Protein AF-A0A3B0SCQ0-F1 (afdb_monomer_lite)

Structure (mmCIF, N/CA/C/O backbone):
data_AF-A0A3B0SCQ0-F1
#
_entry.id   AF-A0A3B0SCQ0-F1
#
loop_
_atom_site.group_PDB
_atom_site.id
_atom_site.type_symbol
_atom_site.label_atom_id
_atom_site.label_alt_id
_atom_site.label_comp_id
_atom_site.label_asym_id
_atom_site.label_entity_id
_atom_site.label_seq_id
_atom_site.pdbx_PDB_ins_code
_atom_site.Cartn_x
_atom_site.Cartn_y
_atom_site.Cartn_z
_atom_site.occupancy
_atom_site.B_iso_or_equiv
_atom_site.auth_seq_id
_atom_site.auth_comp_id
_atom_site.auth_asym_id
_atom_site.auth_atom_id
_atom_site.pdbx_PDB_model_num
ATOM 1 N N . MET A 1 1 ? 14.635 -11.995 -42.615 1.00 39.50 1 MET A N 1
ATOM 2 C CA . MET A 1 1 ? 13.377 -12.780 -42.603 1.00 39.50 1 MET A CA 1
ATOM 3 C C . MET A 1 1 ? 13.585 -14.270 -42.326 1.00 39.50 1 MET A C 1
ATOM 5 O O . MET A 1 1 ? 12.798 -14.796 -41.558 1.00 39.50 1 MET A O 1
ATOM 9 N N . SER A 1 2 ? 14.580 -14.974 -42.897 1.00 44.69 2 SER A N 1
ATOM 10 C CA . SER A 1 2 ? 14.822 -16.396 -42.554 1.00 44.69 2 SER A CA 1
ATOM 11 C C . SER A 1 2 ? 15.549 -16.602 -41.219 1.00 44.69 2 SER A C 1
ATOM 13 O O . SER A 1 2 ? 15.285 -17.588 -40.541 1.00 44.69 2 SER A O 1
ATOM 15 N N . ASP A 1 3 ? 16.427 -15.673 -40.830 1.00 44.16 3 ASP A N 1
ATOM 16 C CA . ASP A 1 3 ? 17.225 -15.799 -39.599 1.00 44.16 3 ASP A CA 1
ATOM 17 C C . ASP A 1 3 ? 16.449 -15.396 -38.329 1.00 44.16 3 ASP A C 1
ATOM 19 O O . ASP A 1 3 ? 16.656 -15.998 -37.280 1.00 44.16 3 ASP A O 1
ATOM 23 N N . ASP A 1 4 ? 15.475 -14.480 -38.445 1.00 48.34 4 ASP A N 1
ATOM 24 C CA . ASP A 1 4 ? 14.573 -14.051 -37.352 1.00 48.34 4 ASP A CA 1
ATOM 25 C C . ASP A 1 4 ? 13.775 -15.212 -36.753 1.00 48.34 4 ASP A C 1
ATOM 27 O O . ASP A 1 4 ? 13.618 -15.334 -35.540 1.00 48.34 4 ASP A O 1
ATOM 31 N N . LYS A 1 5 ? 13.283 -16.102 -37.622 1.00 51.44 5 LYS A N 1
ATOM 32 C CA . LYS A 1 5 ? 12.475 -17.246 -37.199 1.00 51.44 5 LYS A CA 1
ATOM 33 C C . LYS A 1 5 ? 13.329 -18.305 -36.504 1.00 51.44 5 LYS A C 1
ATOM 35 O O . LYS A 1 5 ? 12.887 -18.949 -35.565 1.00 51.44 5 LYS A O 1
ATOM 40 N N . ARG A 1 6 ? 14.590 -18.431 -36.922 1.00 54.72 6 ARG A N 1
ATOM 41 C CA . ARG A 1 6 ? 15.514 -19.453 -36.432 1.00 54.72 6 ARG A CA 1
ATOM 42 C C . ARG A 1 6 ? 15.878 -19.248 -34.964 1.00 54.72 6 ARG A C 1
ATOM 44 O O . ARG A 1 6 ? 15.978 -20.228 -34.232 1.00 54.72 6 ARG A O 1
ATOM 51 N N . TRP A 1 7 ? 16.056 -18.000 -34.533 1.00 55.81 7 TRP A N 1
ATOM 52 C CA . TRP A 1 7 ? 16.328 -17.685 -33.129 1.00 55.81 7 TRP A CA 1
ATOM 53 C C . TRP A 1 7 ? 15.081 -17.876 -32.252 1.00 55.81 7 TRP A C 1
ATOM 55 O O . TRP A 1 7 ? 15.172 -18.520 -31.211 1.00 55.81 7 TRP A O 1
ATOM 65 N N . GLN A 1 8 ? 13.906 -17.422 -32.705 1.00 49.59 8 GLN A N 1
ATOM 66 C CA . GLN A 1 8 ? 12.634 -17.624 -31.993 1.00 49.59 8 GLN A CA 1
ATOM 67 C C . GLN A 1 8 ? 12.306 -19.112 -31.811 1.00 49.59 8 GLN A C 1
ATOM 69 O O . GLN A 1 8 ? 11.962 -19.539 -30.709 1.00 49.59 8 GLN A O 1
ATOM 74 N N . ASP A 1 9 ? 12.487 -19.907 -32.869 1.00 66.50 9 ASP A N 1
ATOM 75 C CA . ASP A 1 9 ? 12.312 -21.360 -32.829 1.00 66.50 9 ASP A CA 1
ATOM 76 C C . ASP A 1 9 ? 13.331 -22.005 -31.869 1.00 66.50 9 ASP A C 1
ATOM 78 O O . ASP A 1 9 ? 12.976 -22.895 -31.099 1.00 66.50 9 ASP A O 1
ATOM 82 N N . SER A 1 10 ? 14.576 -21.509 -31.842 1.00 62.53 10 SER A N 1
ATOM 83 C CA . SER A 1 10 ? 15.622 -22.005 -30.932 1.00 62.53 10 SER A CA 1
ATOM 84 C C . SER A 1 10 ? 15.316 -21.701 -29.461 1.00 62.53 10 SER A C 1
ATOM 86 O O . SER A 1 10 ? 15.533 -22.555 -28.602 1.00 62.53 10 SER A O 1
ATOM 88 N N . VAL A 1 11 ? 14.785 -20.511 -29.160 1.00 56.16 11 VAL A N 1
ATOM 89 C CA . VAL A 1 11 ? 14.360 -20.135 -27.802 1.00 56.16 11 VAL A CA 1
ATOM 90 C C . VAL A 1 11 ? 13.149 -20.959 -27.375 1.00 56.16 11 VAL A C 1
ATOM 92 O O . VAL A 1 11 ? 13.151 -21.508 -26.275 1.00 56.16 11 VAL A O 1
ATOM 95 N N . SER A 1 12 ? 12.148 -21.109 -28.247 1.00 63.22 12 SER A N 1
ATOM 96 C CA . SER A 1 12 ? 10.970 -21.936 -27.966 1.00 63.22 12 SER A CA 1
ATOM 97 C C . SER A 1 12 ? 11.367 -23.389 -27.687 1.00 63.22 12 SER A C 1
ATOM 99 O O . SER A 1 12 ? 10.937 -23.967 -26.692 1.00 63.22 12 SER A O 1
ATOM 101 N N . GLU A 1 13 ? 12.256 -23.964 -28.502 1.00 73.69 13 GLU A N 1
ATOM 102 C CA . GLU A 1 13 ? 12.743 -25.333 -28.317 1.00 73.69 13 GLU A CA 1
ATOM 103 C C . GLU A 1 13 ? 13.554 -25.494 -27.017 1.00 73.69 13 GLU A C 1
ATOM 105 O O . GLU A 1 13 ? 13.452 -26.520 -26.337 1.00 73.69 13 GLU A O 1
ATOM 110 N N . ALA A 1 14 ? 14.351 -24.488 -26.639 1.00 63.28 14 ALA A N 1
ATOM 111 C CA . ALA A 1 14 ? 15.098 -24.490 -25.382 1.00 63.28 14 ALA A CA 1
ATOM 112 C C . ALA A 1 14 ? 14.163 -24.443 -24.160 1.00 63.28 14 ALA A C 1
ATOM 114 O O . ALA A 1 14 ? 14.353 -25.211 -23.212 1.00 63.28 14 ALA A O 1
ATOM 115 N N . VAL A 1 15 ? 13.125 -23.602 -24.206 1.00 61.44 15 VAL A N 1
ATOM 116 C CA . VAL A 1 15 ? 12.103 -23.489 -23.152 1.00 61.44 15 VAL A CA 1
ATOM 117 C C . VAL A 1 15 ? 11.300 -24.784 -23.014 1.00 61.44 15 VAL A C 1
ATOM 119 O O . VAL A 1 15 ? 11.105 -25.266 -21.894 1.00 61.44 15 VAL A O 1
ATOM 122 N N . ASP A 1 16 ? 10.898 -25.404 -24.124 1.00 71.50 16 ASP A N 1
ATOM 123 C CA . ASP A 1 16 ? 10.155 -26.670 -24.106 1.00 71.50 16 ASP A CA 1
ATOM 124 C C . ASP A 1 16 ? 10.996 -27.814 -23.520 1.00 71.50 16 ASP A C 1
ATOM 126 O O . ASP A 1 16 ? 10.514 -28.603 -22.695 1.00 71.50 16 ASP A O 1
ATOM 130 N N . LYS A 1 17 ? 12.286 -27.881 -23.878 1.00 67.25 17 LYS A N 1
ATOM 131 C CA . LYS A 1 17 ? 13.232 -28.854 -23.307 1.00 67.25 17 LYS A CA 1
ATOM 132 C C . LYS A 1 17 ? 13.451 -28.632 -21.814 1.00 67.25 17 LYS A C 1
ATOM 134 O O . LYS A 1 17 ? 13.465 -29.607 -21.061 1.00 67.25 17 LYS A O 1
ATOM 139 N N . ALA A 1 18 ? 13.601 -27.381 -21.379 1.00 56.62 18 ALA A N 1
ATOM 140 C CA . ALA A 1 18 ? 13.775 -27.044 -19.969 1.00 56.62 18 ALA A CA 1
ATOM 141 C C . ALA A 1 18 ? 12.530 -27.420 -19.149 1.00 56.62 18 ALA A C 1
ATOM 143 O O . ALA A 1 18 ? 12.647 -28.085 -18.119 1.00 56.62 18 ALA A O 1
ATOM 144 N N . THR A 1 19 ? 11.340 -27.085 -19.653 1.00 64.44 19 THR A N 1
ATOM 145 C CA . THR A 1 19 ? 10.046 -27.406 -19.028 1.00 64.44 19 THR A CA 1
ATOM 146 C C . THR A 1 19 ? 9.832 -28.915 -18.913 1.00 64.44 19 THR A C 1
ATOM 148 O O . THR A 1 19 ? 9.455 -29.420 -17.854 1.00 64.44 19 THR A O 1
ATOM 151 N N . THR A 1 20 ? 10.135 -29.661 -19.979 1.00 72.69 20 THR A N 1
ATOM 152 C CA . THR A 1 20 ? 10.007 -31.125 -19.996 1.00 72.69 20 THR A CA 1
ATOM 153 C C . THR A 1 20 ? 10.978 -31.778 -19.012 1.00 72.69 20 THR A C 1
ATOM 155 O O . THR A 1 20 ? 10.569 -32.604 -18.196 1.00 72.69 20 THR A O 1
ATOM 158 N N . ALA A 1 21 ? 12.249 -31.361 -19.017 1.00 60.12 21 ALA A N 1
ATOM 159 C CA . ALA A 1 21 ? 13.259 -31.879 -18.096 1.00 60.12 21 ALA A CA 1
ATOM 160 C C . ALA A 1 21 ? 12.921 -31.574 -16.626 1.00 60.12 21 ALA A C 1
ATOM 162 O O . ALA A 1 21 ? 13.124 -32.428 -15.761 1.00 60.12 21 ALA A O 1
ATOM 163 N N . ALA A 1 22 ? 12.373 -30.389 -16.341 1.00 54.84 22 ALA A N 1
ATOM 164 C CA . ALA A 1 22 ? 11.893 -30.022 -15.012 1.00 54.84 22 ALA A CA 1
ATOM 165 C C . ALA A 1 22 ? 10.693 -30.885 -14.576 1.00 54.84 22 ALA A C 1
ATOM 167 O O . ALA A 1 22 ? 10.657 -31.364 -13.442 1.00 54.84 22 ALA A O 1
ATOM 168 N N . SER A 1 23 ? 9.750 -31.159 -15.485 1.00 65.75 23 SER A N 1
ATOM 169 C CA . SER A 1 23 ? 8.582 -32.011 -15.220 1.00 65.75 23 SER A CA 1
ATOM 170 C C . SER A 1 23 ? 8.946 -33.486 -14.981 1.00 65.75 23 SER A C 1
ATOM 172 O O . SER A 1 23 ? 8.359 -34.148 -14.125 1.00 65.75 23 SER A O 1
ATOM 174 N N . GLU A 1 24 ? 9.936 -34.021 -15.699 1.00 65.75 24 GLU A N 1
ATOM 175 C CA . GLU A 1 24 ? 10.439 -35.386 -15.482 1.00 65.75 24 GLU A CA 1
ATOM 176 C C . GLU A 1 24 ? 11.224 -35.504 -14.170 1.00 65.75 24 GLU A C 1
ATOM 178 O O . GLU A 1 24 ? 11.070 -36.477 -13.429 1.00 65.75 24 GLU A O 1
ATOM 183 N N . ALA A 1 25 ? 12.021 -34.486 -13.845 1.00 53.38 25 ALA A N 1
ATOM 184 C CA . ALA A 1 25 ? 12.753 -34.399 -12.589 1.00 53.38 25 ALA A CA 1
ATOM 185 C C . ALA A 1 25 ? 11.845 -34.335 -11.359 1.00 53.38 25 ALA A C 1
ATOM 187 O O . ALA A 1 25 ? 12.168 -34.922 -10.325 1.00 53.38 25 ALA A O 1
ATOM 188 N N . TRP A 1 26 ? 10.701 -33.661 -11.494 1.00 52.06 26 TRP A N 1
ATOM 189 C CA . TRP A 1 26 ? 9.668 -33.555 -10.467 1.00 52.06 26 TRP A CA 1
ATOM 190 C C . TRP A 1 26 ? 9.130 -34.925 -10.016 1.00 52.06 26 TRP A C 1
ATOM 192 O O . TRP A 1 26 ? 8.751 -35.107 -8.862 1.00 52.06 26 TRP A O 1
ATOM 202 N N . LYS A 1 27 ? 9.156 -35.928 -10.903 1.00 58.03 27 LYS A N 1
ATOM 203 C CA . LYS A 1 27 ? 8.615 -37.274 -10.650 1.00 58.03 27 LYS A CA 1
ATOM 204 C C . LYS A 1 27 ? 9.628 -38.268 -10.065 1.00 58.03 27 LYS A C 1
ATOM 206 O O . LYS A 1 27 ? 9.261 -39.417 -9.827 1.00 58.03 27 LYS A O 1
ATOM 211 N N . ALA A 1 28 ? 10.884 -37.876 -9.841 1.00 57.88 28 ALA A N 1
ATOM 212 C CA . ALA A 1 28 ? 11.955 -38.796 -9.449 1.00 57.88 28 ALA A CA 1
ATOM 213 C C . ALA A 1 28 ? 12.608 -38.457 -8.090 1.00 57.88 28 ALA A C 1
ATOM 215 O O . ALA A 1 28 ? 12.527 -37.342 -7.576 1.00 57.88 28 ALA A O 1
ATOM 216 N N . THR A 1 29 ? 13.257 -39.461 -7.488 1.00 60.50 29 THR A N 1
ATOM 217 C CA . THR A 1 29 ? 13.896 -39.412 -6.157 1.00 60.50 29 THR A CA 1
ATOM 218 C C . THR A 1 29 ? 14.990 -38.340 -6.021 1.00 60.50 29 THR A C 1
ATOM 220 O O . THR A 1 29 ? 15.521 -37.839 -7.006 1.00 60.50 29 THR A O 1
ATOM 223 N N . GLU A 1 30 ? 15.382 -38.026 -4.784 1.00 53.97 30 GLU A N 1
ATOM 224 C CA . GLU A 1 30 ? 16.301 -36.940 -4.388 1.00 53.97 30 GLU A CA 1
ATOM 225 C C . GLU A 1 30 ? 17.635 -36.867 -5.168 1.00 53.97 30 GLU A C 1
ATOM 227 O O . GLU A 1 30 ? 18.092 -35.775 -5.512 1.00 53.97 30 GLU A O 1
ATOM 232 N N . ALA A 1 31 ? 18.221 -38.007 -5.553 1.00 53.59 31 ALA A N 1
ATOM 233 C CA . ALA A 1 31 ? 19.426 -38.056 -6.392 1.00 53.59 31 ALA A CA 1
ATOM 234 C C . ALA A 1 31 ? 19.212 -37.472 -7.809 1.00 53.59 31 ALA A C 1
ATOM 236 O O . ALA A 1 31 ? 20.138 -36.924 -8.411 1.00 53.59 31 ALA A O 1
ATOM 237 N N . THR A 1 32 ? 17.983 -37.526 -8.326 1.00 57.38 32 THR A N 1
ATOM 238 C CA . THR A 1 32 ? 17.595 -37.031 -9.653 1.00 57.38 32 THR A CA 1
ATOM 239 C C . THR A 1 32 ? 17.348 -35.517 -9.651 1.00 57.38 32 THR A C 1
ATOM 241 O O . THR A 1 32 ? 17.580 -34.863 -10.667 1.00 57.38 32 THR A O 1
ATOM 244 N N . ARG A 1 33 ? 16.996 -34.916 -8.500 1.00 57.94 33 ARG A N 1
ATOM 245 C CA . ARG A 1 33 ? 16.785 -33.458 -8.363 1.00 57.94 33 ARG A CA 1
ATOM 246 C C . ARG A 1 33 ? 18.075 -32.652 -8.529 1.00 57.94 33 ARG A C 1
ATOM 248 O O . ARG A 1 33 ? 18.051 -31.608 -9.170 1.00 57.94 33 ARG A O 1
ATOM 255 N N . LYS A 1 34 ? 19.221 -33.146 -8.036 1.00 58.84 34 LYS A N 1
ATOM 256 C CA . LYS A 1 34 ? 20.532 -32.489 -8.251 1.00 58.84 34 LYS A CA 1
ATOM 257 C C . LYS A 1 34 ? 20.982 -32.548 -9.713 1.00 58.84 34 LYS A C 1
ATOM 259 O O . LYS A 1 34 ? 21.531 -31.575 -10.226 1.00 58.84 34 LYS A O 1
ATOM 264 N N . ALA A 1 35 ? 20.718 -33.660 -10.402 1.00 57.94 35 ALA A N 1
ATOM 265 C CA . ALA A 1 35 ? 20.992 -33.786 -11.834 1.00 57.94 35 ALA A CA 1
ATOM 266 C C . ALA A 1 35 ? 20.074 -32.878 -12.674 1.00 57.94 35 ALA A C 1
ATOM 268 O O . ALA A 1 35 ? 20.520 -32.279 -13.651 1.00 57.94 35 ALA A O 1
ATOM 269 N N . ALA A 1 36 ? 18.816 -32.727 -12.259 1.00 53.22 36 ALA A N 1
ATOM 270 C CA . ALA A 1 36 ? 17.857 -31.829 -12.884 1.00 53.22 36 ALA A CA 1
ATOM 271 C C . ALA A 1 36 ? 18.165 -30.350 -12.650 1.00 53.22 36 ALA A C 1
ATOM 273 O O . ALA A 1 36 ? 18.107 -29.579 -13.596 1.00 53.22 36 ALA A O 1
ATOM 274 N N . ALA A 1 37 ? 18.567 -29.962 -11.437 1.00 55.97 37 ALA A N 1
ATOM 275 C CA . ALA A 1 37 ? 19.024 -28.606 -11.142 1.00 55.97 37 ALA A CA 1
ATOM 276 C C . ALA A 1 37 ? 20.257 -28.236 -11.981 1.00 55.97 37 ALA A C 1
ATOM 278 O O . ALA A 1 37 ? 20.351 -27.119 -12.485 1.00 55.97 37 ALA A O 1
ATOM 279 N N . ARG A 1 38 ? 21.171 -29.193 -12.207 1.00 68.06 38 ARG A N 1
ATOM 280 C CA . ARG A 1 38 ? 22.312 -28.990 -13.109 1.00 68.06 38 ARG A CA 1
ATOM 281 C C . ARG A 1 38 ? 21.869 -28.815 -14.563 1.00 68.06 38 ARG A C 1
ATOM 283 O O . ARG A 1 38 ? 22.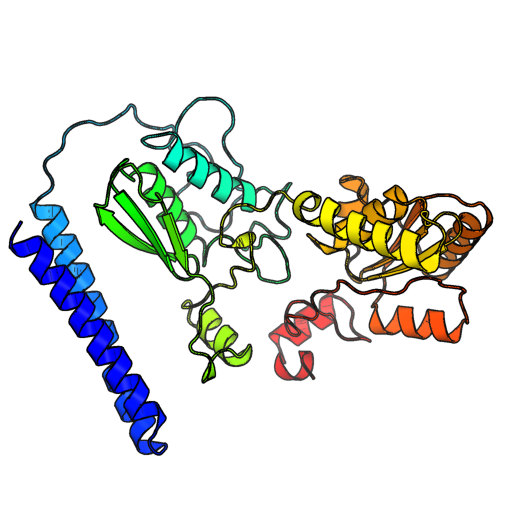313 -27.872 -15.200 1.00 68.06 38 ARG A O 1
ATOM 290 N N . LYS A 1 39 ? 20.951 -29.652 -15.059 1.00 61.22 39 LYS A N 1
ATOM 291 C CA . LYS A 1 39 ? 20.372 -29.502 -16.408 1.00 61.22 39 LYS A CA 1
ATOM 292 C C . LYS A 1 39 ? 19.574 -28.206 -16.579 1.00 61.22 39 LYS A C 1
ATOM 294 O O . LYS A 1 39 ? 19.633 -27.606 -17.642 1.00 61.22 39 LYS A O 1
ATOM 299 N N . ALA A 1 40 ? 18.841 -27.774 -15.556 1.00 53.88 40 ALA A N 1
ATOM 300 C CA . ALA A 1 40 ? 18.094 -26.521 -15.564 1.00 53.88 40 ALA A CA 1
ATOM 301 C C . ALA A 1 40 ? 19.045 -25.322 -15.607 1.00 53.88 40 ALA A C 1
ATOM 303 O O . ALA A 1 40 ? 18.818 -24.405 -16.384 1.00 53.88 40 ALA A O 1
ATOM 304 N N . LYS A 1 41 ? 20.150 -25.368 -14.850 1.00 63.81 41 LYS A N 1
ATOM 305 C CA . LYS A 1 41 ? 21.222 -24.372 -14.930 1.00 63.81 41 LYS A CA 1
ATOM 306 C C . LYS A 1 41 ? 21.895 -24.362 -16.305 1.00 63.81 41 LYS A C 1
ATOM 308 O O . LYS A 1 41 ? 22.014 -23.303 -16.896 1.00 63.81 41 LYS A O 1
ATOM 313 N N . GLU A 1 42 ? 22.243 -25.527 -16.853 1.00 68.56 42 GLU A N 1
ATOM 314 C CA . GLU A 1 42 ? 22.797 -25.651 -18.211 1.00 68.56 42 GLU A CA 1
ATOM 315 C C . GLU A 1 42 ? 21.825 -25.094 -19.277 1.00 68.56 42 GLU A C 1
ATOM 317 O O . GLU A 1 42 ? 22.255 -24.433 -20.219 1.00 68.56 42 GLU A O 1
ATOM 322 N N . ALA A 1 43 ? 20.513 -25.302 -19.116 1.00 56.47 43 ALA A N 1
ATOM 323 C CA . ALA A 1 43 ? 19.488 -24.738 -19.997 1.00 56.47 43 ALA A CA 1
ATOM 324 C C . ALA A 1 43 ? 19.319 -23.220 -19.818 1.00 56.47 43 ALA A C 1
ATOM 326 O O . ALA A 1 43 ? 19.109 -22.510 -20.801 1.00 56.47 43 ALA A O 1
ATOM 327 N N . LEU A 1 44 ? 19.438 -22.711 -18.590 1.00 52.41 44 LEU A N 1
ATOM 328 C CA . LEU A 1 44 ? 19.401 -21.280 -18.289 1.00 52.41 44 LEU A CA 1
ATOM 329 C C . LEU A 1 44 ? 20.628 -20.565 -18.873 1.00 52.41 44 LEU A C 1
ATOM 331 O O . LEU A 1 44 ? 20.482 -19.534 -19.521 1.00 52.41 44 LEU A O 1
ATOM 335 N N . ASP A 1 45 ? 21.813 -21.159 -18.724 1.00 63.47 45 ASP A N 1
ATOM 336 C CA . ASP A 1 45 ? 23.075 -20.663 -19.280 1.00 63.47 45 ASP A CA 1
ATOM 337 C C . ASP A 1 45 ? 23.039 -20.686 -20.822 1.00 63.47 45 ASP A C 1
ATOM 339 O O . ASP A 1 45 ? 23.477 -19.737 -21.479 1.00 63.47 45 ASP A O 1
ATOM 343 N N . ALA A 1 46 ? 22.442 -21.726 -21.419 1.00 61.72 46 ALA A N 1
ATOM 344 C CA . ALA A 1 46 ? 22.204 -21.801 -22.862 1.00 61.72 46 ALA A CA 1
ATOM 345 C C . ALA A 1 46 ? 21.179 -20.760 -23.346 1.00 61.72 46 ALA A C 1
ATOM 347 O O . ALA A 1 46 ? 21.361 -20.170 -24.409 1.00 61.72 46 ALA A O 1
ATOM 348 N N . THR A 1 47 ? 20.134 -20.493 -22.558 1.00 51.03 47 THR A N 1
ATOM 349 C CA . THR A 1 47 ? 19.135 -19.453 -22.855 1.00 51.03 47 THR A CA 1
ATOM 350 C C . THR A 1 47 ? 19.763 -18.064 -22.774 1.00 51.03 47 THR A C 1
ATOM 352 O O . THR A 1 47 ? 19.555 -17.251 -23.668 1.00 51.03 47 THR A O 1
ATOM 355 N N . SER A 1 48 ? 20.594 -17.809 -21.760 1.00 52.81 48 SER A N 1
ATOM 356 C CA . SER A 1 48 ? 21.348 -16.559 -21.627 1.00 52.81 48 SER A CA 1
ATOM 357 C C . SER A 1 48 ? 22.302 -16.360 -22.807 1.00 52.81 48 SER A C 1
ATOM 359 O O . SER A 1 48 ? 22.313 -15.294 -23.410 1.00 52.81 48 SER A O 1
ATOM 361 N N . SER A 1 49 ? 23.010 -17.417 -23.218 1.00 59.94 49 SER A N 1
ATOM 362 C CA . SER A 1 49 ? 23.898 -17.375 -24.388 1.00 59.94 49 SER A CA 1
ATOM 363 C C . SER A 1 49 ? 23.130 -17.108 -25.691 1.00 59.94 49 SER A C 1
ATOM 365 O O . SER A 1 49 ? 23.590 -16.340 -26.530 1.00 59.94 49 SER A O 1
ATOM 367 N N . ALA A 1 50 ? 21.936 -17.690 -25.857 1.00 53.44 50 ALA A N 1
ATOM 368 C CA . ALA A 1 50 ? 21.073 -17.439 -27.013 1.00 53.44 50 ALA A CA 1
ATOM 369 C C . ALA A 1 50 ? 20.488 -16.015 -27.018 1.00 53.44 50 ALA A C 1
ATOM 371 O O . ALA A 1 50 ? 20.271 -15.437 -28.084 1.00 53.44 50 ALA A O 1
ATOM 372 N N . ILE A 1 51 ? 20.235 -15.434 -25.842 1.00 49.62 51 ILE A N 1
ATOM 373 C CA . ILE A 1 51 ? 19.834 -14.029 -25.697 1.00 49.62 51 ILE A CA 1
ATOM 374 C C . ILE A 1 51 ? 20.997 -13.112 -26.095 1.00 49.62 51 ILE A C 1
ATOM 376 O O . ILE A 1 51 ? 20.793 -12.210 -26.905 1.00 49.62 51 ILE A O 1
ATOM 380 N N . ASP A 1 52 ? 22.214 -13.384 -25.618 1.00 57.88 52 ASP A N 1
ATOM 381 C CA . ASP A 1 52 ? 23.413 -12.608 -25.961 1.00 57.88 52 ASP A CA 1
ATOM 382 C C . ASP A 1 52 ? 23.715 -12.653 -27.473 1.00 57.88 52 ASP A C 1
ATOM 384 O O . ASP A 1 52 ? 24.038 -11.635 -28.091 1.00 57.88 52 ASP A O 1
ATOM 388 N N . GLU A 1 53 ? 23.527 -13.812 -28.110 1.00 57.22 53 GLU A N 1
ATOM 389 C CA . GLU A 1 53 ? 23.688 -13.981 -29.559 1.00 57.22 53 GLU A CA 1
ATOM 390 C C . GLU A 1 53 ? 22.592 -13.243 -30.360 1.00 57.22 53 GLU A C 1
ATOM 392 O O . GLU A 1 53 ? 22.860 -12.666 -31.423 1.00 57.22 53 GLU A O 1
ATOM 397 N N . GLY A 1 54 ? 21.368 -13.183 -29.823 1.00 49.66 54 GLY A N 1
ATOM 398 C CA . GLY A 1 54 ? 20.269 -12.369 -30.352 1.00 49.66 54 GLY A CA 1
ATOM 399 C C . GLY A 1 54 ? 20.549 -10.865 -30.254 1.00 49.66 54 GLY A C 1
ATOM 400 O O . GLY A 1 54 ? 20.308 -10.127 -31.211 1.00 49.66 54 GLY A O 1
ATOM 401 N N . VAL A 1 55 ? 21.149 -10.418 -29.146 1.00 49.59 55 VAL A N 1
ATOM 402 C CA . VAL A 1 55 ? 21.589 -9.029 -28.938 1.00 49.59 55 VAL A CA 1
ATOM 403 C C . VAL A 1 55 ? 22.695 -8.640 -29.928 1.00 49.59 55 VAL A C 1
ATOM 405 O O . VAL A 1 55 ? 22.627 -7.573 -30.539 1.00 49.59 55 VAL A O 1
ATOM 408 N N . GLU A 1 56 ? 23.688 -9.502 -30.158 1.00 52.69 56 GLU A N 1
ATOM 409 C CA . GLU A 1 56 ? 24.751 -9.252 -31.148 1.00 52.69 56 GLU A CA 1
ATOM 410 C C . GLU A 1 56 ? 24.242 -9.285 -32.597 1.00 52.69 56 GLU A C 1
ATOM 412 O O . GLU A 1 56 ? 24.716 -8.531 -33.454 1.00 52.69 56 GLU A O 1
ATOM 417 N N . THR A 1 57 ? 23.231 -10.109 -32.879 1.00 48.56 57 THR A N 1
ATOM 418 C CA . THR A 1 57 ? 22.553 -10.126 -34.182 1.00 48.56 57 THR A CA 1
ATOM 419 C C . THR A 1 57 ? 21.782 -8.825 -34.413 1.00 48.56 57 THR A C 1
ATOM 421 O O . THR A 1 57 ? 21.941 -8.208 -35.468 1.00 48.56 57 THR A O 1
ATOM 424 N N . ALA A 1 58 ? 21.050 -8.341 -33.403 1.00 46.12 58 ALA A N 1
ATOM 425 C CA . ALA A 1 58 ? 20.325 -7.073 -33.448 1.00 46.12 58 ALA A CA 1
ATOM 426 C C . ALA A 1 58 ? 21.259 -5.868 -33.674 1.00 46.12 58 ALA A C 1
ATOM 428 O O . ALA A 1 58 ? 20.950 -4.992 -34.487 1.00 46.12 58 ALA A O 1
ATOM 429 N N . LYS A 1 59 ? 22.445 -5.864 -33.043 1.00 48.16 59 LYS A N 1
ATOM 430 C CA . LYS A 1 59 ? 23.488 -4.842 -33.256 1.00 48.16 59 LYS A CA 1
ATOM 431 C C . LYS A 1 59 ? 24.014 -4.804 -34.696 1.00 48.16 59 LYS A C 1
ATOM 433 O O . LYS A 1 59 ? 24.351 -3.730 -35.185 1.00 48.16 59 LYS A O 1
ATOM 438 N N . ARG A 1 60 ? 24.075 -5.942 -35.402 1.00 49.06 60 ARG A N 1
ATOM 439 C CA . ARG A 1 60 ? 24.550 -6.008 -36.803 1.00 49.06 60 ARG A CA 1
ATOM 440 C C . ARG A 1 60 ? 23.515 -5.549 -37.827 1.00 49.06 60 ARG A C 1
ATOM 442 O O . ARG A 1 60 ? 23.894 -5.110 -38.911 1.00 49.06 60 ARG A O 1
ATOM 449 N N . THR A 1 61 ? 22.230 -5.661 -37.510 1.00 42.81 61 THR A N 1
ATOM 450 C CA . THR A 1 61 ? 21.121 -5.279 -38.401 1.00 42.81 61 THR A CA 1
ATOM 451 C C . THR A 1 61 ? 20.622 -3.848 -38.201 1.00 42.81 61 THR A C 1
ATOM 453 O O . THR A 1 61 ? 19.791 -3.386 -38.982 1.00 42.81 61 THR A O 1
ATOM 456 N N . TYR A 1 62 ? 21.134 -3.125 -37.201 1.00 38.78 62 TYR A N 1
ATOM 457 C CA . TYR A 1 62 ? 20.748 -1.743 -36.924 1.00 38.78 62 TYR A CA 1
ATOM 458 C C . TYR A 1 62 ? 21.271 -0.773 -38.002 1.00 38.78 62 TYR A C 1
ATOM 460 O O . TYR A 1 62 ? 22.469 -0.515 -38.114 1.00 38.78 62 TYR A O 1
ATOM 468 N N . LYS A 1 63 ? 20.351 -0.215 -38.796 1.00 48.19 63 LYS A N 1
ATOM 469 C CA . LYS A 1 63 ? 20.540 1.002 -39.598 1.00 48.19 63 LYS A CA 1
ATOM 470 C C . LYS A 1 63 ? 19.284 1.856 -39.454 1.00 48.19 63 LYS A C 1
ATOM 472 O O . LYS A 1 63 ? 18.275 1.558 -40.087 1.00 48.19 63 LYS A O 1
ATOM 477 N N . GLY A 1 64 ? 19.351 2.894 -38.629 1.00 39.78 64 GLY A N 1
ATOM 478 C CA . GLY A 1 64 ? 18.258 3.842 -38.441 1.00 39.78 64 GLY A CA 1
ATOM 479 C C . GLY A 1 64 ? 18.760 5.129 -37.806 1.00 39.78 64 GLY A C 1
ATOM 480 O O . GLY A 1 64 ? 19.017 5.166 -36.606 1.00 39.78 64 GLY A O 1
ATOM 481 N N . ASP A 1 65 ? 18.924 6.153 -38.641 1.00 47.72 65 ASP A N 1
ATOM 482 C CA . ASP A 1 65 ? 19.057 7.550 -38.241 1.00 47.72 65 ASP A CA 1
ATOM 483 C C . ASP A 1 65 ? 17.667 8.100 -37.904 1.00 47.72 65 ASP A C 1
ATOM 485 O O . ASP A 1 65 ? 16.800 8.091 -38.773 1.00 47.72 65 ASP A O 1
ATOM 489 N N . THR A 1 66 ? 17.491 8.590 -36.676 1.00 39.72 66 THR A N 1
ATOM 490 C CA . THR A 1 66 ? 16.834 9.864 -36.315 1.00 39.72 66 THR A CA 1
ATOM 491 C C . THR A 1 66 ? 16.994 10.041 -34.807 1.00 39.72 66 THR A C 1
ATOM 493 O O . THR A 1 66 ? 16.365 9.322 -34.033 1.00 39.72 66 THR A O 1
ATOM 496 N N . ALA A 1 67 ? 17.841 10.980 -34.385 1.00 36.56 67 ALA A N 1
ATOM 497 C CA . ALA A 1 67 ? 17.890 11.432 -32.999 1.00 36.56 67 ALA A CA 1
ATOM 498 C C . ALA A 1 67 ? 16.812 12.516 -32.799 1.00 36.56 67 ALA A C 1
ATOM 500 O O . ALA A 1 67 ? 16.829 13.504 -33.539 1.00 36.56 67 ALA A O 1
ATOM 501 N N . PRO A 1 68 ? 15.864 12.354 -31.861 1.00 39.03 68 PRO A N 1
ATOM 502 C CA . PRO A 1 68 ? 15.124 13.484 -31.307 1.00 39.03 68 PRO A CA 1
ATOM 503 C C . PRO A 1 68 ? 16.077 14.373 -30.490 1.00 39.03 68 PRO A C 1
ATOM 505 O O . PRO A 1 68 ? 17.152 13.914 -30.099 1.00 39.03 68 PRO A O 1
ATOM 508 N N . ASP A 1 69 ? 15.683 15.625 -30.236 1.00 37.91 69 ASP A N 1
ATOM 509 C CA . ASP A 1 69 ? 16.431 16.561 -29.384 1.00 37.91 69 ASP A CA 1
ATOM 510 C C . ASP A 1 69 ? 16.836 15.906 -28.048 1.00 37.91 69 ASP A C 1
ATOM 512 O O . ASP A 1 69 ? 16.052 15.164 -27.450 1.00 37.91 69 ASP A O 1
ATOM 516 N N . GLU A 1 70 ? 18.073 16.152 -27.601 1.00 39.25 70 GLU A N 1
ATOM 517 C CA . GLU A 1 70 ? 18.627 15.536 -26.391 1.00 39.25 70 GLU A CA 1
ATOM 518 C C . GLU A 1 70 ? 17.797 15.922 -25.146 1.00 39.25 70 GLU A C 1
ATOM 520 O O . GLU A 1 70 ? 17.597 17.115 -24.895 1.00 39.25 70 GLU A O 1
ATOM 525 N N . PRO A 1 71 ? 17.310 14.942 -24.356 1.00 44.56 71 PRO A N 1
ATOM 526 C CA . PRO A 1 71 ? 16.663 15.198 -23.072 1.00 44.56 71 PRO A CA 1
ATOM 527 C C . PRO A 1 71 ? 17.591 15.938 -22.101 1.00 44.56 71 PRO A C 1
ATOM 529 O O . PRO A 1 71 ? 18.811 15.793 -22.168 1.00 44.56 71 PRO A O 1
ATOM 532 N N . ASP A 1 72 ? 17.012 16.667 -21.144 1.00 46.94 72 ASP A N 1
ATOM 533 C CA . ASP A 1 72 ? 17.751 17.182 -19.986 1.00 46.94 72 ASP A CA 1
ATOM 534 C C . ASP A 1 72 ? 18.154 16.013 -19.068 1.00 46.94 72 ASP A C 1
ATOM 536 O O . ASP A 1 72 ? 17.432 15.621 -18.147 1.00 46.94 72 ASP A O 1
ATOM 540 N N . TRP A 1 73 ? 19.302 15.407 -19.376 1.00 44.19 73 TRP A N 1
ATOM 541 C CA . TRP A 1 73 ? 19.890 14.305 -18.615 1.00 44.19 73 TRP A CA 1
ATOM 542 C C . TRP A 1 73 ? 20.356 14.720 -17.211 1.00 44.19 73 TRP A C 1
ATOM 544 O O . TRP A 1 73 ? 20.652 13.842 -16.402 1.00 44.19 73 TRP A O 1
ATOM 554 N N . ASP A 1 74 ? 20.394 16.023 -16.906 1.00 45.88 74 ASP A N 1
ATOM 555 C CA . ASP A 1 74 ? 20.779 16.548 -15.595 1.00 45.88 74 ASP A CA 1
ATOM 556 C C . ASP A 1 74 ? 19.588 16.624 -14.616 1.00 45.88 74 ASP A C 1
ATOM 558 O O . ASP A 1 74 ? 19.769 16.954 -13.438 1.00 45.88 74 ASP A O 1
ATOM 562 N N . ALA A 1 75 ? 18.362 16.287 -15.046 1.00 54.00 75 ALA A N 1
ATOM 563 C CA . ALA A 1 75 ? 17.222 16.245 -14.137 1.00 54.00 75 ALA A CA 1
ATOM 564 C C . ALA A 1 75 ? 17.380 15.108 -13.095 1.00 54.00 75 ALA A C 1
ATOM 566 O O . ALA A 1 75 ? 17.734 13.981 -13.455 1.00 54.00 75 ALA A O 1
ATOM 567 N N . PRO A 1 76 ? 17.057 15.340 -11.803 1.00 51.25 76 PRO A N 1
ATOM 568 C CA . PRO A 1 76 ? 17.299 14.378 -10.716 1.00 51.25 76 PRO A CA 1
ATOM 569 C C . PRO A 1 76 ? 16.717 12.971 -10.935 1.00 51.25 76 PRO A C 1
ATOM 571 O O . PRO A 1 76 ? 17.281 11.988 -10.454 1.00 51.25 76 PRO A O 1
ATOM 574 N N . ALA A 1 77 ? 15.620 12.858 -11.692 1.00 49.69 77 ALA A N 1
ATOM 575 C CA . ALA A 1 77 ? 14.981 11.586 -12.036 1.00 49.69 77 ALA A CA 1
ATOM 576 C C . ALA A 1 77 ? 15.831 10.687 -12.964 1.00 49.69 77 ALA A C 1
ATOM 578 O O . ALA A 1 77 ? 15.572 9.487 -13.041 1.00 49.69 77 ALA A O 1
ATOM 579 N N . PHE A 1 78 ? 16.848 11.239 -13.637 1.00 55.88 78 PHE A N 1
ATOM 580 C CA . PHE A 1 78 ? 17.703 10.547 -14.612 1.00 55.88 78 PHE A CA 1
ATOM 581 C C . PHE A 1 78 ? 19.173 10.468 -14.177 1.00 55.88 78 PHE A C 1
ATOM 583 O O . PHE A 1 78 ? 20.045 10.196 -14.999 1.00 55.88 78 PHE A O 1
ATOM 590 N N . ALA A 1 79 ? 19.468 10.667 -12.886 1.00 57.78 79 ALA A N 1
ATOM 591 C CA . ALA A 1 79 ? 20.811 10.527 -12.320 1.00 57.78 79 ALA A CA 1
ATOM 592 C C . ALA A 1 79 ? 21.259 9.046 -12.260 1.00 57.78 79 ALA A C 1
ATOM 594 O O . ALA A 1 79 ? 21.345 8.441 -11.184 1.00 57.78 79 ALA A O 1
ATOM 595 N N . TYR A 1 80 ? 21.519 8.458 -13.431 1.00 51.88 80 TYR A N 1
ATOM 596 C CA . TYR A 1 80 ? 21.902 7.058 -13.618 1.00 51.88 80 TYR A CA 1
ATOM 597 C C . TYR A 1 80 ? 23.117 6.668 -12.767 1.00 51.88 80 TYR A C 1
ATOM 599 O O . TYR A 1 80 ? 24.111 7.393 -12.708 1.00 51.88 80 TYR A O 1
ATOM 607 N N . GLY A 1 81 ? 23.071 5.483 -12.151 1.00 53.47 81 GLY A N 1
ATOM 608 C CA . GLY A 1 81 ? 24.217 4.914 -11.434 1.00 53.47 81 GLY A CA 1
ATOM 609 C C . GLY A 1 81 ? 24.439 5.482 -10.032 1.00 53.47 81 GLY A C 1
ATOM 610 O O . GLY A 1 81 ? 25.450 5.174 -9.399 1.00 53.47 81 GLY A O 1
ATOM 611 N N . THR A 1 82 ? 23.503 6.285 -9.524 1.00 58.22 82 THR A N 1
ATOM 612 C CA . THR A 1 82 ? 23.473 6.652 -8.106 1.00 58.22 82 THR A CA 1
ATOM 613 C C . THR A 1 82 ? 22.682 5.595 -7.316 1.00 58.22 82 THR A C 1
ATOM 615 O O . THR A 1 82 ? 21.919 4.818 -7.890 1.00 58.22 82 THR A O 1
ATOM 618 N N . GLY A 1 83 ? 22.920 5.465 -6.012 1.00 76.44 83 GLY A N 1
ATOM 619 C CA . GLY A 1 83 ? 22.159 4.551 -5.152 1.00 76.44 83 GLY A CA 1
ATOM 620 C C . GLY A 1 83 ? 20.727 5.055 -4.892 1.00 76.44 83 GLY A C 1
ATOM 621 O O . GLY A 1 83 ? 20.151 5.729 -5.745 1.00 76.44 83 GLY A O 1
ATOM 622 N N . PRO A 1 84 ? 20.158 4.778 -3.707 1.00 90.44 84 PRO A N 1
ATOM 623 C CA . PRO A 1 84 ? 18.880 5.347 -3.280 1.00 90.44 84 PRO A CA 1
ATOM 624 C C . PRO A 1 84 ? 18.769 6.861 -3.499 1.00 90.44 84 PRO A C 1
ATOM 626 O O . PRO A 1 84 ? 19.678 7.610 -3.135 1.00 90.44 84 PRO A O 1
ATOM 629 N N . ARG A 1 85 ? 17.653 7.306 -4.094 1.00 90.31 85 ARG A N 1
ATOM 630 C CA . ARG A 1 85 ? 17.374 8.717 -4.416 1.00 90.31 85 ARG A CA 1
ATOM 631 C C . ARG A 1 85 ? 15.879 9.024 -4.413 1.00 90.31 85 ARG A C 1
ATOM 633 O O . ARG A 1 85 ? 15.055 8.136 -4.610 1.00 90.31 85 ARG A O 1
ATOM 640 N N . THR A 1 86 ? 15.541 10.299 -4.244 1.00 90.56 86 THR A N 1
ATOM 641 C CA . THR A 1 86 ? 14.173 10.789 -4.439 1.00 90.56 86 THR A CA 1
ATOM 642 C C . THR A 1 86 ? 13.809 10.759 -5.920 1.00 90.56 86 THR A C 1
ATOM 644 O O . THR A 1 86 ? 14.567 11.247 -6.758 1.00 90.56 86 THR A O 1
ATOM 647 N N . VAL A 1 87 ? 12.639 10.206 -6.231 1.00 90.69 87 VAL A N 1
ATOM 648 C CA . VAL A 1 87 ? 12.105 10.082 -7.589 1.00 90.69 87 VAL A CA 1
ATOM 649 C C . VAL A 1 87 ? 10.746 10.766 -7.639 1.00 90.69 87 VAL A C 1
ATOM 651 O O . VAL A 1 87 ? 9.939 10.556 -6.748 1.00 90.69 87 VAL A O 1
ATOM 654 N N . THR A 1 88 ? 10.490 11.568 -8.671 1.00 90.62 88 THR A N 1
ATOM 655 C CA . THR A 1 88 ? 9.179 12.184 -8.921 1.00 90.62 88 THR A CA 1
ATOM 656 C C . THR A 1 88 ? 8.848 12.112 -10.408 1.00 90.62 88 THR A C 1
ATOM 658 O O . THR A 1 88 ? 9.740 12.111 -11.266 1.00 90.62 88 THR A O 1
ATOM 661 N N . ALA A 1 89 ? 7.561 12.002 -10.738 1.00 92.88 89 ALA A N 1
ATOM 662 C CA . ALA A 1 89 ? 7.129 11.930 -12.130 1.00 92.88 89 ALA A CA 1
ATOM 663 C C . ALA A 1 89 ? 7.190 13.317 -12.803 1.00 92.88 89 ALA A C 1
ATOM 665 O O . ALA A 1 89 ? 6.693 14.291 -12.238 1.00 92.88 89 ALA A O 1
ATOM 666 N N . PRO A 1 90 ? 7.727 13.442 -14.032 1.00 90.75 90 PRO A N 1
ATOM 667 C CA . PRO A 1 90 ? 7.718 14.712 -14.744 1.00 90.75 90 PRO A CA 1
ATOM 668 C C . PRO A 1 90 ? 6.292 15.145 -15.120 1.00 90.75 90 PRO A C 1
ATOM 670 O O . PRO A 1 90 ? 5.434 14.338 -15.496 1.00 90.75 90 PRO A O 1
ATOM 673 N N . HIS A 1 91 ? 6.053 16.455 -15.072 1.00 88.00 91 HIS A N 1
ATOM 674 C CA . HIS A 1 91 ? 4.768 17.078 -15.393 1.00 88.00 91 HIS A CA 1
ATOM 675 C C . HIS A 1 91 ? 4.810 17.853 -16.720 1.00 88.00 91 HIS A C 1
ATOM 677 O O . HIS A 1 91 ? 5.865 18.089 -17.304 1.00 88.00 91 HIS A O 1
ATOM 683 N N . GLY A 1 92 ? 3.640 18.270 -17.210 1.00 93.06 92 GLY A N 1
ATOM 684 C CA . GLY A 1 92 ? 3.522 19.018 -18.465 1.00 93.06 92 GLY A CA 1
ATOM 685 C C . GLY A 1 92 ? 3.672 18.146 -19.716 1.00 93.06 92 GLY A C 1
ATOM 686 O O . GLY A 1 92 ? 3.543 16.921 -19.662 1.00 93.06 92 GLY A O 1
ATOM 687 N N . THR A 1 93 ? 3.897 18.792 -20.863 1.00 90.81 93 THR A N 1
ATOM 688 C CA . THR A 1 93 ? 3.825 18.163 -22.196 1.00 90.81 93 THR A CA 1
ATOM 689 C C . THR A 1 93 ? 5.175 17.800 -22.812 1.00 90.81 93 THR A C 1
ATOM 691 O O . THR A 1 93 ? 5.192 17.217 -23.892 1.00 90.81 93 THR A O 1
ATOM 694 N N . ALA A 1 94 ? 6.292 18.168 -22.179 1.00 90.88 94 ALA A N 1
ATOM 695 C CA . ALA A 1 94 ? 7.623 17.794 -22.652 1.00 90.88 94 ALA A CA 1
ATOM 696 C C . ALA A 1 94 ? 7.829 16.279 -22.501 1.00 90.88 94 ALA A C 1
ATOM 698 O O . ALA A 1 94 ? 7.425 15.707 -21.489 1.00 90.88 94 ALA A O 1
ATOM 699 N N . LEU A 1 95 ? 8.421 15.643 -23.512 1.00 90.81 95 LEU A N 1
ATOM 700 C CA . LEU A 1 95 ? 8.683 14.204 -23.534 1.00 90.81 95 LEU A CA 1
ATOM 701 C C . LEU A 1 95 ? 10.147 13.918 -23.197 1.00 90.81 95 LEU A C 1
ATOM 703 O O . LEU A 1 95 ? 11.029 14.661 -23.617 1.00 90.81 95 LEU A O 1
ATOM 707 N N . HIS A 1 96 ? 10.383 12.806 -22.504 1.00 91.19 96 HIS A N 1
ATOM 708 C CA . HIS A 1 96 ? 11.712 12.248 -22.213 1.00 91.19 96 HIS A CA 1
ATOM 709 C C . HIS A 1 96 ? 11.944 10.921 -22.951 1.00 91.19 96 HIS A C 1
ATOM 711 O O . HIS A 1 96 ? 13.004 10.306 -22.861 1.00 91.19 96 HIS A O 1
ATOM 717 N N . THR A 1 97 ? 10.925 10.460 -23.668 1.00 95.12 97 THR A N 1
ATOM 718 C CA . THR A 1 97 ? 10.889 9.215 -24.431 1.00 95.12 97 THR A CA 1
ATOM 719 C C . THR A 1 97 ? 10.494 9.514 -25.881 1.00 95.12 97 THR A C 1
ATOM 721 O O . THR A 1 97 ? 10.044 10.613 -26.209 1.00 95.12 97 THR A O 1
ATOM 724 N N . LYS A 1 98 ? 10.615 8.522 -26.770 1.00 93.75 98 LYS A N 1
ATOM 725 C CA . LYS A 1 98 ? 10.304 8.673 -28.206 1.00 93.75 98 LYS A CA 1
ATOM 726 C C . LYS A 1 98 ? 8.809 8.829 -28.525 1.00 93.75 98 LYS A C 1
ATOM 728 O O . LYS A 1 98 ? 8.453 9.079 -29.675 1.00 93.75 98 LYS A O 1
ATOM 733 N N . GLY A 1 99 ? 7.920 8.690 -27.539 1.00 92.88 99 GLY A N 1
ATOM 734 C CA . GLY A 1 99 ? 6.481 8.825 -27.741 1.00 92.88 99 GLY A CA 1
ATOM 735 C C . GLY A 1 99 ? 5.664 8.740 -26.454 1.00 92.88 99 GLY A C 1
ATOM 736 O O . GLY A 1 99 ? 6.116 8.252 -25.423 1.00 92.88 99 GLY A O 1
ATOM 737 N N . TRP A 1 100 ? 4.410 9.190 -26.520 1.00 96.50 100 TRP A N 1
ATOM 738 C CA . TRP A 1 100 ? 3.528 9.268 -25.349 1.00 96.50 100 TRP A CA 1
ATOM 739 C C . TRP A 1 100 ? 3.227 7.921 -24.683 1.00 96.50 100 TRP A C 1
ATOM 741 O O . TRP A 1 100 ? 2.979 7.891 -23.482 1.00 96.50 100 TRP A O 1
ATOM 751 N N . LEU A 1 101 ? 3.243 6.810 -25.426 1.00 96.44 101 LEU A N 1
ATOM 752 C CA . LEU A 1 101 ? 3.008 5.490 -24.832 1.00 96.44 101 LEU A CA 1
ATOM 753 C C . LEU A 1 101 ? 4.171 5.070 -23.926 1.00 96.44 101 LEU A C 1
ATOM 755 O O . LEU A 1 101 ? 3.939 4.513 -22.860 1.00 96.44 101 LEU A O 1
ATOM 759 N N . GLN A 1 102 ? 5.408 5.357 -24.328 1.00 98.06 102 GLN A N 1
ATOM 760 C CA . GLN A 1 102 ? 6.605 5.139 -23.521 1.00 98.06 102 GLN A CA 1
ATOM 761 C C . GLN A 1 102 ? 6.647 6.122 -22.347 1.00 98.06 102 GLN A C 1
ATOM 763 O O . GLN A 1 102 ? 6.887 5.716 -21.211 1.00 98.06 102 GLN A O 1
ATOM 768 N N . GLU A 1 103 ? 6.334 7.394 -22.608 1.00 97.50 103 GLU A N 1
ATOM 769 C CA . GLU A 1 103 ? 6.300 8.450 -21.596 1.00 97.50 103 GLU A CA 1
ATOM 770 C C . GLU A 1 103 ? 5.302 8.133 -20.483 1.00 97.50 103 GLU A C 1
ATOM 772 O O . GLU A 1 103 ? 5.616 8.299 -19.309 1.00 97.50 103 GLU A O 1
ATOM 777 N N . ALA A 1 104 ? 4.105 7.657 -20.838 1.00 97.62 104 ALA A N 1
ATOM 778 C CA . ALA A 1 104 ? 3.085 7.285 -19.867 1.00 97.62 104 ALA A CA 1
ATOM 779 C C . ALA A 1 104 ? 3.597 6.188 -18.928 1.00 97.62 104 ALA A C 1
ATOM 781 O O . ALA A 1 104 ? 3.489 6.322 -17.713 1.00 97.62 104 ALA A O 1
ATOM 782 N N . VAL A 1 105 ? 4.220 5.143 -19.481 1.00 98.19 105 VAL A N 1
ATOM 783 C CA . VAL A 1 105 ? 4.808 4.056 -18.689 1.00 98.19 105 VAL A CA 1
ATOM 784 C C . VAL A 1 105 ? 5.917 4.577 -17.774 1.00 98.19 105 VAL A C 1
ATOM 786 O O . VAL A 1 105 ? 5.930 4.242 -16.591 1.00 98.19 105 VAL A O 1
ATOM 789 N N . LEU A 1 106 ? 6.812 5.423 -18.295 1.00 98.19 106 LEU A N 1
ATOM 790 C CA . LEU A 1 106 ? 7.874 6.046 -17.507 1.00 98.19 106 LEU A CA 1
ATOM 791 C C . LEU A 1 106 ? 7.287 6.850 -16.342 1.00 98.19 106 LEU A C 1
ATOM 793 O O . LEU A 1 106 ? 7.643 6.615 -15.194 1.00 98.19 106 LEU A O 1
ATOM 797 N N . ARG A 1 107 ? 6.345 7.756 -16.608 1.00 98.06 107 ARG A N 1
ATOM 798 C CA . ARG A 1 107 ? 5.730 8.594 -15.568 1.00 98.06 107 ARG A CA 1
ATOM 799 C C . ARG A 1 107 ? 5.003 7.772 -14.517 1.00 98.06 107 ARG A C 1
ATOM 801 O O . ARG A 1 107 ? 5.109 8.091 -13.340 1.00 98.06 107 ARG A O 1
AT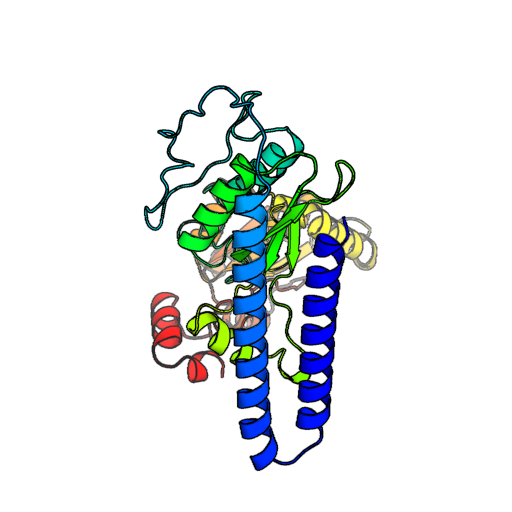OM 808 N N . CYS A 1 108 ? 4.310 6.711 -14.914 1.00 98.38 108 CYS A N 1
ATOM 809 C CA . CYS A 1 108 ? 3.648 5.822 -13.971 1.00 98.38 108 CYS A CA 1
ATOM 810 C C . CYS A 1 108 ? 4.644 5.045 -13.088 1.00 98.38 108 CYS A C 1
ATOM 812 O O . CYS A 1 108 ? 4.407 4.913 -11.888 1.00 98.38 108 CYS A O 1
ATOM 814 N N . LEU A 1 109 ? 5.778 4.589 -13.637 1.00 98.44 109 LEU A N 1
ATOM 815 C CA . LEU A 1 109 ? 6.868 4.000 -12.845 1.00 98.44 109 LEU A CA 1
ATOM 816 C C . LEU A 1 109 ? 7.413 5.003 -11.819 1.00 98.44 109 LEU A C 1
ATOM 818 O O . LEU A 1 109 ? 7.578 4.651 -10.654 1.00 98.44 109 LEU A O 1
ATOM 822 N N . LEU A 1 110 ? 7.678 6.241 -12.244 1.00 97.56 110 LEU A N 1
ATOM 823 C CA . LEU A 1 110 ? 8.212 7.285 -11.367 1.00 97.56 110 LEU A CA 1
ATOM 824 C C . LEU A 1 110 ? 7.192 7.698 -10.293 1.00 97.56 110 LEU A C 1
ATOM 826 O O . LEU A 1 110 ? 7.564 7.850 -9.136 1.00 97.56 110 LEU A O 1
ATOM 830 N N . ASN A 1 111 ? 5.904 7.789 -10.641 1.00 97.62 111 ASN A N 1
ATOM 831 C CA . ASN A 1 111 ? 4.816 8.084 -9.702 1.00 97.62 111 ASN A CA 1
ATOM 832 C C . ASN A 1 111 ? 4.707 7.030 -8.593 1.00 97.62 111 ASN A C 1
ATOM 834 O O . ASN A 1 111 ? 4.452 7.366 -7.443 1.00 97.62 111 ASN A O 1
ATOM 838 N N . ASN A 1 112 ? 4.936 5.754 -8.916 1.00 98.19 112 ASN A N 1
ATOM 839 C CA . ASN A 1 112 ? 4.960 4.689 -7.913 1.00 98.19 112 ASN A CA 1
ATOM 840 C C . ASN A 1 112 ? 6.051 4.884 -6.843 1.00 98.19 112 ASN A C 1
ATOM 842 O O . ASN A 1 112 ? 5.954 4.264 -5.790 1.00 98.19 112 ASN A O 1
ATOM 846 N N . LEU A 1 113 ? 7.080 5.692 -7.105 1.00 97.44 113 LEU A N 1
ATOM 847 C CA . LEU A 1 113 ? 8.188 5.971 -6.185 1.00 97.44 113 LEU A CA 1
ATOM 848 C C . LEU A 1 113 ? 8.191 7.413 -5.670 1.00 97.44 113 LEU A C 1
ATOM 850 O O . LEU A 1 113 ? 9.132 7.810 -4.984 1.00 97.44 113 LEU A O 1
ATOM 854 N N . ASP A 1 114 ? 7.153 8.183 -5.985 1.00 95.25 114 ASP A N 1
ATOM 855 C CA . ASP A 1 114 ? 7.011 9.540 -5.482 1.00 95.25 114 ASP A CA 1
ATOM 856 C C . ASP A 1 114 ? 6.885 9.523 -3.944 1.00 95.25 114 ASP A C 1
ATOM 858 O O . ASP A 1 114 ? 6.115 8.706 -3.424 1.00 95.25 114 ASP A O 1
ATOM 862 N N . PRO A 1 115 ? 7.614 10.371 -3.189 1.00 92.25 115 PRO A N 1
ATOM 863 C CA . PRO A 1 115 ? 7.495 10.450 -1.732 1.00 92.25 115 PRO A CA 1
ATOM 864 C C . PRO A 1 115 ? 6.079 10.714 -1.220 1.00 92.25 115 PRO A C 1
ATOM 866 O O . PRO A 1 115 ? 5.738 10.267 -0.126 1.00 92.25 115 PRO A O 1
ATOM 869 N N . GLU A 1 116 ? 5.244 11.403 -2.003 1.00 90.62 116 GLU A N 1
ATOM 870 C CA . GLU A 1 116 ? 3.844 11.649 -1.643 1.00 90.62 116 GLU A CA 1
ATOM 871 C C . GLU A 1 116 ? 2.956 10.407 -1.846 1.00 90.62 116 GLU A C 1
ATOM 873 O O . GLU A 1 116 ? 1.843 10.330 -1.323 1.00 90.62 116 GLU A O 1
ATOM 878 N N . VAL A 1 117 ? 3.442 9.411 -2.592 1.00 92.56 117 VAL A N 1
ATOM 879 C CA . VAL A 1 117 ? 2.680 8.229 -3.009 1.00 92.56 117 VAL A CA 1
ATOM 880 C C . VAL A 1 117 ? 3.162 6.967 -2.294 1.00 92.56 117 VAL A C 1
ATOM 882 O O . VAL A 1 117 ? 2.356 6.244 -1.704 1.00 92.56 117 VAL A O 1
ATOM 885 N N . ALA A 1 118 ? 4.458 6.673 -2.365 1.00 93.94 118 ALA A N 1
ATOM 886 C CA . ALA A 1 118 ? 5.055 5.442 -1.867 1.00 93.94 118 ALA A CA 1
ATOM 887 C C . ALA A 1 118 ? 5.147 5.404 -0.333 1.00 93.94 118 ALA A C 1
ATOM 889 O O . ALA A 1 118 ? 5.214 6.424 0.355 1.00 93.94 118 ALA A O 1
ATOM 890 N N . GLU A 1 119 ? 5.178 4.198 0.228 1.00 90.06 119 GLU A N 1
ATOM 891 C CA . GLU A 1 119 ? 5.328 3.989 1.669 1.00 90.06 119 GLU A CA 1
ATOM 892 C C . GLU A 1 119 ? 6.792 3.989 2.132 1.00 90.06 119 GLU A C 1
ATOM 894 O O . GLU A 1 119 ? 7.032 4.382 3.273 1.00 90.06 119 GLU A O 1
ATOM 899 N N . ASN A 1 120 ? 7.743 3.566 1.286 1.00 92.88 120 ASN A N 1
ATOM 900 C CA . ASN A 1 120 ? 9.191 3.691 1.509 1.00 92.88 120 ASN A CA 1
ATOM 901 C C . ASN A 1 120 ? 9.949 3.717 0.152 1.00 92.88 120 ASN A C 1
ATOM 903 O O . ASN A 1 120 ? 10.489 2.698 -0.298 1.00 92.88 120 ASN A O 1
ATOM 907 N N . PRO A 1 121 ? 9.982 4.874 -0.537 1.00 94.12 121 PRO A N 1
ATOM 908 C CA . PRO A 1 121 ? 10.489 4.972 -1.908 1.00 94.12 121 PRO A CA 1
ATOM 909 C C . PRO A 1 121 ? 11.999 4.742 -2.050 1.00 94.12 121 PRO A C 1
ATOM 911 O O . PRO A 1 121 ? 12.441 4.285 -3.103 1.00 94.12 121 PRO A O 1
ATOM 914 N N . LEU A 1 122 ? 12.803 5.017 -1.014 1.00 93.50 122 LEU A N 1
ATOM 915 C CA . LEU A 1 122 ? 14.263 4.847 -1.073 1.00 93.50 122 LEU A CA 1
ATOM 916 C C . LEU A 1 122 ? 14.674 3.373 -1.214 1.00 93.50 122 LEU A C 1
ATOM 918 O O . LEU A 1 122 ? 15.677 3.072 -1.866 1.00 93.50 122 LEU A O 1
ATOM 922 N N . ASP A 1 123 ? 13.846 2.463 -0.699 1.00 93.88 123 ASP A N 1
ATOM 923 C CA . ASP A 1 123 ? 13.993 1.013 -0.866 1.00 93.88 123 ASP A CA 1
ATOM 924 C C . ASP A 1 123 ? 13.178 0.458 -2.047 1.00 93.88 123 ASP A C 1
ATOM 926 O O . ASP A 1 123 ? 13.004 -0.758 -2.185 1.00 93.88 123 ASP A O 1
ATOM 930 N N . LEU A 1 124 ? 12.674 1.347 -2.913 1.00 97.25 124 LEU A N 1
ATOM 931 C CA . LEU A 1 124 ? 11.784 1.060 -4.043 1.00 97.25 124 LEU A CA 1
ATOM 932 C C . LEU A 1 124 ? 10.423 0.474 -3.639 1.00 97.25 124 LEU A C 1
ATOM 934 O O . LEU A 1 124 ? 9.696 -0.037 -4.498 1.00 97.25 124 LEU A O 1
ATOM 938 N N . VAL A 1 125 ? 10.082 0.520 -2.348 1.00 96.38 125 VAL A N 1
ATOM 939 C CA . VAL A 1 125 ? 8.860 -0.054 -1.784 1.00 96.38 125 VAL A CA 1
ATOM 940 C C . VAL A 1 125 ? 7.707 0.931 -1.941 1.00 96.38 125 VAL A C 1
ATOM 942 O O . VAL A 1 125 ? 7.710 2.038 -1.405 1.00 96.38 125 VAL A O 1
ATOM 945 N N . VAL A 1 126 ? 6.676 0.479 -2.647 1.00 96.56 126 VAL A N 1
ATOM 946 C CA . VAL A 1 126 ? 5.460 1.242 -2.915 1.00 96.56 126 VAL A CA 1
ATOM 947 C C . VAL A 1 126 ? 4.442 1.028 -1.795 1.00 96.56 126 VAL A C 1
ATOM 949 O O . VAL A 1 126 ? 4.016 2.003 -1.187 1.00 96.56 126 VAL A O 1
ATOM 952 N N . TYR A 1 127 ? 4.050 -0.221 -1.500 1.00 92.62 127 TYR A N 1
ATOM 953 C CA . TYR A 1 127 ? 3.101 -0.558 -0.423 1.00 92.62 127 TYR A CA 1
ATOM 954 C C . TYR A 1 127 ? 3.071 -2.065 -0.094 1.00 92.62 127 TYR A C 1
ATOM 956 O O . TYR A 1 127 ? 3.625 -2.889 -0.821 1.00 92.62 127 TYR A O 1
ATOM 964 N N . GLY A 1 128 ? 2.343 -2.431 0.973 1.00 86.94 128 GLY A N 1
ATOM 965 C CA . GLY A 1 128 ? 1.949 -3.817 1.269 1.00 86.94 128 GLY A CA 1
ATOM 966 C C . GLY A 1 128 ? 3.096 -4.711 1.746 1.00 86.94 128 GLY A C 1
ATOM 967 O O . GLY A 1 128 ? 3.282 -5.806 1.211 1.00 86.94 128 GLY A O 1
ATOM 968 N N . GLY A 1 129 ? 3.880 -4.234 2.714 1.00 86.38 129 GLY A N 1
ATOM 969 C CA . GLY A 1 129 ? 5.140 -4.860 3.113 1.00 86.38 129 GLY A CA 1
ATOM 970 C C . GLY A 1 129 ? 6.237 -4.490 2.118 1.00 86.38 129 GLY A C 1
ATOM 971 O O . GLY A 1 129 ? 6.523 -3.312 1.932 1.00 86.38 129 GLY A O 1
ATOM 972 N N . LYS A 1 130 ? 6.816 -5.480 1.429 1.00 89.31 130 LYS A N 1
ATOM 973 C CA . LYS A 1 130 ? 7.911 -5.301 0.453 1.00 89.31 130 LYS A CA 1
ATOM 974 C C . LYS A 1 130 ? 7.459 -5.175 -1.013 1.00 89.31 130 LYS A C 1
ATOM 976 O O . LYS A 1 130 ? 8.206 -5.535 -1.921 1.00 89.31 130 LYS A O 1
ATOM 981 N N . GLY A 1 131 ? 6.241 -4.704 -1.287 1.00 95.31 131 GLY A N 1
ATOM 982 C CA . GLY A 1 131 ? 5.768 -4.517 -2.664 1.00 95.31 131 GLY A CA 1
ATOM 983 C C . GLY A 1 131 ? 6.558 -3.420 -3.381 1.00 95.31 131 GLY A C 1
ATOM 984 O O . GLY A 1 131 ? 6.393 -2.247 -3.056 1.00 95.31 131 GLY A O 1
ATOM 985 N N . LYS A 1 132 ? 7.405 -3.780 -4.352 1.00 98.25 132 LYS A N 1
ATOM 986 C CA . LYS A 1 132 ? 8.374 -2.873 -4.997 1.00 98.25 132 LYS A CA 1
ATOM 987 C C . LYS A 1 132 ? 8.025 -2.517 -6.442 1.00 98.25 132 LYS A C 1
ATOM 989 O O . LYS A 1 132 ? 7.378 -3.294 -7.145 1.00 98.25 132 LYS A O 1
ATOM 994 N N . ALA A 1 133 ? 8.511 -1.358 -6.895 1.00 98.44 133 ALA A N 1
ATOM 995 C CA . ALA A 1 133 ? 8.380 -0.904 -8.285 1.00 98.44 133 ALA A CA 1
ATOM 996 C C . ALA A 1 133 ? 9.445 -1.498 -9.227 1.00 98.44 133 ALA A C 1
ATOM 998 O O . ALA A 1 133 ? 9.166 -1.756 -10.400 1.00 98.44 133 ALA A O 1
ATOM 999 N N . ALA A 1 134 ? 10.654 -1.735 -8.716 1.00 98.25 134 ALA A N 1
ATOM 1000 C CA . ALA A 1 134 ? 11.767 -2.362 -9.424 1.00 98.25 134 ALA A CA 1
ATOM 1001 C C . ALA A 1 134 ? 12.595 -3.214 -8.451 1.00 98.25 134 ALA A C 1
ATOM 1003 O O . ALA A 1 134 ? 12.538 -3.016 -7.237 1.00 98.25 134 ALA A O 1
ATOM 1004 N N . ARG A 1 135 ? 13.355 -4.186 -8.976 1.00 97.44 135 ARG A N 1
ATOM 1005 C CA . ARG A 1 135 ? 14.043 -5.186 -8.138 1.00 97.44 135 ARG A CA 1
ATOM 1006 C C . ARG A 1 135 ? 15.092 -4.556 -7.222 1.00 97.44 135 ARG A C 1
ATOM 1008 O O . ARG A 1 135 ? 15.215 -4.922 -6.058 1.00 97.44 135 ARG A O 1
ATOM 1015 N N . ASN A 1 136 ? 15.864 -3.642 -7.791 1.00 93.81 136 ASN A N 1
ATOM 1016 C CA . ASN A 1 136 ? 16.917 -2.864 -7.157 1.00 93.81 136 ASN A CA 1
ATOM 1017 C C . ASN A 1 136 ? 17.173 -1.607 -8.009 1.00 93.81 136 ASN A C 1
ATOM 1019 O O . ASN A 1 136 ? 16.618 -1.470 -9.103 1.00 93.81 136 ASN A O 1
ATOM 1023 N N . TRP A 1 137 ? 18.003 -0.689 -7.515 1.00 93.75 137 TRP A N 1
ATOM 1024 C CA . TRP A 1 137 ? 18.268 0.584 -8.195 1.00 93.75 137 TRP A CA 1
ATOM 1025 C C . TRP A 1 137 ? 18.950 0.421 -9.560 1.00 93.75 137 TRP A C 1
ATOM 1027 O O . TRP A 1 137 ? 18.630 1.155 -10.488 1.00 93.75 137 TRP A O 1
ATOM 1037 N N . GLU A 1 138 ? 19.803 -0.594 -9.728 1.00 90.44 138 GLU A N 1
ATOM 1038 C CA . GLU A 1 138 ? 20.398 -0.924 -11.031 1.00 90.44 138 GLU A CA 1
ATOM 1039 C C . GLU A 1 138 ? 19.322 -1.324 -12.054 1.00 90.44 138 GLU A C 1
ATOM 1041 O O . GLU A 1 138 ? 19.313 -0.848 -13.190 1.00 90.44 138 GLU A O 1
ATOM 1046 N N . ALA A 1 139 ? 18.373 -2.171 -11.648 1.00 93.94 139 ALA A N 1
ATOM 1047 C CA . ALA A 1 139 ? 17.254 -2.568 -12.488 1.00 93.94 139 ALA A CA 1
ATOM 1048 C C . ALA A 1 139 ? 16.317 -1.392 -12.789 1.00 93.94 139 ALA A C 1
ATOM 1050 O O . ALA A 1 139 ? 15.855 -1.274 -13.922 1.00 93.94 139 ALA A O 1
ATOM 1051 N N . PHE A 1 140 ? 16.062 -0.521 -11.808 1.00 97.06 140 PHE A N 1
ATOM 1052 C CA . PHE A 1 140 ? 15.300 0.712 -12.003 1.00 97.06 140 PHE A CA 1
ATOM 1053 C C . PHE A 1 140 ? 15.938 1.591 -13.086 1.00 97.06 140 PHE A C 1
ATOM 1055 O O . PHE A 1 140 ? 15.273 1.937 -14.061 1.00 97.06 140 PHE A O 1
ATOM 1062 N N . ASP A 1 141 ? 17.240 1.865 -12.975 1.00 91.38 141 ASP A N 1
ATOM 1063 C CA . ASP A 1 141 ? 17.982 2.661 -13.956 1.00 91.38 141 ASP A CA 1
ATOM 1064 C C . ASP A 1 141 ? 17.948 2.044 -15.350 1.00 91.38 141 ASP A C 1
ATOM 1066 O O . ASP A 1 141 ? 17.716 2.732 -16.347 1.00 91.38 141 ASP A O 1
ATOM 1070 N N . ALA A 1 142 ? 18.115 0.725 -15.428 1.00 89.62 142 ALA A N 1
ATOM 1071 C CA . ALA A 1 142 ? 18.019 0.008 -16.687 1.00 89.62 142 ALA A CA 1
ATOM 1072 C C . ALA A 1 142 ? 16.603 0.074 -17.292 1.00 89.62 142 ALA A C 1
ATOM 1074 O O . ALA A 1 142 ? 16.481 0.141 -18.516 1.00 89.62 142 ALA A O 1
ATOM 1075 N N . ILE A 1 143 ? 15.536 0.080 -16.479 1.00 96.56 143 ILE A N 1
ATOM 1076 C CA . ILE A 1 143 ? 14.153 0.236 -16.961 1.00 96.56 143 ILE A CA 1
ATOM 1077 C C . ILE A 1 143 ? 13.953 1.643 -17.511 1.00 96.56 143 ILE A C 1
ATOM 1079 O O . ILE A 1 143 ? 13.480 1.777 -18.639 1.00 96.56 143 ILE A O 1
ATOM 1083 N N . VAL A 1 144 ? 14.342 2.673 -16.755 1.00 96.06 144 VAL A N 1
ATOM 1084 C CA . VAL A 1 144 ? 14.218 4.074 -17.179 1.00 96.06 144 VAL A CA 1
ATOM 1085 C C . VAL A 1 144 ? 14.945 4.282 -18.507 1.00 96.06 144 VAL A C 1
ATOM 1087 O O . VAL A 1 144 ? 14.324 4.722 -19.472 1.00 96.06 144 VAL A O 1
ATOM 1090 N N . LYS A 1 145 ? 16.206 3.843 -18.607 1.00 91.12 145 LYS A N 1
ATOM 1091 C CA . LYS A 1 145 ? 16.975 3.898 -19.857 1.00 91.12 145 LYS A CA 1
ATOM 1092 C C . LYS A 1 145 ? 16.306 3.124 -20.996 1.00 91.12 145 LYS A C 1
ATOM 1094 O O . LYS A 1 145 ? 16.257 3.584 -22.132 1.00 91.12 145 LYS A O 1
ATOM 1099 N N . SER A 1 146 ? 15.779 1.935 -20.707 1.00 91.50 146 SER A N 1
ATOM 1100 C CA . SER A 1 146 ? 15.102 1.133 -21.728 1.00 91.50 146 SER A CA 1
ATOM 1101 C C . SER A 1 146 ? 13.868 1.846 -22.275 1.00 91.50 146 SER A C 1
ATOM 1103 O O . SER A 1 146 ? 13.643 1.791 -23.477 1.00 91.50 146 SER A O 1
ATOM 1105 N N . LEU A 1 147 ? 13.088 2.518 -21.421 1.00 96.38 147 LEU A N 1
ATOM 1106 C CA . LEU A 1 147 ? 11.878 3.251 -21.807 1.00 96.38 147 LEU A CA 1
ATOM 1107 C C . LEU A 1 147 ? 12.181 4.520 -22.614 1.00 96.38 147 LEU A C 1
ATOM 1109 O O . LEU A 1 147 ? 11.431 4.828 -23.539 1.00 96.38 147 LEU A O 1
ATOM 1113 N N . THR A 1 148 ? 13.267 5.235 -22.305 1.00 93.25 148 THR A N 1
ATOM 1114 C CA . THR A 1 148 ? 13.679 6.427 -23.072 1.00 93.25 148 THR A CA 1
ATOM 1115 C C . THR A 1 148 ? 14.148 6.073 -24.482 1.00 93.25 148 THR A C 1
ATOM 1117 O O . THR A 1 148 ? 13.898 6.824 -25.425 1.00 93.25 148 THR A O 1
ATOM 1120 N N . GLU A 1 149 ? 14.743 4.891 -24.660 1.00 91.62 149 GLU A N 1
ATOM 1121 C CA . GLU A 1 149 ? 15.234 4.409 -25.953 1.00 91.62 149 GLU A CA 1
ATOM 1122 C C . GLU A 1 149 ? 14.209 3.581 -26.762 1.00 91.62 149 GLU A C 1
ATOM 1124 O O . GLU A 1 149 ? 14.450 3.343 -27.949 1.00 91.62 149 GLU A O 1
ATOM 1129 N N . LEU A 1 150 ? 13.096 3.142 -26.154 1.00 93.62 150 LEU A N 1
ATOM 1130 C CA . LEU A 1 150 ? 12.118 2.196 -26.722 1.00 93.62 150 LEU A CA 1
ATOM 1131 C C . LEU A 1 150 ? 11.366 2.765 -27.938 1.00 93.62 150 LEU A C 1
ATOM 1133 O O . LEU A 1 150 ? 10.677 3.783 -27.832 1.00 93.62 150 LEU A O 1
ATOM 1137 N N . GLU A 1 151 ? 11.420 2.068 -29.074 1.00 96.44 151 GLU A N 1
ATOM 1138 C CA . GLU A 1 151 ? 10.676 2.450 -30.283 1.00 96.44 151 GLU A CA 1
ATOM 1139 C C . GLU A 1 151 ? 9.167 2.168 -30.176 1.00 96.44 151 GLU A C 1
ATOM 1141 O O . GLU A 1 151 ? 8.694 1.418 -29.315 1.00 96.44 151 GLU A O 1
ATOM 1146 N N . SER A 1 152 ? 8.371 2.779 -31.064 1.00 95.44 152 SER A N 1
ATOM 1147 C CA . SER A 1 152 ? 6.913 2.580 -31.113 1.00 95.44 152 SER A CA 1
ATOM 1148 C C . SER A 1 152 ? 6.507 1.162 -31.511 1.00 95.44 152 SER A C 1
ATOM 1150 O O . SER A 1 152 ? 5.410 0.737 -31.160 1.00 95.44 152 SER A O 1
ATOM 1152 N N . ASP A 1 153 ? 7.368 0.421 -32.205 1.00 95.75 153 ASP A N 1
ATOM 1153 C CA . ASP A 1 153 ? 7.138 -0.954 -32.643 1.00 95.75 153 ASP A CA 1
ATOM 1154 C C . ASP A 1 153 ? 7.952 -1.981 -31.846 1.00 95.75 153 ASP A C 1
ATOM 1156 O O . ASP A 1 153 ? 8.105 -3.117 -32.288 1.00 95.75 153 ASP A O 1
ATOM 1160 N N . GLU A 1 154 ? 8.441 -1.609 -30.663 1.00 94.19 154 GLU A N 1
ATOM 1161 C CA . GLU A 1 154 ? 9.141 -2.494 -29.735 1.00 94.19 154 GLU A CA 1
ATOM 1162 C C . GLU A 1 154 ? 8.329 -2.740 -28.448 1.00 94.19 154 GLU A C 1
ATOM 1164 O O . GLU A 1 154 ? 7.442 -1.967 -28.059 1.00 94.19 154 GLU A O 1
ATOM 1169 N N . THR A 1 155 ? 8.662 -3.841 -27.772 1.00 94.75 155 THR A N 1
ATOM 1170 C CA . THR A 1 155 ? 8.134 -4.226 -26.459 1.00 94.75 155 THR A CA 1
ATOM 1171 C C . THR A 1 155 ? 9.284 -4.582 -25.513 1.00 94.75 155 THR A C 1
ATOM 1173 O O . THR A 1 155 ? 10.110 -5.442 -25.826 1.00 94.75 155 THR A O 1
ATOM 1176 N N . LEU A 1 156 ? 9.320 -3.942 -24.342 1.00 96.62 156 LEU A N 1
ATOM 1177 C CA . LEU A 1 156 ? 10.216 -4.254 -23.225 1.00 96.62 156 LEU A CA 1
ATOM 1178 C C . LEU A 1 156 ? 9.633 -5.394 -22.375 1.00 96.62 156 LEU A C 1
ATOM 1180 O O . LEU A 1 156 ? 8.455 -5.371 -22.017 1.00 96.62 156 LEU A O 1
ATOM 1184 N N . LEU A 1 157 ? 10.461 -6.370 -22.010 1.00 96.00 157 LEU A N 1
ATOM 1185 C CA . LEU A 1 157 ? 10.109 -7.423 -21.060 1.00 96.00 157 LEU A CA 1
ATOM 1186 C C . LEU A 1 157 ? 10.718 -7.124 -19.691 1.00 96.00 157 LEU A C 1
ATOM 1188 O O . LEU A 1 157 ? 11.936 -6.958 -19.570 1.00 96.00 157 LEU A O 1
ATOM 1192 N N . VAL A 1 158 ? 9.876 -7.117 -18.658 1.00 97.56 158 VAL A N 1
ATOM 1193 C CA . VAL A 1 158 ? 10.287 -6.960 -17.260 1.00 97.56 158 VAL A CA 1
ATOM 1194 C C . VAL A 1 158 ? 9.938 -8.225 -16.484 1.00 97.56 158 VAL A C 1
ATOM 1196 O O . VAL A 1 158 ? 8.770 -8.581 -16.326 1.00 97.56 158 VAL A O 1
ATOM 1199 N N . GLN A 1 159 ? 10.966 -8.906 -15.989 1.00 96.50 159 GLN A N 1
ATOM 1200 C CA . GLN A 1 159 ? 10.842 -10.116 -15.183 1.00 96.50 159 GLN A CA 1
ATOM 1201 C C . GLN A 1 159 ? 11.174 -9.775 -13.734 1.00 96.50 159 GLN A C 1
ATOM 1203 O O . GLN A 1 159 ? 12.292 -9.349 -13.450 1.00 96.50 159 GLN A O 1
ATOM 1208 N N . SER A 1 160 ? 10.216 -9.942 -12.819 1.00 97.56 160 SER A N 1
ATOM 1209 C CA . SER A 1 160 ? 10.346 -9.603 -11.389 1.00 97.56 160 SER A CA 1
ATOM 1210 C C . SER A 1 160 ? 11.131 -8.306 -11.169 1.00 97.56 160 SER A C 1
ATOM 1212 O O . SER A 1 160 ? 12.204 -8.316 -10.566 1.00 97.56 160 SER A O 1
ATOM 1214 N N . GLY A 1 161 ? 10.646 -7.212 -11.762 1.00 97.12 161 GLY A N 1
ATOM 1215 C CA . GLY A 1 161 ? 11.234 -5.876 -11.632 1.00 97.12 161 GLY A CA 1
ATOM 1216 C C . GLY A 1 161 ? 12.603 -5.656 -12.278 1.00 97.12 161 GLY A C 1
ATOM 1217 O O . GLY A 1 161 ? 13.249 -4.669 -11.939 1.00 97.12 161 GLY A O 1
ATOM 1218 N N . LYS A 1 162 ? 13.070 -6.553 -13.159 1.00 94.56 162 LYS A N 1
ATOM 1219 C CA . LYS A 1 162 ? 14.314 -6.402 -13.932 1.00 94.56 162 LYS A CA 1
ATOM 1220 C C . LYS A 1 162 ? 14.015 -6.370 -15.434 1.00 94.56 162 LYS A C 1
ATOM 1222 O O . LYS A 1 162 ? 13.294 -7.252 -15.903 1.00 94.56 162 LYS A O 1
ATOM 1227 N N . PRO A 1 163 ? 14.564 -5.416 -16.205 1.00 94.69 163 PRO A N 1
ATOM 1228 C CA . PRO A 1 163 ? 14.424 -5.416 -17.657 1.00 94.69 163 PRO A CA 1
ATOM 1229 C C . PRO A 1 163 ? 15.333 -6.506 -18.239 1.00 94.69 163 PRO A C 1
ATOM 1231 O O . PRO A 1 163 ? 16.536 -6.515 -17.982 1.00 94.69 163 PRO A O 1
ATOM 1234 N N . VAL A 1 164 ? 14.762 -7.459 -18.979 1.00 86.56 164 VAL A N 1
ATOM 1235 C CA . VAL A 1 164 ? 15.493 -8.653 -19.460 1.00 86.56 164 VAL A CA 1
ATOM 1236 C C . VAL A 1 164 ? 15.616 -8.738 -20.977 1.00 86.56 164 VAL A C 1
ATOM 1238 O O . VAL A 1 164 ? 16.401 -9.534 -21.481 1.00 86.56 164 VAL A O 1
ATOM 1241 N N . GLY A 1 165 ? 14.866 -7.928 -21.719 1.00 80.25 165 GLY A N 1
ATOM 1242 C CA . GLY A 1 165 ? 14.969 -7.906 -23.172 1.00 80.25 165 GLY A CA 1
ATOM 1243 C C . GLY A 1 165 ? 14.013 -6.921 -23.823 1.00 80.25 165 GLY A C 1
ATOM 1244 O O . GLY A 1 165 ? 13.003 -6.535 -23.238 1.00 80.25 165 GLY A O 1
ATOM 1245 N N . ARG A 1 166 ? 14.339 -6.539 -25.055 1.00 90.19 166 ARG A N 1
ATOM 1246 C CA . ARG A 1 166 ? 13.531 -5.683 -25.923 1.00 90.19 166 ARG A CA 1
ATOM 1247 C C . ARG A 1 166 ? 13.371 -6.389 -27.259 1.00 90.19 166 ARG A C 1
ATOM 1249 O O . ARG A 1 166 ? 14.361 -6.837 -27.832 1.00 90.19 166 ARG A O 1
ATOM 1256 N N . PHE A 1 167 ? 12.138 -6.501 -27.739 1.00 83.00 167 PHE A N 1
ATOM 1257 C CA . PHE A 1 167 ? 11.828 -7.212 -28.977 1.00 83.00 167 PHE A CA 1
ATOM 1258 C C . PHE A 1 167 ? 10.997 -6.344 -29.900 1.00 83.00 167 PHE A C 1
ATOM 1260 O O . PHE A 1 167 ? 10.078 -5.659 -29.452 1.00 83.00 167 PHE A O 1
ATOM 1267 N N . LYS A 1 168 ? 11.291 -6.418 -31.198 1.00 91.25 168 LYS A N 1
ATOM 1268 C CA . LYS A 1 168 ? 10.443 -5.823 -32.224 1.00 91.25 168 LYS A CA 1
ATOM 1269 C C . LYS A 1 168 ? 9.111 -6.576 -32.268 1.00 91.25 168 LYS A C 1
ATOM 1271 O O . LYS A 1 168 ? 9.079 -7.799 -32.398 1.00 91.25 168 LYS A O 1
ATOM 1276 N N . THR A 1 169 ? 8.025 -5.833 -32.153 1.00 93.38 169 THR A N 1
ATOM 1277 C CA . THR A 1 169 ? 6.641 -6.289 -32.224 1.00 93.38 169 THR A CA 1
ATOM 1278 C C . THR A 1 169 ? 5.910 -5.472 -33.295 1.00 93.38 169 THR A C 1
ATOM 1280 O O . THR A 1 169 ? 6.171 -5.651 -34.484 1.00 93.38 169 THR A O 1
ATOM 1283 N N . HIS A 1 170 ? 4.981 -4.601 -32.903 1.00 93.88 170 HIS A N 1
ATOM 1284 C CA . HIS A 1 170 ? 4.251 -3.680 -33.771 1.00 93.88 170 HIS A CA 1
ATOM 1285 C C . HIS A 1 170 ? 3.603 -2.567 -32.934 1.00 93.88 170 HIS A C 1
ATOM 1287 O O . HIS A 1 170 ? 3.393 -2.721 -31.731 1.00 93.88 170 HIS A O 1
ATOM 1293 N N . GLU A 1 171 ? 3.188 -1.469 -33.563 1.00 89.94 171 GLU A N 1
ATOM 1294 C CA . GLU A 1 171 ? 2.680 -0.275 -32.861 1.00 89.94 171 GLU A CA 1
ATOM 1295 C C . GLU A 1 171 ? 1.487 -0.543 -31.930 1.00 89.94 171 GLU A C 1
ATOM 1297 O O . GLU A 1 171 ? 1.416 0.013 -30.838 1.00 89.94 171 GLU A O 1
ATOM 1302 N N . MET A 1 172 ? 0.598 -1.468 -32.304 1.00 91.94 172 MET A N 1
ATOM 1303 C CA . MET A 1 172 ? -0.575 -1.842 -31.496 1.00 91.94 172 MET A CA 1
ATOM 1304 C C . MET A 1 172 ? -0.281 -2.810 -30.333 1.00 91.94 172 MET A C 1
ATOM 1306 O O . MET A 1 172 ? -1.197 -3.166 -29.595 1.00 91.94 172 MET A O 1
ATOM 1310 N N . ALA A 1 173 ? 0.956 -3.296 -30.190 1.00 93.88 173 ALA A N 1
ATOM 1311 C CA . ALA A 1 173 ? 1.334 -4.176 -29.087 1.00 93.88 173 ALA A CA 1
ATOM 1312 C C . ALA A 1 173 ? 1.530 -3.364 -27.791 1.00 93.88 173 ALA A C 1
ATOM 1314 O O . ALA A 1 173 ? 1.768 -2.156 -27.850 1.00 93.88 173 ALA A O 1
ATOM 1315 N N . PRO A 1 174 ? 1.479 -3.998 -26.608 1.00 97.50 174 PRO A N 1
ATOM 1316 C CA . PRO A 1 174 ? 1.930 -3.357 -25.379 1.00 97.50 174 PRO A CA 1
ATOM 1317 C C . PRO A 1 174 ? 3.395 -2.915 -25.487 1.00 97.50 174 PRO A C 1
ATOM 1319 O O . PRO A 1 174 ? 4.240 -3.664 -25.981 1.00 97.50 174 PRO A O 1
ATOM 1322 N N . ARG A 1 175 ? 3.716 -1.718 -24.981 1.00 98.06 175 ARG A N 1
ATOM 1323 C CA . ARG A 1 175 ? 5.110 -1.245 -24.885 1.00 98.06 175 ARG A CA 1
ATOM 1324 C C . ARG A 1 175 ? 5.911 -2.016 -23.842 1.00 98.06 175 ARG A C 1
ATOM 1326 O O . ARG A 1 175 ? 7.113 -2.186 -24.009 1.00 98.06 175 ARG A O 1
ATOM 1333 N N . VAL A 1 176 ? 5.254 -2.513 -22.795 1.00 98.69 176 VAL A N 1
ATOM 1334 C CA . VAL A 1 176 ? 5.893 -3.298 -21.735 1.00 98.69 176 VAL A CA 1
ATOM 1335 C C . VAL A 1 176 ? 5.033 -4.503 -21.385 1.00 98.69 176 VAL A C 1
ATOM 1337 O O . VAL A 1 176 ? 3.814 -4.387 -21.260 1.00 98.69 176 VAL A O 1
ATOM 1340 N N . LEU A 1 177 ? 5.676 -5.655 -21.214 1.00 98.50 177 LEU A N 1
ATOM 1341 C CA . LEU A 1 177 ? 5.087 -6.851 -20.620 1.00 98.50 177 LEU A CA 1
ATOM 1342 C C . LEU A 1 177 ? 5.809 -7.150 -19.308 1.00 98.50 177 LEU A C 1
ATOM 1344 O O . LEU A 1 177 ? 7.038 -7.225 -19.273 1.00 98.50 177 LEU A O 1
ATOM 1348 N N . ILE A 1 178 ? 5.037 -7.315 -18.235 1.00 98.75 178 ILE A N 1
ATOM 1349 C CA . ILE A 1 178 ? 5.557 -7.471 -16.877 1.00 98.75 178 ILE A CA 1
ATOM 1350 C C . ILE A 1 178 ? 5.085 -8.806 -16.305 1.00 98.75 178 ILE A C 1
ATOM 1352 O O . ILE A 1 178 ? 3.890 -9.095 -16.289 1.00 98.75 178 ILE A O 1
ATOM 1356 N N . ALA A 1 179 ? 6.027 -9.600 -15.801 1.00 98.31 179 ALA A N 1
ATOM 1357 C CA . ALA A 1 179 ? 5.750 -10.825 -15.062 1.00 98.31 179 ALA A CA 1
ATOM 1358 C C . ALA A 1 179 ? 6.544 -10.811 -13.751 1.00 98.31 179 ALA A C 1
ATOM 1360 O O . ALA A 1 179 ? 7.742 -11.097 -13.735 1.00 98.31 179 ALA A O 1
ATOM 1361 N N . ASN A 1 180 ? 5.872 -10.477 -12.649 1.00 98.25 180 ASN A N 1
ATOM 1362 C CA . ASN A 1 180 ? 6.485 -10.377 -11.326 1.00 98.25 180 ASN A CA 1
ATOM 1363 C C . ASN A 1 180 ? 6.059 -11.530 -10.425 1.00 98.25 180 ASN A C 1
ATOM 1365 O O . ASN A 1 180 ? 4.912 -11.961 -10.464 1.00 98.25 180 ASN A O 1
ATOM 1369 N N . SER A 1 181 ? 6.990 -11.989 -9.589 1.00 97.56 181 SER A N 1
ATOM 1370 C CA . SER A 1 181 ? 6.724 -12.881 -8.451 1.00 97.56 181 SER A CA 1
ATOM 1371 C C . SER A 1 181 ? 6.135 -14.260 -8.789 1.00 97.56 181 SER A C 1
ATOM 1373 O O . SER A 1 181 ? 5.773 -15.009 -7.887 1.00 97.56 181 SER A O 1
ATOM 1375 N N . ASN A 1 182 ? 6.068 -14.624 -10.070 1.00 97.81 182 ASN A N 1
ATOM 1376 C CA . ASN A 1 182 ? 5.572 -15.925 -10.500 1.00 97.81 182 ASN A CA 1
ATOM 1377 C C . ASN A 1 182 ? 6.559 -17.029 -10.105 1.00 97.81 182 ASN A C 1
ATOM 1379 O O . ASN A 1 182 ? 7.734 -16.980 -10.473 1.00 97.81 182 ASN A O 1
ATOM 1383 N N . LEU A 1 183 ? 6.056 -18.043 -9.405 1.00 96.38 183 LEU A N 1
ATOM 1384 C CA . LEU A 1 183 ? 6.779 -19.260 -9.049 1.00 96.38 183 LEU A CA 1
ATOM 1385 C C . LEU A 1 183 ? 5.996 -20.470 -9.547 1.00 96.38 183 LEU A C 1
ATOM 1387 O O . LEU A 1 183 ? 4.766 -20.449 -9.613 1.00 96.38 183 LEU A O 1
ATOM 1391 N N . VAL A 1 184 ? 6.714 -21.538 -9.893 1.00 97.44 184 VAL A N 1
ATOM 1392 C CA . VAL A 1 184 ? 6.075 -22.834 -10.141 1.00 97.44 184 VAL A CA 1
ATOM 1393 C C . VAL A 1 184 ? 5.327 -23.237 -8.860 1.00 97.44 184 VAL A C 1
ATOM 1395 O O . VAL A 1 184 ? 5.908 -23.076 -7.786 1.00 97.44 184 VAL A O 1
ATOM 1398 N N . PRO A 1 185 ? 4.077 -23.743 -8.931 1.00 95.88 185 PRO A N 1
ATOM 1399 C CA . PRO A 1 185 ? 3.211 -23.865 -7.755 1.00 95.88 185 PRO A CA 1
ATOM 1400 C C . PRO A 1 185 ? 3.831 -24.587 -6.557 1.00 95.88 185 PRO A C 1
ATOM 1402 O O . PRO A 1 185 ? 3.668 -24.139 -5.428 1.00 95.88 185 PRO A O 1
ATOM 1405 N N . ASP A 1 186 ? 4.608 -25.645 -6.789 1.00 94.94 186 ASP A N 1
ATOM 1406 C CA . ASP A 1 186 ? 5.243 -26.406 -5.708 1.00 94.94 186 ASP A CA 1
ATOM 1407 C C . ASP A 1 186 ? 6.345 -25.641 -4.950 1.00 94.94 186 ASP A C 1
ATOM 1409 O O . ASP A 1 186 ? 6.751 -26.038 -3.859 1.00 94.94 186 ASP A O 1
ATOM 1413 N N . TRP A 1 187 ? 6.823 -24.536 -5.520 1.00 95.69 187 TRP A N 1
ATOM 1414 C CA . TRP A 1 187 ? 7.814 -23.634 -4.937 1.00 95.69 187 TRP A CA 1
ATOM 1415 C C . TRP A 1 187 ? 7.224 -22.278 -4.551 1.00 95.69 187 TRP A C 1
ATOM 1417 O O . TRP A 1 187 ? 7.966 -21.404 -4.112 1.00 95.69 187 TRP A O 1
ATOM 1427 N N . ALA A 1 188 ? 5.913 -22.078 -4.705 1.00 96.06 188 ALA A N 1
ATOM 1428 C CA . ALA A 1 188 ? 5.234 -20.827 -4.381 1.00 96.06 188 ALA A CA 1
ATOM 1429 C C . ALA A 1 188 ? 5.031 -20.672 -2.860 1.00 96.06 188 ALA A C 1
ATOM 1431 O O . ALA A 1 188 ? 3.908 -20.593 -2.366 1.00 96.06 188 ALA A O 1
ATOM 1432 N N . THR A 1 189 ? 6.137 -20.661 -2.113 1.00 94.44 189 THR A N 1
ATOM 1433 C CA . THR A 1 189 ? 6.187 -20.467 -0.660 1.00 94.44 189 THR A CA 1
ATOM 1434 C C . THR A 1 189 ? 7.006 -19.228 -0.317 1.00 94.44 189 THR A C 1
ATOM 1436 O O . THR A 1 189 ? 7.915 -18.850 -1.059 1.00 94.44 189 THR A O 1
ATOM 1439 N N . TRP A 1 190 ? 6.719 -18.613 0.833 1.00 90.31 190 TRP A N 1
ATOM 1440 C CA . TRP A 1 190 ? 7.466 -17.445 1.302 1.00 90.31 190 TRP A CA 1
ATOM 1441 C C . TRP A 1 190 ? 8.947 -17.734 1.526 1.00 90.31 190 TRP A C 1
ATOM 1443 O O . TRP A 1 190 ? 9.777 -16.957 1.073 1.00 90.31 190 TRP A O 1
ATOM 1453 N N . GLN A 1 191 ? 9.290 -18.883 2.117 1.00 92.19 191 GLN A N 1
ATOM 1454 C CA . GLN A 1 191 ? 10.693 -19.250 2.310 1.00 92.19 191 GLN A CA 1
ATOM 1455 C C . GLN A 1 191 ? 11.454 -19.285 0.980 1.00 92.19 191 GLN A C 1
ATOM 1457 O O . GLN A 1 191 ? 12.518 -18.690 0.866 1.00 92.19 191 GLN A O 1
ATOM 1462 N N . HIS A 1 192 ? 10.892 -19.930 -0.047 1.00 94.94 192 HIS A N 1
ATOM 1463 C CA . HIS A 1 192 ? 11.554 -19.987 -1.347 1.00 94.94 192 HIS A CA 1
ATOM 1464 C C . HIS A 1 192 ? 11.608 -18.617 -2.031 1.00 94.94 192 HIS A C 1
ATOM 1466 O O . HIS A 1 192 ? 12.592 -18.290 -2.692 1.00 94.94 192 HIS A O 1
ATOM 1472 N N . PHE A 1 193 ? 10.561 -17.805 -1.864 1.00 94.88 193 PHE A N 1
ATOM 1473 C CA . PHE A 1 193 ? 10.556 -16.421 -2.317 1.00 94.88 193 PHE A CA 1
ATOM 1474 C C . PHE A 1 193 ? 11.706 -15.620 -1.680 1.00 94.88 193 PHE A C 1
ATOM 1476 O O . PHE A 1 193 ? 12.432 -14.950 -2.412 1.00 94.88 193 PHE A O 1
ATOM 1483 N N . TRP A 1 194 ? 11.895 -15.709 -0.357 1.00 91.19 194 TRP A N 1
ATOM 1484 C CA . TRP A 1 194 ? 12.953 -14.995 0.367 1.00 91.19 194 TRP A CA 1
ATOM 1485 C C . TRP A 1 194 ? 14.346 -15.484 -0.033 1.00 91.19 194 TRP A C 1
ATOM 1487 O O . TRP A 1 194 ? 15.194 -14.658 -0.349 1.00 91.19 194 TRP A O 1
ATOM 1497 N N . ASP A 1 195 ? 14.550 -16.799 -0.172 1.00 91.38 195 ASP A N 1
ATOM 1498 C CA . ASP A 1 195 ? 15.820 -17.357 -0.661 1.00 91.38 195 ASP A CA 1
ATOM 1499 C C . ASP A 1 195 ? 16.202 -16.782 -2.047 1.00 91.38 195 ASP A C 1
ATOM 1501 O O . ASP A 1 195 ? 17.373 -16.520 -2.337 1.00 91.38 195 ASP A O 1
ATOM 1505 N N . LEU A 1 196 ? 15.213 -16.582 -2.930 1.00 94.88 196 LEU A N 1
ATOM 1506 C CA . LEU A 1 196 ? 15.419 -15.973 -4.247 1.00 94.88 196 LEU A CA 1
ATOM 1507 C C . LEU A 1 196 ? 15.576 -14.445 -4.180 1.00 94.88 196 LEU A C 1
ATOM 1509 O O . LEU A 1 196 ? 16.293 -13.883 -5.011 1.00 94.88 196 LEU A O 1
ATOM 1513 N N . GLU A 1 197 ? 14.907 -13.766 -3.246 1.00 91.75 197 GLU A N 1
ATOM 1514 C CA . GLU A 1 197 ? 15.081 -12.327 -2.996 1.00 91.75 197 GLU A CA 1
ATOM 1515 C C . GLU A 1 197 ? 16.517 -12.044 -2.537 1.00 91.75 197 GLU A C 1
ATOM 1517 O O . GLU A 1 197 ? 17.189 -11.213 -3.151 1.00 91.75 197 GLU A O 1
ATOM 1522 N N . ASP A 1 198 ? 17.022 -12.808 -1.567 1.00 87.50 198 ASP A N 1
ATOM 1523 C CA . ASP A 1 198 ? 18.389 -12.700 -1.041 1.00 87.50 198 ASP A CA 1
ATOM 1524 C C . ASP A 1 198 ? 19.448 -12.978 -2.119 1.00 87.50 198 ASP A C 1
ATOM 1526 O O . ASP A 1 198 ? 20.508 -12.352 -2.157 1.00 87.50 198 ASP A O 1
ATOM 1530 N N . ALA A 1 199 ? 19.143 -13.876 -3.060 1.00 90.12 199 ALA A N 1
ATOM 1531 C CA . ALA A 1 199 ? 19.983 -14.141 -4.226 1.00 90.12 199 ALA A CA 1
ATOM 1532 C C . ALA A 1 199 ? 19.882 -13.065 -5.333 1.00 90.12 199 ALA A C 1
ATOM 1534 O O . ALA A 1 199 ? 20.533 -13.193 -6.374 1.00 90.12 199 ALA A O 1
ATOM 1535 N N . GLY A 1 200 ? 19.051 -12.028 -5.169 1.00 90.12 200 GLY A N 1
ATOM 1536 C CA . GLY A 1 200 ? 18.821 -10.979 -6.172 1.00 90.12 200 GLY A CA 1
ATOM 1537 C C . GLY A 1 200 ? 18.012 -11.438 -7.396 1.00 90.12 200 GLY A C 1
ATOM 1538 O O . GLY A 1 200 ? 18.036 -10.804 -8.460 1.00 90.12 200 GLY A O 1
ATOM 1539 N N . LEU A 1 201 ? 17.294 -12.557 -7.282 1.00 94.50 201 LEU A N 1
ATOM 1540 C CA . LEU A 1 201 ? 16.523 -13.183 -8.360 1.00 94.50 201 LEU A CA 1
ATOM 1541 C C . LEU A 1 201 ? 15.028 -12.855 -8.304 1.00 94.50 201 LEU A C 1
ATOM 1543 O O . LEU A 1 201 ? 14.325 -13.080 -9.293 1.00 94.50 201 LEU A O 1
ATOM 1547 N N . MET A 1 202 ? 14.551 -12.293 -7.193 1.00 96.62 202 MET A N 1
ATOM 1548 C CA . MET A 1 202 ? 13.131 -12.067 -6.952 1.00 96.62 202 MET A CA 1
ATOM 1549 C C . MET A 1 202 ? 12.805 -10.629 -6.556 1.00 96.62 202 MET A C 1
ATOM 1551 O O . MET A 1 202 ? 13.639 -9.887 -6.051 1.00 96.62 202 MET A O 1
ATOM 1555 N N . MET A 1 203 ? 11.561 -10.249 -6.827 1.00 97.88 203 MET A N 1
ATOM 1556 C CA . MET A 1 203 ? 10.928 -9.022 -6.357 1.00 97.88 203 MET A CA 1
ATOM 1557 C C . MET A 1 203 ? 9.469 -9.346 -6.055 1.00 97.88 203 MET A C 1
ATOM 1559 O O . MET A 1 203 ? 8.831 -10.060 -6.840 1.00 97.88 203 MET A O 1
ATOM 1563 N N . TYR A 1 204 ? 8.927 -8.799 -4.966 1.00 97.38 204 TYR A N 1
ATOM 1564 C CA . TYR A 1 204 ? 7.496 -8.859 -4.693 1.00 97.38 204 TYR A CA 1
ATOM 1565 C C . TYR A 1 204 ? 6.805 -7.704 -5.417 1.00 97.38 204 TYR A C 1
ATOM 1567 O O . TYR A 1 204 ? 7.036 -6.539 -5.104 1.00 97.38 204 TYR A O 1
ATOM 1575 N N . GLY A 1 205 ? 5.993 -8.015 -6.428 1.00 97.19 205 GLY A N 1
ATOM 1576 C CA . GLY A 1 205 ? 5.325 -7.003 -7.248 1.00 97.19 205 GLY A CA 1
ATOM 1577 C C . GLY A 1 205 ? 4.007 -6.493 -6.674 1.00 97.19 205 GLY A C 1
ATOM 1578 O O . GLY A 1 205 ? 3.480 -5.511 -7.193 1.00 97.19 205 GLY A O 1
ATOM 1579 N N . GLN A 1 206 ? 3.463 -7.142 -5.637 1.00 95.12 206 GLN A N 1
ATOM 1580 C CA . GLN A 1 206 ? 2.079 -6.919 -5.203 1.00 95.12 206 GLN A CA 1
ATOM 1581 C C . GLN A 1 206 ? 1.148 -6.962 -6.446 1.00 95.12 206 GLN A C 1
ATOM 1583 O O . GLN A 1 206 ? 1.357 -7.775 -7.346 1.00 95.12 206 GLN A O 1
ATOM 1588 N N . MET A 1 207 ? 0.145 -6.097 -6.526 1.00 95.75 207 MET A N 1
ATOM 1589 C CA . MET A 1 207 ? -0.722 -5.893 -7.677 1.00 95.75 207 MET A CA 1
ATOM 1590 C C . MET A 1 207 ? -0.217 -4.696 -8.479 1.00 95.75 207 MET A C 1
ATOM 1592 O O . MET A 1 207 ? 0.276 -4.861 -9.588 1.00 95.75 207 MET A O 1
ATOM 1596 N N . THR A 1 208 ? -0.297 -3.492 -7.902 1.00 97.56 208 THR A N 1
ATOM 1597 C CA . THR A 1 208 ? -0.027 -2.229 -8.618 1.00 97.56 208 THR A CA 1
ATOM 1598 C C . THR A 1 208 ? 1.354 -1.631 -8.353 1.00 97.56 208 THR A C 1
ATOM 1600 O O . THR A 1 208 ? 1.741 -0.673 -9.028 1.00 97.56 208 THR A O 1
ATOM 1603 N N . ALA A 1 209 ? 2.120 -2.200 -7.412 1.00 97.25 209 ALA A N 1
ATOM 1604 C CA . ALA A 1 209 ? 3.483 -1.762 -7.111 1.00 97.25 209 ALA A CA 1
ATOM 1605 C C . ALA A 1 209 ? 4.429 -2.090 -8.278 1.00 97.25 209 ALA A C 1
ATOM 1607 O O . ALA A 1 209 ? 5.004 -1.196 -8.895 1.00 97.25 209 ALA A O 1
ATOM 1608 N N . GLY A 1 210 ? 4.516 -3.364 -8.651 1.00 98.19 210 GLY A N 1
ATOM 1609 C CA . GLY A 1 210 ? 5.378 -3.839 -9.730 1.00 98.19 210 GLY A CA 1
ATOM 1610 C C . GLY A 1 210 ? 4.783 -3.671 -11.129 1.00 98.19 210 GLY A C 1
ATOM 1611 O O . GLY A 1 210 ? 5.469 -3.972 -12.102 1.00 98.19 210 GLY A O 1
ATOM 1612 N N . SER A 1 211 ? 3.522 -3.238 -11.238 1.00 98.31 211 SER A N 1
ATOM 1613 C CA . SER A 1 211 ? 2.848 -2.959 -12.515 1.00 98.31 211 SER A CA 1
ATOM 1614 C C . SER A 1 211 ? 2.680 -1.465 -12.805 1.00 98.31 211 SER A C 1
ATOM 1616 O O . SER A 1 211 ? 2.032 -1.119 -13.790 1.00 98.31 211 SER A O 1
ATOM 1618 N N . TRP A 1 212 ? 3.219 -0.605 -11.936 1.00 98.50 212 TRP A N 1
ATOM 1619 C CA . TRP A 1 212 ? 3.316 0.841 -12.143 1.00 98.50 212 TRP A CA 1
ATOM 1620 C C . TRP A 1 212 ? 1.964 1.513 -12.381 1.00 98.50 212 TRP A C 1
ATOM 1622 O O . TRP A 1 212 ? 1.739 2.139 -13.408 1.00 98.50 212 TRP A O 1
ATOM 1632 N N . ILE A 1 213 ? 1.020 1.335 -11.459 1.00 98.12 213 ILE A N 1
ATOM 1633 C CA . ILE A 1 213 ? -0.278 2.026 -11.531 1.00 98.12 213 ILE A CA 1
ATOM 1634 C C . ILE A 1 213 ? -0.857 2.308 -10.139 1.00 98.12 213 ILE A C 1
ATOM 1636 O O . ILE A 1 213 ? -2.069 2.350 -9.932 1.00 98.12 213 ILE A O 1
ATOM 1640 N N . TYR A 1 214 ? 0.017 2.447 -9.143 1.00 97.50 214 TYR A N 1
ATOM 1641 C CA . TYR A 1 214 ? -0.394 2.803 -7.796 1.00 97.50 214 TYR A CA 1
ATOM 1642 C C . TYR A 1 214 ? -0.602 4.317 -7.704 1.00 97.50 214 TYR A C 1
ATOM 1644 O O . TYR A 1 214 ? 0.213 5.102 -8.182 1.00 97.50 214 TYR A O 1
ATOM 1652 N N . ILE A 1 215 ? -1.714 4.717 -7.092 1.00 95.81 215 ILE A N 1
ATOM 1653 C CA . ILE A 1 215 ? -2.167 6.115 -7.010 1.00 95.81 215 ILE A CA 1
ATOM 1654 C C . ILE A 1 215 ? -2.357 6.548 -5.553 1.00 95.81 215 ILE A C 1
ATOM 1656 O O . ILE A 1 215 ? -3.260 7.312 -5.219 1.00 95.81 215 ILE A O 1
ATOM 1660 N N . GLY A 1 216 ? -1.540 5.981 -4.666 1.00 91.25 216 GLY A N 1
ATOM 1661 C CA . GLY A 1 216 ? -1.684 6.170 -3.232 1.00 91.25 216 GLY A CA 1
ATOM 1662 C C . GLY A 1 216 ? -2.930 5.482 -2.674 1.00 91.25 216 GLY A C 1
ATOM 1663 O O . GLY A 1 216 ? -3.569 4.634 -3.309 1.00 91.25 216 GLY A O 1
ATOM 1664 N N . THR A 1 217 ? -3.299 5.896 -1.468 1.00 87.19 217 THR A N 1
ATOM 1665 C CA . THR A 1 217 ? -4.413 5.337 -0.692 1.00 87.19 217 THR A CA 1
ATOM 1666 C C . THR A 1 217 ? -5.765 5.440 -1.409 1.00 87.19 217 THR A C 1
ATOM 1668 O O . THR A 1 217 ? -6.638 4.594 -1.207 1.00 87.19 217 THR A O 1
ATOM 1671 N N . GLN A 1 218 ? -5.928 6.394 -2.336 1.00 90.94 218 GLN A N 1
ATOM 1672 C CA . GLN A 1 218 ? -7.156 6.537 -3.127 1.00 90.94 218 GLN A CA 1
ATOM 1673 C C . GLN A 1 218 ? -7.487 5.268 -3.926 1.00 90.94 218 GLN A C 1
ATOM 1675 O O . GLN A 1 218 ? -8.663 4.957 -4.119 1.00 90.94 218 GLN A O 1
ATOM 1680 N N . GLY A 1 219 ? -6.469 4.513 -4.357 1.00 86.81 219 GLY A N 1
ATOM 1681 C CA . GLY A 1 219 ? -6.650 3.315 -5.178 1.00 86.81 219 GLY A CA 1
ATOM 1682 C C . GLY A 1 219 ? -7.532 2.243 -4.533 1.00 86.81 219 GLY A C 1
ATOM 1683 O O . GLY A 1 219 ? -8.219 1.518 -5.248 1.00 86.81 219 GLY A O 1
ATOM 1684 N N . ILE A 1 220 ? -7.558 2.164 -3.197 1.00 92.00 220 ILE A N 1
ATOM 1685 C CA . ILE A 1 220 ? -8.394 1.207 -2.455 1.00 92.00 220 ILE A CA 1
ATOM 1686 C C . ILE A 1 220 ? -9.614 1.865 -1.790 1.00 92.00 220 ILE A C 1
ATOM 1688 O O . ILE A 1 220 ? -10.577 1.169 -1.474 1.00 92.00 220 ILE A O 1
ATOM 1692 N N . LEU A 1 221 ? -9.621 3.197 -1.636 1.00 94.56 221 LEU A N 1
ATOM 1693 C CA . LEU A 1 221 ? -10.656 3.940 -0.906 1.00 94.56 221 LEU A CA 1
ATOM 1694 C C . LEU A 1 221 ? -12.074 3.602 -1.365 1.00 94.56 221 LEU A C 1
ATOM 1696 O O . LEU A 1 221 ? -12.923 3.288 -0.534 1.00 94.56 221 LEU A O 1
ATOM 1700 N N . GLN A 1 222 ? -12.338 3.612 -2.675 1.00 93.94 222 GLN A N 1
ATOM 1701 C CA . GLN A 1 222 ? -13.673 3.286 -3.181 1.00 93.94 222 GLN A CA 1
ATOM 1702 C C . GLN A 1 222 ? -14.073 1.841 -2.842 1.00 93.94 222 GLN A C 1
ATOM 1704 O O . GLN A 1 222 ? -15.227 1.594 -2.500 1.00 93.94 222 GLN A O 1
ATOM 1709 N N . GLY A 1 223 ? -13.141 0.889 -2.924 1.00 94.56 223 GLY A N 1
ATOM 1710 C CA . GLY A 1 223 ? -13.402 -0.514 -2.599 1.00 94.56 223 GLY A CA 1
ATOM 1711 C C . GLY A 1 223 ? -13.747 -0.707 -1.121 1.00 94.56 223 GLY A C 1
ATOM 1712 O O . GLY A 1 223 ? -14.741 -1.362 -0.794 1.00 94.56 223 GLY A O 1
ATOM 1713 N N . THR A 1 224 ? -12.981 -0.076 -0.230 1.00 98.06 224 THR A N 1
ATOM 1714 C CA . THR A 1 224 ? -13.245 -0.099 1.215 1.00 98.06 224 THR A CA 1
ATOM 1715 C C . THR A 1 224 ? -14.559 0.612 1.546 1.00 98.06 224 THR A C 1
ATOM 1717 O O . THR A 1 224 ? -15.394 0.055 2.256 1.00 98.06 224 THR A O 1
ATOM 1720 N N . TYR A 1 225 ? -14.815 1.782 0.950 1.00 98.25 225 TYR A N 1
ATOM 1721 C CA . TYR A 1 225 ? -16.083 2.508 1.079 1.00 98.25 225 TYR A CA 1
ATOM 1722 C C . TYR A 1 225 ? -17.281 1.637 0.683 1.00 98.25 225 TYR A C 1
ATOM 1724 O O . TYR A 1 225 ? -18.227 1.515 1.454 1.00 98.25 225 TYR A O 1
ATOM 1732 N N . GLN A 1 226 ? -17.228 0.973 -0.478 1.00 98.00 226 GLN A N 1
ATOM 1733 C CA . GLN A 1 226 ? -18.304 0.093 -0.952 1.00 98.00 226 GLN A CA 1
ATOM 1734 C C . GLN A 1 226 ? -18.490 -1.150 -0.072 1.00 98.00 226 GLN A C 1
ATOM 1736 O O . GLN A 1 226 ? -19.606 -1.654 0.067 1.00 98.00 226 GLN A O 1
ATOM 1741 N N . THR A 1 227 ? -17.417 -1.633 0.557 1.00 98.50 227 THR A N 1
ATOM 1742 C CA . THR A 1 227 ? -17.511 -2.709 1.550 1.00 98.50 227 THR A CA 1
ATOM 1743 C C . THR A 1 227 ? -18.354 -2.259 2.742 1.00 98.50 227 THR A C 1
ATOM 1745 O O . THR A 1 227 ? -19.297 -2.956 3.122 1.00 98.50 227 THR A O 1
ATOM 1748 N N . PHE A 1 228 ? -18.088 -1.063 3.271 1.00 98.50 228 PHE A N 1
ATOM 1749 C CA . PHE A 1 228 ? -18.853 -0.488 4.377 1.00 98.50 228 PHE A CA 1
ATOM 1750 C C . PHE A 1 228 ? -20.282 -0.087 3.990 1.00 98.50 228 PHE A C 1
ATOM 1752 O O . PHE A 1 228 ? -21.188 -0.359 4.774 1.00 98.50 228 PHE A O 1
ATOM 1759 N N . VAL A 1 229 ? -20.522 0.404 2.766 1.00 98.31 229 VAL A N 1
ATOM 1760 C CA . VAL A 1 229 ? -21.886 0.562 2.215 1.00 98.31 229 VAL A CA 1
ATOM 1761 C C . VAL A 1 229 ? -22.631 -0.775 2.269 1.00 98.31 229 VAL A C 1
ATOM 1763 O O . VAL A 1 229 ? -23.752 -0.850 2.766 1.00 98.31 229 VAL A O 1
ATOM 1766 N N . SER A 1 230 ? -21.999 -1.873 1.830 1.00 98.44 230 SER A N 1
ATOM 1767 C CA . SER A 1 230 ? -22.643 -3.193 1.851 1.00 98.44 230 SER A CA 1
ATOM 1768 C C . SER A 1 230 ? -22.960 -3.675 3.268 1.00 98.44 230 SER A C 1
ATOM 1770 O O . SER A 1 230 ? -23.983 -4.330 3.482 1.00 98.44 230 SER A O 1
ATOM 1772 N N . ILE A 1 231 ? -22.089 -3.381 4.237 1.00 98.50 231 ILE A N 1
ATOM 1773 C CA . ILE A 1 231 ? -22.330 -3.692 5.650 1.00 98.50 231 ILE A CA 1
ATOM 1774 C C . ILE A 1 231 ? -23.513 -2.867 6.167 1.00 98.50 231 ILE A C 1
ATOM 1776 O O . ILE A 1 231 ? -24.440 -3.438 6.747 1.00 98.50 231 ILE A O 1
ATOM 1780 N N . ALA A 1 232 ? -23.519 -1.561 5.895 1.00 98.38 232 ALA A N 1
ATOM 1781 C CA . ALA A 1 232 ? -24.582 -0.640 6.275 1.00 98.38 232 ALA A CA 1
ATOM 1782 C C . ALA A 1 232 ? -25.949 -1.096 5.740 1.00 98.38 232 ALA A C 1
ATOM 1784 O O . ALA A 1 232 ? -26.903 -1.228 6.510 1.00 98.38 232 ALA A O 1
ATOM 1785 N N . ASP A 1 233 ? -26.035 -1.443 4.455 1.00 98.25 233 ASP A N 1
ATOM 1786 C CA . ASP A 1 233 ? -27.258 -1.952 3.822 1.00 98.25 233 ASP A CA 1
ATOM 1787 C C . ASP A 1 233 ? -27.752 -3.255 4.460 1.00 98.25 233 ASP A C 1
ATOM 1789 O O . ASP A 1 233 ? -28.949 -3.445 4.686 1.00 98.25 233 ASP A O 1
ATOM 1793 N N . LYS A 1 234 ? -26.834 -4.180 4.763 1.00 98.25 234 LYS A N 1
ATOM 1794 C CA . LYS A 1 234 ? -27.183 -5.513 5.277 1.00 98.25 234 LYS A CA 1
ATOM 1795 C C . LYS A 1 234 ? -27.536 -5.527 6.761 1.00 98.25 234 LYS A C 1
ATOM 1797 O O . LYS A 1 234 ? -28.213 -6.462 7.193 1.00 98.25 234 LYS A O 1
ATOM 1802 N N . LYS A 1 235 ? -27.015 -4.586 7.553 1.00 98.00 235 LYS A N 1
ATOM 1803 C CA . LYS A 1 235 ? -27.038 -4.670 9.025 1.00 98.00 235 LYS A CA 1
ATOM 1804 C C . LYS A 1 235 ? -27.569 -3.426 9.731 1.00 98.00 235 LYS A C 1
ATOM 1806 O O . LYS A 1 235 ? -28.122 -3.578 10.815 1.00 98.00 235 LYS A O 1
ATOM 1811 N N . PHE A 1 236 ? -27.456 -2.244 9.127 1.00 98.06 236 PHE A N 1
ATOM 1812 C CA . PHE A 1 236 ? -27.659 -0.965 9.820 1.00 98.06 236 PHE A CA 1
ATOM 1813 C C . PHE A 1 236 ? -28.613 -0.005 9.085 1.00 98.06 236 PHE A C 1
ATOM 1815 O O . PHE A 1 236 ? -28.695 1.174 9.407 1.00 98.06 236 PHE A O 1
ATOM 1822 N N . GLY A 1 237 ? -29.388 -0.504 8.115 1.00 95.31 237 GLY A N 1
ATOM 1823 C CA . GLY A 1 237 ? -30.423 0.288 7.440 1.00 95.31 237 GLY A CA 1
ATOM 1824 C C . GLY A 1 237 ? -29.885 1.306 6.429 1.00 95.31 237 GLY A C 1
ATOM 1825 O O . GLY A 1 237 ? -30.557 2.301 6.168 1.00 95.31 237 GLY A O 1
ATOM 1826 N N . GLY A 1 238 ? -28.702 1.055 5.860 1.00 96.94 238 GLY A N 1
ATOM 1827 C CA . GLY A 1 238 ? -28.114 1.859 4.779 1.00 96.94 238 GLY A CA 1
ATOM 1828 C C . GLY A 1 238 ? -27.208 3.012 5.226 1.00 96.94 238 GLY A C 1
ATOM 1829 O O . GLY A 1 238 ? -26.792 3.808 4.393 1.00 96.94 238 GLY A O 1
ATOM 1830 N N . THR A 1 239 ? -26.884 3.118 6.517 1.00 98.00 239 THR A N 1
ATOM 1831 C CA . THR A 1 239 ? -25.884 4.060 7.060 1.00 98.00 239 THR A CA 1
ATOM 1832 C C . THR A 1 239 ? -25.130 3.413 8.226 1.00 98.00 239 THR A C 1
ATOM 1834 O O . THR A 1 239 ? -25.665 2.513 8.872 1.00 98.00 239 THR A O 1
ATOM 1837 N N . LEU A 1 240 ? -23.895 3.848 8.494 1.00 98.75 240 LEU A N 1
ATOM 1838 C CA . LEU A 1 240 ? -23.125 3.468 9.686 1.00 98.75 240 LEU A CA 1
ATOM 1839 C C . LEU A 1 240 ? -23.274 4.478 10.833 1.00 98.75 240 LEU A C 1
ATOM 1841 O O . LEU A 1 240 ? -22.602 4.343 11.857 1.00 98.75 240 LEU A O 1
ATOM 1845 N N . LYS A 1 241 ? -24.164 5.469 10.708 1.00 98.75 241 LYS A N 1
ATOM 1846 C CA . LYS A 1 241 ? -24.422 6.441 11.771 1.00 98.75 241 LYS A CA 1
ATOM 1847 C C . LYS A 1 241 ? -24.767 5.763 13.096 1.00 98.75 241 LYS A C 1
ATOM 1849 O O . LYS A 1 241 ? -25.707 4.976 13.179 1.00 98.75 241 LYS A O 1
ATOM 1854 N N . GLY A 1 242 ? -24.038 6.137 14.147 1.00 98.44 242 GLY A N 1
ATOM 1855 C CA . GLY A 1 242 ? -24.208 5.570 15.487 1.00 98.44 242 GLY A CA 1
ATOM 1856 C C . GLY A 1 242 ? -23.599 4.177 15.658 1.00 98.44 242 GLY A C 1
ATOM 1857 O O . GLY A 1 242 ? -23.929 3.491 16.623 1.00 98.44 242 GLY A O 1
ATOM 1858 N N . THR A 1 243 ? -22.722 3.759 14.740 1.00 98.88 243 THR A N 1
ATOM 1859 C CA . THR A 1 243 ? -21.937 2.525 14.855 1.00 98.88 243 THR A CA 1
ATOM 1860 C C . THR A 1 243 ? -20.455 2.826 15.070 1.00 98.88 243 THR A C 1
ATOM 1862 O O . THR A 1 243 ? -19.947 3.856 14.619 1.00 98.88 243 THR A O 1
ATOM 1865 N N . LEU A 1 244 ? -19.766 1.912 15.749 1.00 98.88 244 LEU A N 1
ATOM 1866 C CA . LEU A 1 244 ? -18.326 1.904 15.960 1.00 98.88 244 LEU A CA 1
ATOM 1867 C C . LEU A 1 244 ? -17.694 0.728 15.209 1.00 98.88 244 LEU A C 1
ATOM 1869 O O . LEU A 1 244 ? -18.030 -0.435 15.445 1.00 98.88 244 LEU A O 1
ATOM 1873 N N . THR A 1 245 ? -16.750 1.049 14.328 1.00 98.94 245 THR A N 1
ATOM 1874 C CA . THR A 1 245 ? -15.881 0.093 13.640 1.00 98.94 245 THR A CA 1
ATOM 1875 C C . THR A 1 245 ? -14.509 0.059 14.305 1.00 98.94 245 THR A C 1
ATOM 1877 O O . THR A 1 245 ? -13.858 1.096 14.405 1.00 98.94 245 THR A O 1
ATOM 1880 N N . LEU A 1 246 ? -14.049 -1.126 14.705 1.00 98.94 246 LEU A N 1
ATOM 1881 C CA . LEU A 1 246 ? -12.664 -1.385 15.102 1.00 98.94 246 LEU A CA 1
ATOM 1882 C C . LEU A 1 246 ? -11.897 -2.002 13.928 1.00 98.94 246 LEU A C 1
ATOM 1884 O O . LEU A 1 246 ? -12.359 -2.968 13.314 1.00 98.94 246 LEU A O 1
ATOM 1888 N N . THR A 1 247 ? -10.712 -1.468 13.642 1.00 98.88 247 THR A N 1
ATOM 1889 C CA . THR A 1 247 ? -9.779 -2.055 12.676 1.00 98.88 247 THR A CA 1
ATOM 1890 C C . THR A 1 247 ? -8.319 -1.832 13.071 1.00 98.88 247 THR A C 1
ATOM 1892 O O . THR A 1 247 ? -8.027 -1.120 14.033 1.00 98.88 247 THR A O 1
ATOM 1895 N N . ALA A 1 248 ? -7.396 -2.435 12.325 1.00 98.81 248 ALA A N 1
ATOM 1896 C CA . ALA A 1 248 ? -5.968 -2.194 12.434 1.00 98.81 248 ALA A CA 1
ATOM 1897 C C . ALA A 1 248 ? -5.271 -2.093 11.067 1.00 98.81 248 ALA A C 1
ATOM 1899 O O . ALA A 1 248 ? -5.797 -2.524 10.035 1.00 98.81 248 ALA A O 1
ATOM 1900 N N . GLY A 1 249 ? -4.079 -1.492 11.081 1.00 98.00 249 GLY A N 1
ATOM 1901 C CA . GLY A 1 249 ? -3.233 -1.253 9.915 1.00 98.00 249 GLY A CA 1
ATOM 1902 C C . GLY A 1 249 ? -3.591 0.037 9.171 1.00 98.00 249 GLY A C 1
ATOM 1903 O O . GLY A 1 249 ? -4.599 0.117 8.472 1.00 98.00 249 GLY A O 1
ATOM 1904 N N . LEU A 1 250 ? -2.714 1.035 9.258 1.00 97.62 250 LEU A N 1
ATOM 1905 C CA . LEU A 1 250 ? -2.797 2.365 8.644 1.00 97.62 250 LEU A CA 1
ATOM 1906 C C . LEU A 1 250 ? -1.691 2.601 7.593 1.00 97.62 250 LEU A C 1
ATOM 1908 O O . LEU A 1 250 ? -1.399 3.734 7.199 1.00 97.62 250 LEU A O 1
ATOM 1912 N N . GLY A 1 251 ? -1.119 1.518 7.054 1.00 92.94 251 GLY A N 1
ATOM 1913 C CA . GLY A 1 251 ? -0.212 1.543 5.899 1.00 92.94 251 GLY A CA 1
ATOM 1914 C C . GLY A 1 251 ? -0.885 2.001 4.595 1.00 92.94 251 GLY A C 1
ATOM 1915 O O . GLY A 1 251 ? -2.033 2.435 4.592 1.00 92.94 251 GLY A O 1
ATOM 1916 N N . GLY A 1 252 ? -0.190 1.896 3.456 1.00 89.94 252 GLY A N 1
ATOM 1917 C CA . GLY A 1 252 ? -0.635 2.478 2.171 1.00 89.94 252 GLY A CA 1
ATOM 1918 C C . GLY A 1 252 ? -2.096 2.204 1.781 1.00 89.94 252 GLY A C 1
ATOM 1919 O O . GLY A 1 252 ? -2.814 3.130 1.404 1.00 89.94 252 GLY A O 1
ATOM 1920 N N . MET A 1 253 ? -2.554 0.954 1.933 1.00 91.50 253 MET A N 1
ATOM 1921 C CA . MET A 1 253 ? -3.957 0.575 1.697 1.00 91.50 253 MET A CA 1
ATOM 1922 C C . MET A 1 253 ? -4.818 0.660 2.965 1.00 91.50 253 MET A C 1
ATOM 1924 O O . MET A 1 253 ? -5.946 1.142 2.905 1.00 91.50 253 MET A O 1
ATOM 1928 N N . GLY A 1 254 ? -4.267 0.226 4.103 1.00 95.81 254 GLY A N 1
ATOM 1929 C CA . GLY A 1 254 ? -4.912 0.246 5.421 1.00 95.81 254 GLY A CA 1
ATOM 1930 C C . GLY A 1 254 ? -5.420 1.621 5.850 1.00 95.81 254 GLY A C 1
ATOM 1931 O O . GLY A 1 254 ? -6.496 1.758 6.429 1.00 95.81 254 GLY A O 1
ATOM 1932 N N . GLY A 1 255 ? -4.693 2.666 5.462 1.00 97.06 255 GLY A N 1
ATOM 1933 C CA . GLY A 1 255 ? -5.048 4.053 5.718 1.00 97.06 255 GLY A CA 1
ATOM 1934 C C . GLY A 1 255 ? -6.336 4.521 5.047 1.00 97.06 255 GLY A C 1
ATOM 1935 O O . GLY A 1 255 ? -6.809 5.597 5.374 1.00 97.06 255 GLY A O 1
ATOM 1936 N N . ALA A 1 256 ? -6.931 3.755 4.126 1.00 98.00 256 ALA A N 1
ATOM 1937 C CA . ALA A 1 256 ? -8.214 4.114 3.525 1.00 98.00 256 ALA A CA 1
ATOM 1938 C C . ALA A 1 256 ? -9.418 3.783 4.418 1.00 98.00 256 ALA A C 1
ATOM 1940 O O . ALA A 1 256 ? -10.506 4.314 4.198 1.00 98.00 256 ALA A O 1
ATOM 1941 N N . GLN A 1 257 ? -9.242 2.878 5.386 1.00 98.75 257 GLN A N 1
ATOM 1942 C CA . GLN A 1 257 ? -10.314 2.402 6.258 1.00 98.75 257 GLN A CA 1
ATOM 1943 C C . GLN A 1 257 ? -11.003 3.520 7.048 1.00 98.75 257 GLN A C 1
ATOM 1945 O O . GLN A 1 257 ? -12.234 3.548 7.021 1.00 98.75 257 GLN A O 1
ATOM 1950 N N . PRO A 1 258 ? -10.282 4.460 7.692 1.00 98.81 258 PRO A N 1
ATOM 1951 C CA . PRO A 1 258 ? -10.932 5.444 8.543 1.00 98.81 258 PRO A CA 1
ATOM 1952 C C . PRO A 1 258 ? -11.813 6.400 7.732 1.00 98.81 258 PRO A C 1
ATOM 1954 O O . PRO A 1 258 ? -13.003 6.519 8.023 1.00 98.81 258 PRO A O 1
ATOM 1957 N N . LEU A 1 259 ? -11.296 6.952 6.627 1.00 98.69 259 LEU A N 1
ATOM 1958 C CA . LEU A 1 259 ? -12.090 7.763 5.699 1.00 98.69 259 LEU A CA 1
ATOM 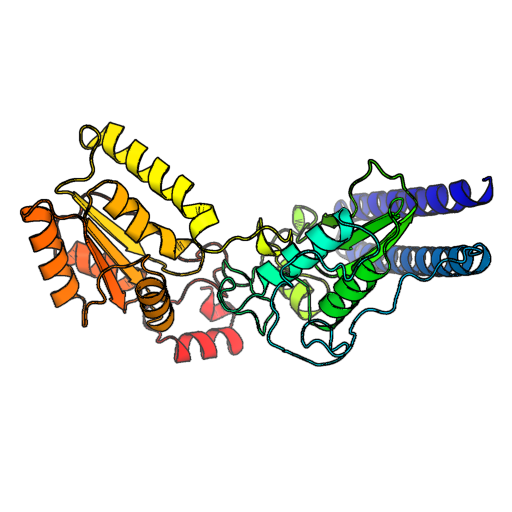1959 C C . LEU A 1 259 ? -13.267 6.989 5.077 1.00 98.69 259 LEU A C 1
ATOM 1961 O O . LEU A 1 259 ? -14.351 7.536 4.899 1.00 98.69 259 LEU A O 1
ATOM 1965 N N . ALA A 1 260 ? -13.091 5.708 4.744 1.00 98.69 260 ALA A N 1
ATOM 1966 C CA . ALA A 1 260 ? -14.175 4.897 4.191 1.00 98.69 260 ALA A CA 1
ATOM 1967 C C . ALA A 1 260 ? -15.337 4.707 5.181 1.00 98.69 260 ALA A C 1
ATOM 1969 O O . ALA A 1 260 ? -16.500 4.721 4.766 1.00 98.69 260 ALA A O 1
ATOM 1970 N N . VAL A 1 261 ? -15.037 4.532 6.471 1.00 98.88 261 VAL A N 1
ATOM 1971 C CA . VAL A 1 261 ? -16.045 4.429 7.535 1.00 98.88 261 VAL A CA 1
ATOM 1972 C C . VAL A 1 261 ? -16.742 5.773 7.752 1.00 98.88 261 VAL A C 1
ATOM 1974 O O . VAL A 1 261 ? -17.974 5.808 7.785 1.00 98.88 261 VAL A O 1
ATOM 1977 N N . THR A 1 262 ? -16.000 6.883 7.822 1.00 98.75 262 THR A N 1
ATOM 1978 C CA . THR A 1 262 ? -16.593 8.215 8.045 1.00 98.75 262 THR A CA 1
ATOM 1979 C C . THR A 1 262 ? -17.407 8.706 6.846 1.00 98.75 262 THR A C 1
ATOM 1981 O O . THR A 1 262 ? -18.456 9.315 7.031 1.00 98.75 262 THR A O 1
ATOM 1984 N N . MET A 1 263 ? -17.031 8.344 5.611 1.00 98.44 263 MET A N 1
ATOM 1985 C CA . MET A 1 263 ? -17.861 8.550 4.410 1.00 98.44 263 MET A CA 1
ATOM 1986 C C . MET A 1 263 ? -19.192 7.775 4.438 1.00 98.44 263 MET A C 1
ATOM 1988 O O . MET A 1 263 ? -20.084 8.072 3.643 1.00 98.44 263 MET A O 1
ATOM 1992 N N . ASN A 1 264 ? -19.320 6.773 5.312 1.00 98.50 264 ASN A N 1
ATOM 1993 C CA . ASN A 1 264 ? -20.562 6.046 5.585 1.00 98.50 264 ASN A CA 1
ATOM 1994 C C . ASN A 1 264 ? -21.249 6.514 6.886 1.00 98.50 264 ASN A C 1
ATOM 1996 O O . ASN A 1 264 ? -22.128 5.818 7.393 1.00 98.50 264 ASN A O 1
ATOM 2000 N N . ASP A 1 265 ? -20.865 7.679 7.416 1.00 98.69 265 ASP A N 1
ATOM 2001 C CA . ASP A 1 265 ? -21.349 8.295 8.660 1.00 98.69 265 ASP A CA 1
ATOM 2002 C C . ASP A 1 265 ? -20.963 7.563 9.965 1.00 98.69 265 ASP A C 1
ATOM 2004 O O . ASP A 1 265 ? -21.526 7.855 11.022 1.00 98.69 265 ASP A O 1
ATOM 2008 N N . GLY A 1 266 ? -20.041 6.596 9.916 1.00 98.75 266 GLY A N 1
ATOM 2009 C CA . GLY A 1 266 ? -19.644 5.792 11.077 1.00 98.75 266 GLY A CA 1
ATOM 2010 C C . GLY A 1 266 ? -18.473 6.363 11.875 1.00 98.75 266 GLY A C 1
ATOM 2011 O O . GLY A 1 266 ? -17.748 7.244 11.409 1.00 98.75 266 GLY A O 1
ATOM 2012 N N . VAL A 1 267 ? -18.249 5.791 13.061 1.00 98.94 267 VAL A N 1
ATOM 2013 C CA . VAL A 1 267 ? -17.041 6.018 13.864 1.00 98.94 267 VAL A CA 1
ATOM 2014 C C . VAL A 1 267 ? -16.019 4.927 13.567 1.00 98.94 267 VAL A C 1
ATOM 2016 O O . VAL A 1 267 ? -16.361 3.742 13.560 1.00 98.94 267 VAL A O 1
ATOM 2019 N N . CYS A 1 268 ? -14.761 5.306 13.356 1.00 98.94 268 CYS A N 1
ATOM 2020 C CA . CYS A 1 268 ? -13.658 4.365 13.177 1.00 98.94 268 CYS A CA 1
ATOM 2021 C C . CYS A 1 268 ? -12.639 4.503 14.308 1.00 98.94 268 CYS A C 1
ATOM 2023 O O . CYS A 1 268 ? -12.080 5.578 14.489 1.00 98.94 268 CYS A O 1
ATOM 2025 N N . LEU A 1 269 ? -12.339 3.406 15.001 1.00 98.94 269 LEU A N 1
ATOM 2026 C CA . LEU A 1 269 ? -11.172 3.266 15.867 1.00 98.94 269 LEU A CA 1
ATOM 2027 C C . LEU A 1 269 ? -10.143 2.394 15.140 1.00 98.94 269 LEU A C 1
ATOM 2029 O O . LEU A 1 269 ? -10.378 1.204 14.922 1.00 98.94 269 LEU A O 1
ATOM 2033 N N . ALA A 1 270 ? -9.032 2.995 14.720 1.00 98.81 270 ALA A N 1
ATOM 2034 C CA . ALA A 1 270 ? -7.986 2.334 13.949 1.00 98.81 270 ALA A CA 1
ATOM 2035 C C . ALA A 1 270 ? -6.693 2.218 14.763 1.00 98.81 270 ALA A C 1
ATOM 2037 O O . ALA A 1 270 ? -6.148 3.212 15.239 1.00 98.81 270 ALA A O 1
ATOM 2038 N N . VAL A 1 271 ? -6.196 0.993 14.899 1.00 98.81 271 VAL A N 1
ATOM 2039 C CA . VAL A 1 271 ? -4.968 0.687 15.636 1.00 98.81 271 VAL A CA 1
ATOM 2040 C C . VAL A 1 271 ? -3.801 0.550 14.658 1.00 98.81 271 VAL A C 1
ATOM 2042 O O . VAL A 1 271 ? -3.896 -0.178 13.669 1.00 98.81 271 VAL A O 1
ATOM 2045 N N . ASP A 1 272 ? -2.682 1.208 14.935 1.00 98.50 272 ASP A N 1
ATOM 2046 C CA . ASP A 1 272 ? -1.409 0.906 14.275 1.00 98.50 272 ASP A CA 1
ATOM 2047 C C . ASP A 1 272 ? -0.283 0.922 15.307 1.00 98.50 272 ASP A C 1
ATOM 2049 O O . ASP A 1 272 ? -0.318 1.685 16.267 1.00 98.50 272 ASP A O 1
ATOM 2053 N N . VAL A 1 273 ? 0.706 0.055 15.136 1.00 97.75 273 VAL A N 1
ATOM 2054 C CA . VAL A 1 273 ? 1.863 -0.019 16.034 1.00 97.75 273 VAL A CA 1
ATOM 2055 C C . VAL A 1 273 ? 2.887 1.075 15.714 1.00 97.75 273 VAL A C 1
ATOM 2057 O O . VAL A 1 273 ? 3.690 1.436 16.571 1.00 97.75 273 VAL A O 1
ATOM 2060 N N . ASP A 1 274 ? 2.845 1.615 14.493 1.00 97.00 274 ASP A N 1
ATOM 2061 C CA . ASP A 1 274 ? 3.760 2.627 13.988 1.00 97.00 274 ASP A CA 1
ATOM 2062 C C . ASP A 1 274 ? 3.118 4.027 14.000 1.00 97.00 274 ASP A C 1
ATOM 2064 O O . ASP A 1 274 ? 2.239 4.309 13.175 1.00 97.00 274 ASP A O 1
ATOM 2068 N N . PRO A 1 275 ? 3.544 4.932 14.909 1.00 97.25 275 PRO A N 1
ATOM 2069 C CA . PRO A 1 275 ? 2.989 6.280 14.989 1.00 97.25 275 PRO A CA 1
ATOM 2070 C C . PRO A 1 275 ? 3.206 7.086 13.703 1.00 97.25 275 PRO A C 1
ATOM 2072 O O . PRO A 1 275 ? 2.333 7.876 13.345 1.00 97.25 275 PRO A O 1
ATOM 2075 N N . GLU A 1 276 ? 4.291 6.846 12.955 1.00 95.94 276 GLU A N 1
ATOM 2076 C CA . GLU A 1 276 ? 4.561 7.570 11.706 1.00 95.94 276 GLU A CA 1
ATOM 2077 C C . GLU A 1 276 ? 3.485 7.270 10.648 1.00 95.94 276 GLU A C 1
ATOM 2079 O O . GLU A 1 276 ? 3.105 8.138 9.854 1.00 95.94 276 GLU A O 1
ATOM 2084 N N . ARG A 1 277 ? 2.923 6.050 10.649 1.00 94.69 277 ARG A N 1
ATOM 2085 C CA . ARG A 1 277 ? 1.809 5.691 9.754 1.00 94.69 277 ARG A CA 1
ATOM 2086 C C . ARG A 1 277 ? 0.546 6.455 10.112 1.00 94.69 277 ARG A C 1
ATOM 2088 O O . ARG A 1 277 ? -0.158 6.892 9.203 1.00 94.69 277 ARG A O 1
ATOM 2095 N N . ILE A 1 278 ? 0.270 6.633 11.402 1.00 98.25 278 ILE A N 1
ATOM 2096 C CA . ILE A 1 278 ? -0.887 7.393 11.888 1.00 98.25 278 ILE A CA 1
ATOM 2097 C C . ILE A 1 278 ? -0.747 8.864 11.488 1.00 98.25 278 ILE A C 1
ATOM 2099 O O . ILE A 1 278 ? -1.653 9.420 10.862 1.00 98.25 278 ILE A O 1
ATOM 2103 N N . GLU A 1 279 ? 0.413 9.465 11.761 1.00 97.38 279 GLU A N 1
ATOM 2104 C CA . GLU A 1 279 ? 0.732 10.853 11.408 1.00 97.38 279 GLU A CA 1
ATOM 2105 C C . GLU A 1 279 ? 0.566 11.104 9.905 1.00 97.38 279 GLU A C 1
ATOM 2107 O O . GLU A 1 279 ? -0.151 12.025 9.507 1.00 97.38 279 GLU A O 1
ATOM 2112 N N . LYS A 1 280 ? 1.088 10.209 9.054 1.00 93.50 280 LYS A N 1
ATOM 2113 C CA . LYS A 1 280 ? 0.914 10.297 7.596 1.00 93.50 280 LYS A CA 1
ATOM 2114 C C . LYS A 1 280 ? -0.564 10.316 7.175 1.00 93.50 280 LYS A C 1
ATOM 2116 O O . LYS A 1 280 ? -0.924 10.974 6.193 1.00 93.50 280 LYS A O 1
ATOM 2121 N N . ARG A 1 281 ? -1.461 9.609 7.880 1.00 97.44 281 ARG A N 1
ATOM 2122 C CA . ARG A 1 281 ? -2.912 9.632 7.582 1.00 97.44 281 ARG A CA 1
ATOM 2123 C C . ARG A 1 281 ? -3.606 10.895 8.067 1.00 97.44 281 ARG A C 1
ATOM 2125 O O . ARG A 1 281 ? -4.530 11.335 7.384 1.00 97.44 281 ARG A O 1
ATOM 2132 N N . ILE A 1 282 ? -3.135 11.512 9.148 1.00 97.88 282 ILE A N 1
ATOM 2133 C CA . ILE A 1 282 ? -3.582 12.854 9.549 1.00 97.88 282 ILE A CA 1
ATOM 2134 C C . ILE A 1 282 ? -3.183 13.876 8.477 1.00 97.88 282 ILE A C 1
ATOM 2136 O O . ILE A 1 282 ? -4.030 14.614 7.970 1.00 97.88 282 ILE A O 1
ATOM 2140 N N . GLU A 1 283 ? -1.913 13.881 8.063 1.00 95.56 283 GLU A N 1
ATOM 2141 C CA . GLU A 1 283 ? -1.388 14.818 7.058 1.00 95.56 283 GLU A CA 1
ATOM 2142 C C . GLU A 1 283 ? -2.140 14.724 5.725 1.00 95.56 283 GLU A C 1
ATOM 2144 O O . GLU A 1 283 ? -2.497 15.738 5.117 1.00 95.56 283 GLU A O 1
ATOM 2149 N N . THR A 1 284 ? -2.443 13.497 5.295 1.00 92.69 284 THR A N 1
ATOM 2150 C CA . THR A 1 284 ? -3.176 13.218 4.051 1.00 92.69 284 THR A CA 1
ATOM 2151 C C . THR A 1 284 ? -4.701 13.274 4.201 1.00 92.69 284 THR A C 1
ATOM 2153 O O . THR A 1 284 ? -5.409 13.060 3.216 1.00 92.69 284 THR A O 1
ATOM 2156 N N . ARG A 1 285 ? -5.220 13.613 5.393 1.00 96.88 285 ARG A N 1
ATOM 2157 C CA . ARG A 1 285 ? -6.659 13.719 5.718 1.00 96.88 285 ARG A CA 1
ATOM 2158 C C . ARG A 1 285 ? -7.457 12.432 5.486 1.00 96.88 285 ARG A C 1
ATOM 2160 O O . ARG A 1 285 ? -8.625 12.470 5.105 1.00 96.88 285 ARG A O 1
ATOM 2167 N N . TYR A 1 286 ? -6.806 11.296 5.693 1.00 98.06 286 TYR A N 1
ATOM 2168 C CA . TYR A 1 286 ? -7.434 9.975 5.720 1.00 98.06 286 TYR A CA 1
ATOM 2169 C C . TYR A 1 286 ? -7.821 9.528 7.138 1.00 98.06 286 TYR A C 1
ATOM 2171 O O . TYR A 1 286 ? -8.526 8.530 7.288 1.00 98.06 286 TYR A O 1
ATOM 2179 N N . LEU A 1 287 ? -7.357 10.266 8.148 1.00 98.75 287 LEU A N 1
ATOM 2180 C CA . LEU A 1 287 ? -7.662 10.109 9.563 1.00 98.75 287 LEU A CA 1
ATOM 2181 C C . LEU A 1 287 ? -7.936 11.498 10.169 1.00 98.75 287 LEU A C 1
ATOM 2183 O O . LEU A 1 287 ? -7.273 12.460 9.778 1.00 98.75 287 LEU A O 1
ATOM 2187 N N . ASP A 1 288 ? -8.890 11.605 11.098 1.00 98.75 288 ASP A N 1
ATOM 2188 C CA . ASP A 1 288 ? -9.283 12.887 11.704 1.00 98.75 288 ASP A CA 1
ATOM 2189 C C . ASP A 1 288 ? -8.498 13.192 12.986 1.00 98.75 288 ASP A C 1
ATOM 2191 O O . ASP A 1 288 ? -8.002 14.305 13.170 1.00 98.75 288 ASP A O 1
ATOM 2195 N N . GLU A 1 289 ? -8.384 12.204 13.877 1.00 98.69 289 GLU A N 1
ATOM 2196 C CA . GLU A 1 289 ? -7.837 12.372 15.221 1.00 98.69 289 GLU A CA 1
ATOM 2197 C C . GLU A 1 289 ? -6.758 11.325 15.521 1.00 98.69 289 GLU A C 1
ATOM 2199 O O . GLU A 1 289 ? -6.876 10.157 15.150 1.00 98.69 289 GLU A O 1
ATOM 2204 N N . PHE A 1 290 ? -5.714 11.740 16.241 1.00 98.56 290 PHE A N 1
ATOM 2205 C CA . PHE A 1 290 ? -4.703 10.850 16.806 1.00 98.56 290 PHE A CA 1
ATOM 2206 C C . PHE A 1 290 ? -4.786 10.928 18.335 1.00 98.56 290 PHE A C 1
ATOM 2208 O O . PHE A 1 290 ? -4.456 11.952 18.936 1.00 98.56 290 PHE A O 1
ATOM 2215 N N . ALA A 1 291 ? -5.283 9.859 18.957 1.00 98.56 291 ALA A N 1
ATOM 2216 C CA . ALA A 1 291 ? -5.447 9.770 20.399 1.00 98.56 291 ALA A CA 1
ATOM 2217 C C . ALA A 1 291 ? -4.104 9.509 21.115 1.00 98.56 291 ALA A C 1
ATOM 2219 O O . ALA A 1 291 ? -3.282 8.743 20.608 1.00 98.56 291 ALA A O 1
ATOM 2220 N N . PRO A 1 292 ? -3.885 10.094 22.310 1.00 97.62 292 PRO A N 1
ATOM 2221 C CA . PRO A 1 292 ? -2.639 9.926 23.061 1.00 97.62 292 PRO A CA 1
ATOM 2222 C C . PRO A 1 292 ? -2.484 8.528 23.681 1.00 97.62 292 PRO A C 1
ATOM 2224 O O . PRO A 1 292 ? -1.363 8.089 23.925 1.00 97.62 292 PRO A O 1
ATOM 2227 N N . ASP A 1 293 ? -3.597 7.843 23.947 1.00 98.50 293 ASP A N 1
ATOM 2228 C CA . ASP A 1 293 ? -3.652 6.514 24.554 1.00 98.50 293 ASP A CA 1
ATOM 2229 C C . ASP A 1 293 ? -4.990 5.817 24.248 1.00 98.50 293 ASP A C 1
ATOM 2231 O O . ASP A 1 293 ? -5.937 6.425 23.734 1.00 98.50 293 ASP A O 1
ATOM 2235 N N . LEU A 1 294 ? -5.058 4.516 24.554 1.00 98.56 294 LEU A N 1
ATOM 2236 C CA . LEU A 1 294 ? -6.233 3.680 24.298 1.00 98.56 294 LEU A CA 1
ATOM 2237 C C . LEU A 1 294 ? -7.465 4.125 25.093 1.00 98.56 294 LEU A C 1
ATOM 2239 O O . LEU A 1 294 ? -8.576 4.049 24.572 1.00 98.56 294 LEU A O 1
ATOM 2243 N N . ASP A 1 295 ? -7.287 4.596 26.327 1.00 98.62 295 ASP A N 1
ATOM 2244 C CA . ASP A 1 295 ? -8.400 5.032 27.174 1.00 98.62 295 ASP A CA 1
ATOM 2245 C C . ASP A 1 295 ? -9.098 6.246 26.552 1.00 98.62 295 ASP A C 1
ATOM 2247 O O . ASP A 1 295 ? -10.313 6.224 26.339 1.00 98.62 295 ASP A O 1
ATOM 2251 N N . SER A 1 296 ? -8.312 7.251 26.163 1.00 98.56 296 SER A N 1
ATOM 2252 C CA . SER A 1 296 ? -8.783 8.455 25.479 1.00 98.56 296 SER A CA 1
ATOM 2253 C C . SER A 1 296 ? -9.433 8.121 24.133 1.00 98.56 296 SER A C 1
ATOM 2255 O O . SER A 1 296 ? -10.479 8.675 23.791 1.00 98.56 296 SER A O 1
ATOM 2257 N N . ALA A 1 297 ? -8.848 7.186 23.373 1.00 98.75 297 ALA A N 1
ATOM 2258 C CA . ALA A 1 297 ? -9.388 6.752 22.086 1.00 98.75 297 ALA A CA 1
ATOM 2259 C C . ALA A 1 297 ? -10.769 6.091 22.235 1.00 98.75 297 ALA A C 1
ATOM 2261 O O . ALA A 1 297 ? -11.688 6.382 21.468 1.00 98.75 297 ALA A O 1
ATOM 2262 N N . VAL A 1 298 ? -10.928 5.220 23.237 1.00 98.75 298 VAL A N 1
ATOM 2263 C CA . VAL A 1 298 ? -12.192 4.528 23.521 1.00 98.75 298 VAL A CA 1
ATOM 2264 C C . VAL A 1 298 ? -13.255 5.501 24.018 1.00 98.75 298 VAL A C 1
ATOM 2266 O O . VAL A 1 298 ? -14.387 5.440 23.538 1.00 98.75 298 VAL A O 1
ATOM 2269 N N . GLU A 1 299 ? -12.914 6.402 24.944 1.00 98.69 299 GLU A N 1
ATOM 2270 C CA . GLU A 1 299 ? -13.844 7.423 25.442 1.00 98.69 299 GLU A CA 1
ATOM 2271 C C . GLU A 1 299 ? -14.391 8.267 24.285 1.00 98.69 299 GLU A C 1
ATOM 2273 O O . GLU A 1 299 ? -15.608 8.366 24.100 1.00 98.69 299 GLU A O 1
ATOM 2278 N N . ARG A 1 300 ? -13.490 8.774 23.437 1.00 98.69 300 ARG A N 1
ATOM 2279 C CA . ARG A 1 300 ? -13.840 9.581 22.270 1.00 98.69 300 ARG A CA 1
ATOM 2280 C C . ARG A 1 300 ? -14.691 8.817 21.254 1.00 98.69 300 ARG A C 1
ATOM 2282 O O . ARG A 1 300 ? -15.674 9.361 20.748 1.00 98.69 300 ARG A O 1
ATOM 2289 N N . ALA A 1 301 ? -14.352 7.558 20.973 1.00 98.81 301 ALA A N 1
ATOM 2290 C CA . ALA A 1 301 ? -15.090 6.722 20.031 1.00 98.81 301 ALA A CA 1
ATOM 2291 C C . ALA A 1 301 ? -16.522 6.429 20.511 1.00 98.81 301 ALA A C 1
ATOM 2293 O O . ALA A 1 301 ? -17.469 6.484 19.723 1.00 98.81 301 ALA A O 1
ATOM 2294 N N . LEU A 1 302 ? -16.700 6.149 21.805 1.00 98.81 302 LEU A N 1
ATOM 2295 C CA . LEU A 1 302 ? -18.017 5.901 22.394 1.00 98.81 302 LEU A CA 1
ATOM 2296 C C . LEU A 1 302 ? -18.867 7.177 22.466 1.00 98.81 302 LEU A C 1
ATOM 2298 O O . LEU A 1 302 ? -20.068 7.118 22.197 1.00 98.81 302 LEU A O 1
ATOM 2302 N N . GLU A 1 303 ? -18.261 8.328 22.773 1.00 98.81 303 GLU A N 1
ATOM 2303 C CA . GLU A 1 303 ? -18.942 9.625 22.710 1.00 98.81 303 GLU A CA 1
ATOM 2304 C C . GLU A 1 303 ? -19.426 9.928 21.285 1.00 98.81 303 GLU A C 1
ATOM 2306 O O . GLU A 1 303 ? -20.604 10.237 21.079 1.00 98.81 303 GLU A O 1
ATOM 2311 N N . ALA A 1 304 ? -18.549 9.777 20.288 1.00 98.81 304 ALA A N 1
ATOM 2312 C CA . ALA A 1 304 ? -18.891 9.977 18.882 1.00 98.81 304 ALA A CA 1
ATOM 2313 C C . ALA A 1 304 ? -20.036 9.055 18.438 1.00 98.81 304 ALA A C 1
ATOM 2315 O O . ALA A 1 304 ? -20.998 9.505 17.807 1.00 98.81 304 ALA A O 1
ATOM 2316 N N . LYS A 1 305 ? -19.969 7.774 18.836 1.00 98.69 305 LYS A N 1
ATOM 2317 C CA . LYS A 1 305 ? -21.003 6.769 18.555 1.00 98.69 305 LYS A CA 1
ATOM 2318 C C . LYS A 1 305 ? -22.348 7.217 19.128 1.00 98.69 305 LYS A C 1
ATOM 2320 O O . LYS A 1 305 ? -23.345 7.229 18.408 1.00 98.69 305 LYS A O 1
ATOM 2325 N N . ALA A 1 306 ? -22.378 7.635 20.395 1.00 98.56 306 ALA A N 1
ATOM 2326 C CA . ALA A 1 306 ? -23.596 8.090 21.066 1.00 98.56 306 ALA A CA 1
ATOM 2327 C C . ALA A 1 306 ? -24.193 9.358 20.429 1.00 98.56 306 ALA A C 1
ATOM 2329 O O . ALA A 1 306 ? -25.415 9.492 20.341 1.00 98.56 306 ALA A O 1
ATOM 2330 N N . ASN A 1 307 ? -23.339 10.262 19.943 1.00 98.50 307 ASN A N 1
ATOM 2331 C CA . ASN A 1 307 ? -23.748 11.507 19.294 1.00 98.50 307 ASN A CA 1
ATOM 2332 C C . ASN A 1 307 ? -24.103 11.334 17.803 1.00 98.50 307 ASN A C 1
ATOM 2334 O O . ASN A 1 307 ? -24.656 12.251 17.187 1.00 98.50 307 ASN A O 1
ATOM 2338 N N . GLY A 1 308 ? -23.830 10.162 17.215 1.00 97.94 308 GLY A N 1
ATOM 2339 C CA . GLY A 1 308 ? -24.011 9.905 15.786 1.00 97.94 308 GLY A CA 1
ATOM 2340 C C . GLY A 1 308 ? -23.098 10.770 14.915 1.00 97.94 308 GLY A C 1
ATOM 2341 O O . GLY A 1 308 ? -23.526 11.224 13.850 1.00 97.94 308 GLY A O 1
ATOM 2342 N N . GLU A 1 309 ? -21.895 11.045 15.412 1.00 98.50 309 GLU A N 1
ATOM 2343 C CA . GLU A 1 309 ? -20.832 11.768 14.723 1.00 98.50 309 GLU A CA 1
ATOM 2344 C C . GLU A 1 309 ? -20.030 10.810 13.835 1.00 98.50 309 GLU A C 1
ATOM 2346 O O . GLU A 1 309 ? -19.757 9.677 14.226 1.00 98.50 309 GLU A O 1
ATOM 2351 N N . ALA A 1 310 ? -19.634 11.278 12.652 1.00 98.75 310 ALA A N 1
ATOM 2352 C CA . ALA A 1 310 ? -18.691 10.573 11.797 1.00 98.75 310 ALA A CA 1
ATOM 2353 C C . ALA A 1 310 ? -17.279 11.081 12.103 1.00 98.75 310 ALA A C 1
ATOM 2355 O O . ALA A 1 310 ? -16.963 12.228 11.789 1.00 98.75 310 ALA A O 1
ATOM 2356 N N . VAL A 1 311 ? -16.456 10.244 12.732 1.00 98.88 311 VAL A N 1
ATOM 2357 C CA . VAL A 1 311 ? -15.072 10.585 13.082 1.00 98.88 311 VAL A CA 1
ATOM 2358 C C . VAL A 1 311 ? -14.188 9.349 13.058 1.00 98.88 311 VAL A C 1
ATOM 2360 O O . VAL A 1 311 ? -14.615 8.238 13.386 1.00 98.88 311 VAL A O 1
ATOM 2363 N N . SER A 1 312 ? -12.939 9.547 12.667 1.00 98.88 312 SER A N 1
ATOM 2364 C CA . SER A 1 312 ? -11.917 8.519 12.663 1.00 98.88 312 SER A CA 1
ATOM 2365 C C . SER A 1 312 ? -10.782 8.829 13.637 1.00 98.88 312 SER A C 1
ATOM 2367 O O . SER A 1 312 ? -10.201 9.909 13.618 1.00 98.88 312 SER A O 1
ATOM 2369 N N . ILE A 1 313 ? -10.467 7.856 14.489 1.00 98.88 313 ILE A N 1
ATOM 2370 C CA . ILE A 1 313 ? -9.557 7.989 15.624 1.00 98.88 313 ILE A CA 1
ATOM 2371 C C . ILE A 1 313 ? -8.469 6.927 15.485 1.00 98.88 313 ILE A C 1
ATOM 2373 O O . ILE A 1 313 ? -8.756 5.728 15.480 1.00 98.88 313 ILE A O 1
ATOM 2377 N N . GLY A 1 314 ? -7.223 7.367 15.349 1.00 98.81 314 GLY A N 1
ATOM 2378 C CA . GLY A 1 314 ? -6.044 6.513 15.349 1.00 98.81 314 GLY A CA 1
ATOM 2379 C C . GLY A 1 314 ? -5.459 6.408 16.749 1.00 98.81 314 GLY A C 1
ATOM 2380 O O . GLY A 1 314 ? -5.471 7.387 17.495 1.00 98.81 314 GLY A O 1
ATOM 2381 N N . VAL A 1 315 ? -4.926 5.243 17.104 1.00 98.75 315 VAL A N 1
ATOM 2382 C CA . VAL A 1 315 ? -4.216 5.038 18.372 1.00 98.75 315 VAL A CA 1
ATOM 2383 C C . VAL A 1 315 ? -3.012 4.124 18.175 1.00 98.75 315 VAL A C 1
ATOM 2385 O O . VAL A 1 315 ? -3.093 3.143 17.430 1.00 98.75 315 VAL A O 1
ATOM 2388 N N . VAL A 1 316 ? -1.902 4.446 18.850 1.00 98.56 316 VAL A N 1
ATOM 2389 C CA . VAL A 1 316 ? -0.722 3.574 18.856 1.00 98.56 316 VAL A CA 1
ATOM 2390 C C . VAL A 1 316 ? -1.017 2.322 19.670 1.00 98.56 316 VAL A C 1
ATOM 2392 O O . VAL A 1 316 ? -1.394 2.409 20.839 1.00 98.56 316 VAL A O 1
ATOM 2395 N N . GLY A 1 317 ? -0.799 1.154 19.077 1.00 98.00 317 GLY A N 1
ATOM 2396 C CA . GLY A 1 317 ? -0.850 -0.116 19.789 1.00 98.00 317 GLY A CA 1
ATOM 2397 C C . GLY A 1 317 ? -0.668 -1.319 18.875 1.00 98.00 317 GLY A C 1
ATOM 2398 O O . GLY A 1 317 ? -0.802 -1.230 17.657 1.00 98.00 317 GLY A O 1
ATOM 2399 N N . ASN A 1 318 ? -0.376 -2.477 19.464 1.00 98.38 318 ASN A N 1
ATOM 2400 C CA . ASN A 1 318 ? -0.378 -3.729 18.720 1.00 98.38 318 ASN A CA 1
ATOM 2401 C C . ASN A 1 318 ? -1.813 -4.266 18.624 1.00 98.38 318 ASN A C 1
ATOM 2403 O O . ASN A 1 318 ? -2.476 -4.465 19.642 1.00 98.38 318 ASN A O 1
ATOM 2407 N N . ALA A 1 319 ? -2.295 -4.543 17.410 1.00 98.12 319 ALA A N 1
ATOM 2408 C CA . ALA A 1 319 ? -3.645 -5.059 17.189 1.00 98.12 319 ALA A CA 1
ATOM 2409 C C . ALA A 1 319 ? -3.931 -6.350 17.980 1.00 98.12 319 ALA A C 1
ATOM 2411 O O . ALA A 1 319 ? -5.026 -6.503 18.519 1.00 98.12 319 ALA A O 1
ATOM 2412 N N . ALA A 1 320 ? -2.940 -7.242 18.117 1.00 97.56 320 ALA A N 1
ATOM 2413 C CA . ALA A 1 320 ? -3.080 -8.494 18.865 1.00 97.56 320 ALA A CA 1
ATOM 2414 C C . ALA A 1 320 ? -3.316 -8.277 20.372 1.00 97.56 320 ALA A C 1
ATOM 2416 O O . ALA A 1 320 ? -3.922 -9.124 21.026 1.00 97.56 320 ALA A O 1
ATOM 2417 N N . GLU A 1 321 ? -2.870 -7.144 20.917 1.00 98.31 321 GLU A N 1
ATOM 2418 C CA . GLU A 1 321 ? -3.034 -6.782 22.327 1.00 98.31 321 GLU A CA 1
ATOM 2419 C C . GLU A 1 321 ? -4.288 -5.931 22.521 1.00 98.31 321 GLU A C 1
ATOM 2421 O O . GLU A 1 321 ? -5.164 -6.274 23.317 1.00 98.31 321 GLU A O 1
ATOM 2426 N N . VAL A 1 322 ? -4.422 -4.866 21.726 1.00 98.56 322 VAL A N 1
ATOM 2427 C CA . VAL A 1 322 ? -5.516 -3.896 21.836 1.00 98.56 322 VAL A CA 1
ATOM 2428 C C . VAL A 1 322 ? -6.870 -4.558 21.590 1.00 98.56 322 VAL A C 1
ATOM 2430 O O . VAL A 1 322 ? -7.816 -4.306 22.332 1.00 98.56 322 VAL A O 1
ATOM 2433 N N . PHE A 1 323 ? -6.995 -5.446 20.599 1.00 98.62 323 PHE A N 1
ATOM 2434 C CA . PHE A 1 323 ? -8.279 -6.101 20.318 1.00 98.62 323 PHE A CA 1
ATOM 2435 C C . PHE A 1 323 ? -8.703 -7.009 21.480 1.00 98.62 323 PHE A C 1
ATOM 2437 O O . PHE A 1 323 ? -9.875 -7.021 21.866 1.00 98.62 323 PHE A O 1
ATOM 2444 N N . ALA A 1 324 ? -7.754 -7.748 22.061 1.00 98.00 324 ALA A N 1
ATOM 2445 C CA . ALA A 1 324 ? -8.005 -8.601 23.219 1.00 98.00 324 ALA A CA 1
ATOM 2446 C C . ALA A 1 324 ? -8.375 -7.772 24.458 1.00 98.00 324 ALA A C 1
ATOM 2448 O O . ALA A 1 324 ? -9.290 -8.132 25.202 1.00 98.00 324 ALA A O 1
ATOM 2449 N N . GLU A 1 325 ? -7.708 -6.637 24.653 1.00 98.38 325 GLU A N 1
ATOM 2450 C CA . GLU A 1 325 ? -7.992 -5.706 25.736 1.00 98.38 325 GLU A CA 1
ATOM 2451 C C . GLU A 1 325 ? -9.388 -5.075 25.615 1.00 98.38 325 GLU A C 1
ATOM 2453 O O . GLU A 1 325 ? -10.153 -5.093 26.582 1.00 98.38 325 GLU A O 1
ATOM 2458 N N . LEU A 1 326 ? -9.769 -4.577 24.435 1.00 98.56 326 LEU A N 1
ATOM 2459 C CA . LEU A 1 326 ? -11.100 -4.009 24.184 1.00 98.56 326 LEU A CA 1
ATOM 2460 C C . LEU A 1 326 ? -12.215 -5.037 24.413 1.00 98.56 326 LEU A C 1
ATOM 2462 O O . LEU A 1 326 ? -13.248 -4.711 25.007 1.00 98.56 326 LEU A O 1
ATOM 2466 N N . LEU A 1 327 ? -11.983 -6.292 24.011 1.00 98.12 327 LEU A N 1
ATOM 2467 C CA . LEU A 1 327 ? -12.891 -7.400 24.296 1.00 98.12 327 LEU A CA 1
ATOM 2468 C C . LEU A 1 327 ? -13.008 -7.659 25.806 1.00 98.12 327 LEU A C 1
ATOM 2470 O O . LEU A 1 327 ? -14.118 -7.806 26.316 1.00 98.12 327 LEU A O 1
ATOM 2474 N N . GLY A 1 328 ? -11.885 -7.684 26.531 1.00 98.19 328 GLY A N 1
ATOM 2475 C CA . GLY A 1 328 ? -11.858 -7.868 27.986 1.00 98.19 328 GLY A CA 1
ATOM 2476 C C . GLY A 1 328 ? -12.547 -6.736 28.757 1.00 98.19 328 GLY A C 1
ATOM 2477 O O . GLY A 1 328 ? -13.183 -6.985 29.782 1.00 98.19 328 GLY A O 1
ATOM 2478 N N . ARG A 1 329 ? -12.472 -5.507 28.236 1.00 98.00 329 ARG A N 1
ATOM 2479 C CA . ARG A 1 329 ? -13.177 -4.320 28.747 1.00 98.00 329 ARG A CA 1
ATOM 2480 C C . ARG A 1 329 ? -14.674 -4.315 28.406 1.00 98.00 329 ARG A C 1
ATOM 2482 O O . ARG A 1 329 ? -15.427 -3.568 29.025 1.00 98.00 329 ARG A O 1
ATOM 2489 N N . GLY A 1 330 ? -15.114 -5.135 27.448 1.00 97.88 330 GLY A N 1
ATOM 2490 C CA . GLY A 1 330 ? -16.506 -5.187 26.996 1.00 97.88 330 GLY A CA 1
ATOM 2491 C C . GLY A 1 330 ? -16.947 -3.933 26.235 1.00 97.88 330 GLY A C 1
ATOM 2492 O O . GLY A 1 330 ? -18.090 -3.504 26.390 1.00 97.88 330 GLY A O 1
ATOM 2493 N N . VAL A 1 331 ? -16.047 -3.324 25.455 1.00 98.38 331 VAL A N 1
ATOM 2494 C CA . VAL A 1 331 ? -16.361 -2.134 24.645 1.00 98.38 331 VAL A CA 1
ATOM 2495 C C . VAL A 1 331 ? 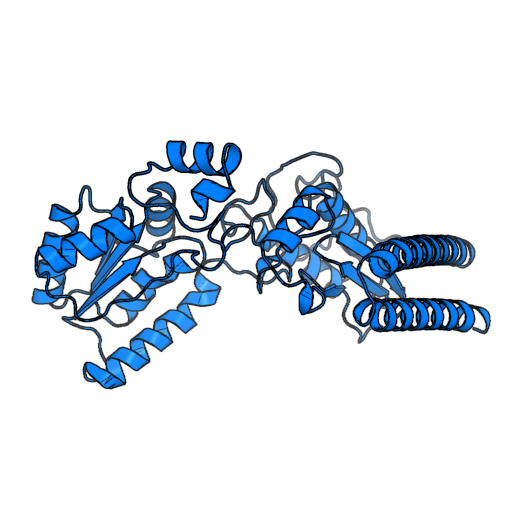-17.379 -2.492 23.554 1.00 98.38 331 VAL A C 1
ATOM 2497 O O . VAL A 1 331 ? -17.228 -3.493 22.855 1.00 98.38 331 VAL A O 1
ATOM 2500 N N . ASP A 1 332 ? -18.422 -1.671 23.409 1.00 97.56 332 ASP A N 1
ATOM 2501 C CA . ASP A 1 332 ? -19.544 -1.918 22.494 1.00 97.56 332 ASP A CA 1
ATOM 2502 C C . ASP A 1 332 ? -19.204 -1.549 21.037 1.00 97.56 332 ASP A C 1
ATOM 2504 O O . ASP A 1 332 ? -19.451 -0.430 20.573 1.00 97.56 332 ASP A O 1
ATOM 2508 N N . ILE A 1 333 ? -18.608 -2.507 20.324 1.00 98.75 333 ILE A N 1
ATOM 2509 C CA . ILE A 1 333 ? -18.145 -2.382 18.936 1.00 98.75 333 ILE A CA 1
ATOM 2510 C C . ILE A 1 333 ? -19.092 -3.142 18.000 1.00 98.75 333 ILE A C 1
ATOM 2512 O O . ILE A 1 333 ? -19.363 -4.325 18.205 1.00 98.75 333 ILE A O 1
ATOM 2516 N N . ASP A 1 334 ? -19.561 -2.483 16.938 1.00 98.75 334 ASP A N 1
ATOM 2517 C CA . ASP A 1 334 ? -20.557 -3.046 16.016 1.00 98.75 334 ASP A CA 1
ATOM 2518 C C . ASP A 1 334 ? -19.920 -3.804 14.845 1.00 98.75 334 ASP A C 1
ATOM 2520 O O . ASP A 1 334 ? -20.480 -4.786 14.348 1.00 98.75 334 ASP A O 1
ATOM 2524 N N . ILE A 1 335 ? -18.761 -3.333 14.374 1.00 98.81 335 ILE A N 1
ATOM 2525 C CA . ILE A 1 335 ? -18.041 -3.893 13.227 1.00 98.81 335 ILE A CA 1
ATOM 2526 C C . ILE A 1 335 ? -16.574 -4.081 13.609 1.00 98.81 335 ILE A C 1
ATOM 2528 O O . ILE A 1 335 ? -15.948 -3.177 14.152 1.00 98.81 335 ILE A O 1
ATOM 2532 N N . VAL A 1 336 ? -16.011 -5.246 13.292 1.00 98.75 336 VAL A N 1
ATOM 2533 C CA . VAL A 1 336 ? -14.587 -5.542 13.489 1.00 98.75 336 VAL A CA 1
ATOM 2534 C C . VAL A 1 336 ? -14.010 -6.061 12.179 1.00 98.75 336 VAL A C 1
ATOM 2536 O O . VAL A 1 336 ? -14.608 -6.925 11.534 1.00 98.75 336 VAL A O 1
ATOM 2539 N N . THR A 1 337 ? -12.855 -5.538 11.786 1.00 98.75 337 THR A N 1
ATOM 2540 C CA . THR A 1 337 ? -12.063 -6.021 10.649 1.00 98.75 337 THR A CA 1
ATOM 2541 C C . THR A 1 337 ? -10.573 -5.838 10.944 1.00 98.75 337 THR A C 1
ATOM 2543 O O . THR A 1 337 ? -10.209 -5.353 12.012 1.00 98.75 337 THR A O 1
ATOM 2546 N N . ASP A 1 338 ? -9.710 -6.267 10.028 1.00 98.50 338 ASP A N 1
ATOM 2547 C CA . ASP A 1 338 ? -8.265 -6.068 10.107 1.00 98.50 338 ASP A CA 1
ATOM 2548 C C . ASP A 1 338 ? -7.675 -5.838 8.709 1.00 98.50 338 ASP A C 1
ATOM 2550 O O . ASP A 1 338 ? -8.123 -6.447 7.732 1.00 98.50 338 ASP A O 1
ATOM 2554 N N . GLN A 1 339 ? -6.677 -4.959 8.617 1.00 97.88 339 GLN A N 1
ATOM 2555 C CA . GLN A 1 339 ? -5.893 -4.738 7.403 1.00 97.88 339 GLN A CA 1
ATOM 2556 C C . GLN A 1 339 ? -4.394 -4.576 7.700 1.00 97.88 339 GLN A C 1
ATOM 2558 O O . GLN A 1 339 ? -3.661 -3.948 6.924 1.00 97.88 339 GLN A O 1
ATOM 2563 N N . THR A 1 340 ? -3.906 -5.169 8.796 1.00 96.88 340 THR A N 1
ATOM 2564 C CA . THR A 1 340 ? -2.465 -5.409 8.944 1.00 96.88 340 THR A CA 1
ATOM 2565 C C . THR A 1 340 ? -1.923 -6.224 7.761 1.00 96.88 340 THR A C 1
ATOM 2567 O O . THR A 1 340 ? -2.656 -6.921 7.052 1.00 96.88 340 THR A O 1
ATOM 2570 N N . SER A 1 341 ? -0.613 -6.156 7.510 1.00 93.25 341 SER A N 1
ATOM 2571 C CA . SER A 1 341 ? 0.012 -6.908 6.411 1.00 93.25 341 SER A CA 1
ATOM 2572 C C . SER A 1 341 ? 0.287 -8.369 6.797 1.00 93.25 341 SER A C 1
ATOM 2574 O O . SER A 1 341 ? 1.384 -8.879 6.590 1.00 93.25 341 SER A O 1
ATOM 2576 N N . ALA A 1 342 ? -0.726 -9.064 7.325 1.00 94.12 342 ALA A N 1
ATOM 2577 C CA . ALA A 1 342 ? -0.648 -10.458 7.773 1.00 94.12 342 ALA A CA 1
ATOM 2578 C C . ALA A 1 342 ? -0.322 -11.466 6.649 1.00 94.12 342 ALA A C 1
ATOM 2580 O O . ALA A 1 342 ? 0.003 -12.621 6.919 1.00 94.12 342 ALA A O 1
ATOM 2581 N N . HIS A 1 343 ? -0.391 -11.053 5.376 1.00 88.56 343 HIS A N 1
ATOM 2582 C CA . HIS A 1 343 ? 0.010 -11.889 4.240 1.00 88.56 343 HIS A CA 1
ATOM 2583 C C . HIS A 1 343 ? 1.519 -12.156 4.191 1.00 88.56 343 HIS A C 1
ATOM 2585 O O . HIS A 1 343 ? 1.920 -13.150 3.586 1.00 88.56 343 HIS A O 1
ATOM 2591 N N . ASP A 1 344 ? 2.333 -11.282 4.789 1.00 87.38 344 ASP A N 1
ATOM 2592 C CA . ASP A 1 344 ? 3.790 -11.399 4.890 1.00 87.38 344 ASP A CA 1
ATOM 2593 C C . ASP A 1 344 ? 4.185 -11.347 6.376 1.00 87.38 344 ASP A C 1
ATOM 2595 O O . ASP A 1 344 ? 4.440 -10.264 6.908 1.00 87.38 344 ASP A O 1
ATOM 2599 N N . PRO A 1 345 ? 4.213 -12.497 7.072 1.00 89.75 345 PRO A N 1
ATOM 2600 C CA . PRO A 1 345 ? 4.428 -12.533 8.516 1.00 89.75 345 PRO A CA 1
ATOM 2601 C C . PRO A 1 345 ? 5.813 -12.029 8.929 1.00 89.75 345 PRO A C 1
ATOM 2603 O O . PRO A 1 345 ? 5.962 -11.570 10.048 1.00 89.75 345 PRO A O 1
ATOM 2606 N N . LEU A 1 346 ? 6.813 -12.063 8.040 1.00 90.31 346 LEU A N 1
ATOM 2607 C CA . LEU A 1 346 ? 8.167 -11.614 8.364 1.00 90.31 346 LEU A CA 1
ATOM 2608 C C . LEU A 1 346 ? 8.309 -10.090 8.274 1.00 90.31 346 LEU A C 1
ATOM 2610 O O . LEU A 1 346 ? 9.019 -9.478 9.069 1.00 90.31 346 LEU A O 1
ATOM 2614 N N . ASN A 1 347 ? 7.663 -9.459 7.290 1.00 87.62 347 ASN A N 1
ATOM 2615 C CA . ASN A 1 347 ? 7.871 -8.032 7.012 1.00 87.62 347 ASN A CA 1
ATOM 2616 C C . ASN A 1 347 ? 6.643 -7.155 7.292 1.00 87.62 347 ASN A C 1
ATOM 2618 O O . ASN A 1 347 ? 6.754 -5.934 7.219 1.00 87.62 347 ASN A O 1
ATOM 2622 N N . GLY A 1 348 ? 5.476 -7.748 7.551 1.00 88.69 348 GLY A N 1
ATOM 2623 C CA . GLY A 1 348 ? 4.194 -7.044 7.549 1.00 88.69 348 GLY A CA 1
ATOM 2624 C C . GLY A 1 348 ? 3.420 -7.041 8.866 1.00 88.69 348 GLY A C 1
ATOM 2625 O O . GLY A 1 348 ? 2.512 -6.219 9.010 1.00 88.69 348 GLY A O 1
ATOM 2626 N N . TYR A 1 349 ? 3.752 -7.917 9.816 1.00 94.69 349 TYR A N 1
ATOM 2627 C CA . TYR A 1 349 ? 3.048 -8.031 11.094 1.00 94.69 349 TYR A CA 1
ATOM 2628 C C . TYR A 1 349 ? 4.039 -7.991 12.257 1.00 94.69 349 TYR A C 1
ATOM 2630 O O . TYR A 1 349 ? 5.017 -8.727 12.249 1.00 94.69 349 TYR A O 1
ATOM 2638 N N . VAL A 1 350 ? 3.794 -7.134 13.251 1.00 96.69 350 VAL A N 1
ATOM 2639 C CA . VAL A 1 350 ? 4.653 -7.008 14.438 1.00 96.69 350 VAL A CA 1
ATOM 2640 C C . VAL A 1 350 ? 4.127 -7.929 15.545 1.00 96.69 350 VAL A C 1
ATOM 2642 O O . VAL A 1 350 ? 2.971 -7.763 15.947 1.00 96.69 350 VAL A O 1
ATOM 2645 N N . PRO A 1 351 ? 4.928 -8.888 16.051 1.00 96.44 351 PRO A N 1
ATOM 2646 C CA . PRO A 1 351 ? 4.513 -9.761 17.147 1.00 96.44 351 PRO A CA 1
ATOM 2647 C C . PRO A 1 351 ? 4.138 -8.982 18.417 1.00 96.44 351 PRO A C 1
ATOM 2649 O O . PRO A 1 351 ? 4.705 -7.928 18.709 1.00 96.44 351 PRO A O 1
ATOM 2652 N N . ALA A 1 352 ? 3.169 -9.500 19.176 1.00 96.19 352 ALA A N 1
ATOM 2653 C CA . ALA A 1 352 ? 2.779 -8.927 20.467 1.00 96.19 352 ALA A CA 1
ATOM 2654 C C . ALA A 1 352 ? 3.951 -8.957 21.463 1.00 96.19 352 ALA A C 1
ATOM 2656 O O . ALA A 1 352 ? 4.766 -9.877 21.436 1.00 96.19 352 ALA A O 1
ATOM 2657 N N . GLY A 1 353 ? 4.024 -7.971 22.357 1.00 95.00 353 GLY A N 1
ATOM 2658 C CA . GLY A 1 353 ? 5.095 -7.838 23.344 1.00 95.00 353 GLY A CA 1
ATOM 2659 C C . GLY A 1 353 ? 6.398 -7.221 22.827 1.00 95.00 353 GLY A C 1
ATOM 2660 O O . GLY A 1 353 ? 7.321 -7.065 23.622 1.00 95.00 353 GLY A O 1
ATOM 2661 N N . TYR A 1 354 ? 6.475 -6.848 21.546 1.00 95.25 354 TYR A N 1
ATOM 2662 C CA . TYR A 1 354 ? 7.644 -6.198 20.952 1.00 95.25 354 TYR A CA 1
ATOM 2663 C C . TYR A 1 354 ? 7.340 -4.752 20.567 1.00 95.25 354 TYR A C 1
ATOM 2665 O O . TYR A 1 354 ? 6.320 -4.450 19.942 1.00 95.25 354 TYR A O 1
ATOM 2673 N N . THR A 1 355 ? 8.274 -3.858 20.877 1.00 94.12 355 THR A N 1
ATOM 2674 C CA . THR A 1 355 ? 8.346 -2.539 20.240 1.00 94.12 355 THR A CA 1
ATOM 2675 C C . THR A 1 355 ? 8.781 -2.667 18.776 1.00 94.12 355 THR A C 1
ATOM 2677 O O . THR A 1 355 ? 9.307 -3.699 18.354 1.00 94.12 355 THR A O 1
ATOM 2680 N N . LEU A 1 356 ? 8.606 -1.607 17.979 1.00 93.25 356 LEU A N 1
ATOM 2681 C CA . LEU A 1 356 ? 9.064 -1.586 16.583 1.00 93.25 356 LEU A CA 1
ATOM 2682 C C . LEU A 1 356 ? 10.568 -1.845 16.433 1.00 93.25 356 LEU A C 1
ATOM 2684 O O . LEU A 1 356 ? 10.972 -2.564 15.515 1.00 93.25 356 LEU A O 1
ATOM 2688 N N . ASP A 1 357 ? 11.382 -1.286 17.327 1.00 93.81 357 ASP A N 1
ATOM 2689 C CA . ASP A 1 357 ? 12.836 -1.449 17.302 1.00 93.81 357 ASP A CA 1
ATOM 2690 C C . ASP A 1 357 ? 13.234 -2.889 17.641 1.00 93.81 357 ASP A C 1
ATOM 2692 O O . ASP A 1 357 ? 14.025 -3.501 16.921 1.00 93.81 357 ASP A O 1
ATOM 2696 N N . GLU A 1 358 ? 12.636 -3.470 18.686 1.00 95.38 358 GLU A N 1
ATOM 2697 C CA . GLU A 1 358 ? 12.882 -4.865 19.071 1.00 95.38 358 GLU A CA 1
ATOM 2698 C C . GLU A 1 358 ? 12.404 -5.835 17.987 1.00 95.38 358 GLU A C 1
ATOM 2700 O O . GLU A 1 358 ? 13.119 -6.770 17.635 1.00 95.38 358 GLU A O 1
ATOM 2705 N N . ALA A 1 359 ? 11.231 -5.586 17.401 1.00 95.19 359 ALA A N 1
ATOM 2706 C CA . ALA A 1 359 ? 10.715 -6.365 16.283 1.00 95.19 359 ALA A CA 1
ATOM 2707 C C . ALA A 1 359 ? 11.633 -6.259 15.055 1.00 95.19 359 ALA A C 1
ATOM 2709 O O . ALA A 1 359 ? 11.877 -7.248 14.367 1.00 95.19 359 ALA A O 1
ATOM 2710 N N . THR A 1 360 ? 12.174 -5.073 14.776 1.00 92.88 360 THR A N 1
ATOM 2711 C CA . THR A 1 360 ? 13.112 -4.870 13.666 1.00 92.88 360 THR A CA 1
ATOM 2712 C C . THR A 1 360 ? 14.423 -5.617 13.896 1.00 92.88 360 THR A C 1
ATOM 2714 O O . THR A 1 360 ? 14.924 -6.237 12.958 1.00 92.88 360 THR A O 1
ATOM 2717 N N . ALA A 1 361 ? 14.946 -5.620 15.124 1.00 94.56 361 ALA A N 1
ATOM 2718 C CA . ALA A 1 361 ? 16.119 -6.411 15.488 1.00 94.56 361 ALA A CA 1
ATOM 2719 C C . ALA A 1 361 ? 15.843 -7.919 15.359 1.00 94.56 361 ALA A C 1
ATOM 2721 O O . ALA A 1 361 ? 16.567 -8.612 14.643 1.00 94.56 361 ALA A O 1
ATOM 2722 N N . LEU A 1 362 ? 14.743 -8.409 15.947 1.00 95.44 362 LEU A N 1
ATOM 2723 C CA . LEU A 1 362 ? 14.356 -9.823 15.906 1.00 95.44 362 LEU A CA 1
ATOM 2724 C C . LEU A 1 362 ? 14.181 -10.329 14.469 1.00 95.44 362 LEU A C 1
ATOM 2726 O O . LEU A 1 362 ? 14.645 -11.416 14.136 1.00 95.44 362 LEU A O 1
ATOM 2730 N N . ARG A 1 363 ? 13.577 -9.517 13.592 1.00 93.44 363 ARG A N 1
ATOM 2731 C CA . ARG A 1 363 ? 13.395 -9.841 12.168 1.00 93.44 363 ARG A CA 1
ATOM 2732 C C . ARG A 1 363 ? 14.717 -10.147 11.460 1.00 93.44 363 ARG A C 1
ATOM 2734 O O . ARG A 1 363 ? 14.739 -10.963 10.542 1.00 93.44 363 ARG A O 1
ATOM 2741 N N . VAL A 1 364 ? 15.797 -9.463 11.839 1.00 91.69 364 VAL A N 1
ATOM 2742 C CA . VAL A 1 364 ? 17.123 -9.622 11.224 1.00 91.69 364 VAL A CA 1
ATOM 2743 C C . VAL A 1 364 ? 17.909 -10.749 11.887 1.00 91.69 364 VAL A C 1
ATOM 2745 O O . VAL A 1 364 ? 18.556 -11.529 11.192 1.00 91.69 364 VAL A O 1
ATOM 2748 N N . GLU A 1 365 ? 17.874 -10.818 13.216 1.00 93.56 365 GLU A N 1
ATOM 2749 C CA . GLU A 1 365 ? 18.690 -11.748 13.997 1.00 93.56 365 GLU A CA 1
ATOM 2750 C C . GLU A 1 365 ? 18.135 -13.175 13.959 1.00 93.56 365 GLU A C 1
ATOM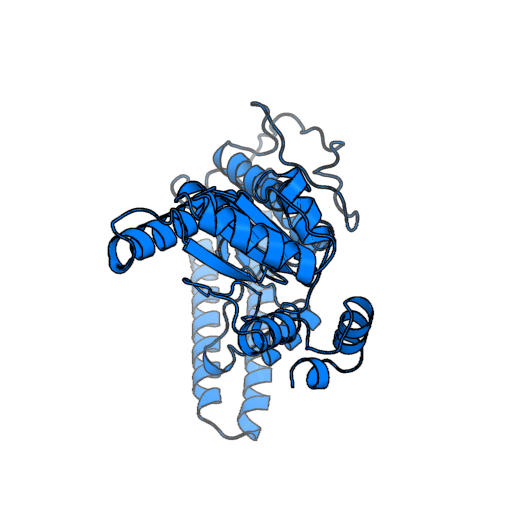 2752 O O . GLU A 1 365 ? 18.882 -14.115 13.689 1.00 93.56 365 GLU A O 1
ATOM 2757 N N . GLU A 1 366 ? 16.826 -13.332 14.163 1.00 94.19 366 GLU A N 1
ATOM 2758 C CA . GLU A 1 366 ? 16.152 -14.627 14.284 1.00 94.19 366 GLU A CA 1
ATOM 2759 C C . GLU A 1 366 ? 14.834 -14.627 13.477 1.00 94.19 366 GLU A C 1
ATOM 2761 O O . GLU A 1 366 ? 13.736 -14.704 14.034 1.00 94.19 366 GLU A O 1
ATOM 2766 N N . PRO A 1 367 ? 14.894 -14.581 12.129 1.00 91.56 367 PRO A N 1
ATOM 2767 C CA . PRO A 1 367 ? 13.708 -14.450 11.273 1.00 91.56 367 PRO A CA 1
ATOM 2768 C C . PRO A 1 367 ? 12.712 -15.607 11.414 1.00 91.56 367 PRO A C 1
ATOM 2770 O O . PRO A 1 367 ? 11.540 -15.448 11.094 1.00 91.56 367 PRO A O 1
ATOM 2773 N N . LYS A 1 368 ? 13.162 -16.782 11.871 1.00 92.62 368 LYS A N 1
ATOM 2774 C CA . LYS A 1 368 ? 12.266 -17.912 12.152 1.00 92.62 368 LYS A CA 1
ATOM 2775 C C . LYS A 1 368 ? 11.470 -17.692 13.430 1.00 92.62 368 LYS A C 1
ATOM 2777 O O . LYS A 1 368 ? 10.270 -17.913 13.407 1.00 92.62 368 LYS A O 1
ATOM 2782 N N . GLU A 1 369 ? 12.132 -17.233 14.490 1.00 93.56 369 GLU A N 1
ATOM 2783 C CA . GLU A 1 369 ? 11.479 -16.896 15.758 1.00 93.56 369 GLU A CA 1
ATOM 2784 C C . GLU A 1 369 ? 10.506 -15.728 15.580 1.00 93.56 369 GLU A C 1
ATOM 2786 O O . GLU A 1 369 ? 9.440 -15.741 16.167 1.00 93.56 369 GLU A O 1
ATOM 2791 N N . TYR A 1 370 ? 10.814 -14.767 14.703 1.00 94.81 370 TYR A N 1
ATOM 2792 C CA . TYR A 1 370 ? 9.884 -13.685 14.360 1.00 94.81 370 TYR A CA 1
ATOM 2793 C C . TYR A 1 370 ? 8.558 -14.178 13.749 1.00 94.81 370 TYR A C 1
ATOM 2795 O O . TYR A 1 370 ? 7.525 -13.531 13.907 1.00 94.81 370 TYR A O 1
ATOM 2803 N N . ILE A 1 371 ? 8.603 -15.271 12.978 1.00 92.25 371 ILE A N 1
ATOM 2804 C CA . ILE A 1 371 ? 7.438 -15.815 12.262 1.00 92.25 371 ILE A CA 1
ATOM 2805 C C . ILE A 1 371 ? 6.596 -16.737 13.159 1.00 92.25 371 ILE A C 1
ATOM 2807 O O . ILE A 1 371 ? 5.391 -16.852 12.917 1.00 92.25 371 ILE A O 1
ATOM 2811 N N . GLU A 1 372 ? 7.225 -17.437 14.109 1.00 91.62 372 GLU A N 1
ATOM 2812 C CA . GLU A 1 372 ? 6.556 -18.313 15.090 1.00 91.62 372 GLU A CA 1
ATOM 2813 C C . GLU A 1 372 ? 5.705 -17.514 16.085 1.00 91.62 372 GLU A C 1
ATOM 2815 O O . GLU A 1 372 ? 4.578 -17.991 16.373 1.00 91.62 372 GLU A O 1
#

Radius of gyration: 25.11 Å; chains: 1; bounding box: 55×58×71 Å

Sequence (372 aa):
MSDDKRWQDSVSEAVDKATTAASEAWKATEATRKAAARKAKEALDATSSAIDEGVETAKRTYKGDTAPDEPDWDAPAFAYGTGPRTVTAPHGTALHTKGWLQEAVLRCLLNNLDPEVAENPLDLVVYGGKGKAARNWEAFDAIVKSLTELESDETLLVQSGKPVGRFKTHEMAPRVLIANSNLVPDWATWQHFWDLEDAGLMMYGQMTAGSWIYIGTQGILQGTYQTFVSIADKKFGGTLKGTLTLTAGLGGMGGAQPLAVTMNDGVCLAVDVDPERIEKRIETRYLDEFAPDLDSAVERALEAKANGEAVSIGVVGNAAEVFAELLGRGVDIDIVTDQTSAHDPLNGYVPAGYTLDEATALRVEEPKEYIE

Foldseek 3Di:
DVVVVVLVVVLVVLVVVLVVLVVVLVPDDPVSVVVNVVVNVVSVVVNVVSQVVVVVVVVVPDDDDDDDDADPCVPQQNPPPDFFDAFAADDDDDALAPDDLLSVLLRLLRHLLHPLQAQHNSQQGNFLFQAHQALGRNQVNVSNVCSRHQDLQKAWEAEQRHTDDIDGHGNPDRNYDYDALDDDVVQSDPVSQVVCSVVSNHGRNPPCRNVRHGDWQVVCLVVLLVVVQVVCVVPPVRAQFLAEEEEEDLIRNLLSNLVSNLVRLHEYEYEYQDVVSVVSSCVVVSAPEEDPAPVRSLVVRNVCSVVRGRHYYYYHDACVPSVVVCVVVVRDHDHYDYDFSVVNQLRTHADPPDHPVRLVVCSVPPVPVSND

InterPro domains:
  IPR023637 Urocanase-like [PTHR12216] (85-370)
  IPR023637 Urocanase-like [TIGR01228] (85-371)
  IPR035085 Urocanase, Rossmann-like domain [PF01175] (216-371)
  IPR035400 Urocanase, N-terminal domain [PF17391] (88-213)
  IPR036190 Urocanase superfamily [SSF111326] (84-371)
  IPR038364 Urocanase, central domain superfamily [G3DSA:3.40.50.10730] (221-372)

pLDDT: mean 86.42, std 17.88, range [36.56, 98.94]

Organism: NCBI:txid652676

Secondary structure (DSSP, 8-state):
-HHHHHHHHHHHHHHHHHHHHHHHHHTS-HHHHHHHHHHHHHHHHHHHHHHHHHHHHHHHH-----PPPPP-TTSGGG-TT-SS-------SS--SSSSHHHHHHHHHHHHTT-TTT-SBGGGTEEETTTEESSSSHHHHHHHHHHHHH--TTEEEEEETTEEEEEEE--TTS-SEEEE-S---GGG-SHHHHHHHHHTT-----TTTTTTT--BTBHHHHHHHHHHHHHHIIIIISS--TT-EEEEE--STTTTHHHHHHHTTT-EEEEEES-HHHHHHHHHTTS-SEE-SSHHHHHHHHHHHHHHT--EEEEEES-HHHHHHHHHHHT---SEE---S-TTSTTTT-PPTT--HHHHHHHHHH-HHHHH-

=== Feature glossary ===
The record interleaves many kinds of information about one protein. Here is each kind framed as the question it answers.

Q: Are the domains correctly placed relative to each other?
A: Predicted aligned error is AlphaFold's pairwise confidence. Unlike pLDDT (per-residue), PAE is per-residue-pair and captures whether two parts of the structure are correctly placed relative to each other. Units are ångströms of expected positional error.

Q: Which residues are in helices, strands, or loops?
A: Eight-state secondary structure (DSSP): H is the canonical α-helix, G the tighter 3₁₀-helix, I the wider π-helix; E/B are β-structure, T and S are turns and bends, and '-' is everything else. DSSP derives these from the pattern of main-chain N–H···O=C hydrogen bonds, not from the sequence.

Q: What if only a Cα trace is available?
A: P-SEA three-state annotation labels each residue as helix, strand, or coil based purely on the geometry of the Cα trace. It serves as a fallback when the full backbone (and thus DSSP) is unavailable.

Q: What are the backbone torsion angles?
A: φ (phi) and ψ (psi) are the two rotatable backbone dihedrals per residue: φ is the C(i-1)–N–Cα–C torsion, ψ is the N–Cα–C–N(i+1) torsion, both in degrees on (−180°, 180°]. α-helical residues cluster near (−60°, −45°); β-strand residues near (−120°, +130°). A Ramachandran plot is simply a scatter of (φ, ψ) for every residue.

Q: What known structures does this most resemble?
A: Structural nearest neighbors (via Foldseek easy-search vs the PDB). Reported per hit: target PDB id, E-value, and alignment TM-score. A TM-score above ~0.5 is the conventional threshold for 'same fold'.

Q: What family and function is it annotated with?
A: Database cross-references. InterPro integrates a dozen domain/family signature databases into unified entries with residue-range hits. GO terms attach function/process/location labels with evidence codes. CATH codes position the fold in a four-level structural taxonomy. Organism is the NCBI-taxonomy species name.

Q: Which residues are buried vs exposed?
A: Solvent accessibility: the surface area of each residue that a 1.4 Å water probe can touch, in Å². When only backbone atoms are present the absolute values are lower than full-atom SASA (side chains contribute most of the area) and are flagged as backbone-only.

Q: What do the diagnostic plots show?
A: Three diagnostic plots accompany the record. The Cα contact map visualizes the tertiary structure as a 2D adjacency matrix (8 Å cutoff, sequence-local contacts suppressed). The Ramachandran plot shows the distribution of backbone (φ, ψ) torsions, with points in the α and β basins reflecting secondary structure content. The PAE plot shows AlphaFold's inter-residue confidence as a color matrix.

Q: What is the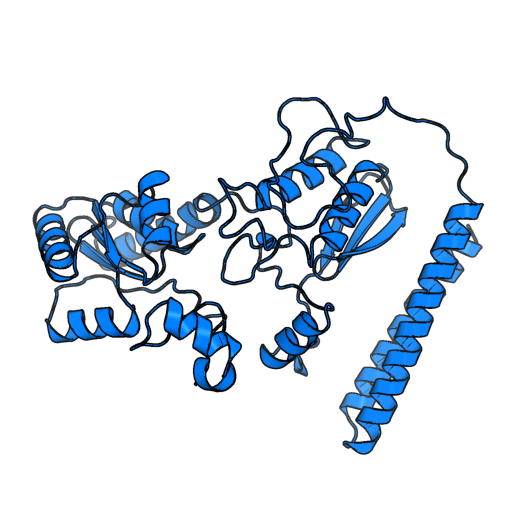 amino-acid chain?
A: The amino-acid sequence is the protein's primary structure: the linear order of residues from the N-terminus to the C-terminus, written in one-letter code. Everything else here — the 3D coordinates, the secondary structure, the domain annotations — is ultimately a consequence of this string.

Q: What do the rendered images show?
A: The six renders are orthographic views along the three Cartesian axes in both directions. Representation (cartoon, sticks, or surface) and color scheme (sequence-rainbow or by-chain) vary across proteins so the training set covers all the common visualization conventions.

Q: Where is each backbone atom in 3D?
A: The mmCIF table is the protein's shape written out atom by atom. For each backbone N, Cα, C, and carbonyl O, it records an (x, y, z) coordinate triple in Å plus the residue type, chain letter, and residue number.

Q: How mobile is each atom in the crystal?
A: For experimental (PDB) structures, the B-factor (temperature factor) quantifies the positional spread of each atom in the crystal — a combination of thermal vibration and static disorder — in units of Å². High B-factors mark flexible loops or poorly resolved regions; low B-factors mark the rigid, well-ordered core.

Q: How big and how compact is the whole molecule?
A: Three whole-structure scalars: the radius of gyration (RMS distance of Cα from centroid, in Å), the count of Cα–Cα contacts (pairs closer than 8 Å and separated by more than four residues in sequence — i.e. tertiary, not local, contacts), and the bounding-box dimensions. Together they distinguish compact globular folds from extended fibres or disordered chains.

Q: What does the local fold look like, residue by residue?
A: A 3Di character summarizes, for each residue, the relative orientation of the Cα frame of its nearest spatial neighbor. Because it encodes fold topology rather than chemistry, 3Di alignments detect remote structural similarity that sequence alignment misses.

Q: How confident is the AlphaFold model at each residue?
A: For AlphaFold models, the B-factor field carries pLDDT — the model's own estimate of local accuracy on a 0–100 scale. Regions with pLDDT<50 should be treated as essentially unmodeled; they often correspond to intrinsically disordered segments.